Protein AF-0000000085162213 (afdb_homodimer)

Solvent-accessible surface area (backbone atoms only — not comparable to full-atom values): 37270 Å² total; per-residue (Å²): 69,34,34,34,33,40,15,29,34,35,64,85,55,30,47,16,63,55,42,30,50,31,40,48,52,24,46,55,74,74,34,82,80,50,47,73,45,77,44,57,33,43,42,22,64,42,50,51,62,62,28,50,52,71,76,37,62,66,50,76,45,81,44,81,33,31,17,7,58,59,46,80,40,74,36,63,40,32,38,35,78,87,47,44,29,38,36,51,42,38,79,42,28,41,62,81,60,62,63,50,42,11,11,33,26,20,58,15,44,50,50,49,54,41,48,75,65,69,48,49,27,41,39,34,26,31,23,78,40,49,21,48,30,37,27,48,12,19,41,36,54,32,35,31,45,36,16,27,91,84,66,44,77,56,71,39,67,57,8,26,63,56,42,77,52,55,68,40,60,43,69,86,54,39,55,74,60,60,82,72,32,49,46,36,36,24,36,30,50,87,13,26,48,41,58,82,53,6,43,55,62,67,44,27,78,80,68,76,49,51,71,66,58,30,49,52,44,35,48,34,30,41,50,43,46,50,47,36,31,74,59,64,69,36,67,36,84,77,36,81,45,3,6,30,40,31,10,35,42,12,49,44,28,52,74,60,67,30,44,78,36,36,26,42,56,51,48,32,69,74,65,40,44,68,61,51,55,63,66,28,62,33,38,37,33,28,37,13,76,46,82,89,45,68,74,43,59,55,42,60,60,54,51,39,47,51,28,42,76,62,71,32,52,28,38,38,49,25,38,45,63,86,56,47,68,59,39,52,75,39,59,47,47,29,64,50,51,62,25,87,60,86,67,94,73,83,52,40,65,62,52,41,53,49,50,18,48,53,44,36,29,51,50,43,24,27,62,41,89,53,70,77,76,51,77,121,69,36,34,34,33,40,16,29,35,35,65,84,55,31,47,16,65,56,43,31,50,31,40,48,53,23,47,55,74,75,34,81,81,51,46,72,46,77,42,59,33,46,43,23,64,42,53,51,62,61,26,50,53,71,77,36,62,65,48,75,46,80,43,82,32,33,16,7,59,59,45,83,38,76,36,63,40,33,38,35,78,87,47,45,27,39,34,49,42,38,79,43,28,41,63,81,59,64,64,50,42,12,11,33,26,20,59,16,43,50,51,48,55,42,48,75,66,68,49,48,26,42,38,36,25,32,22,79,39,49,20,48,29,36,28,49,12,19,42,38,54,31,35,32,46,37,18,26,92,84,66,44,77,57,69,38,67,58,9,26,64,56,41,76,52,55,69,43,62,42,68,86,53,39,54,75,59,60,82,72,33,48,44,38,35,24,36,31,52,85,13,26,49,40,59,83,52,6,44,53,63,67,45,26,78,81,69,77,50,52,73,67,58,30,49,52,44,36,49,34,30,42,50,44,45,52,48,37,31,74,59,65,70,37,68,36,86,79,36,81,44,4,7,31,39,30,10,34,42,12,49,42,27,53,76,60,67,30,44,78,36,35,27,42,55,50,48,32,71,75,68,41,44,67,61,53,55,65,68,28,63,32,39,39,33,26,37,14,78,47,82,90,46,68,74,43,59,53,43,60,59,54,50,40,46,50,30,43,75,62,70,34,54,28,38,38,49,22,38,46,63,86,55,47,68,58,38,51,75,40,58,48,47,28,66,49,50,62,26,88,60,86,67,96,74,83,52,40,65,63,53,39,52,49,50,17,47,52,44,36,28,50,51,43,24,28,62,40,88,55,69,76,76,50,80,120

Sequence (752 aa):
MRVLVAMDEFNGIVSSYEANRYVEEAVASQIENADIVQVPLFNGRHELMDSVFLWQSGTKYREMVHNADMNQVEAVYGKTENGMTVIEADLFLQGEKPIGKRSSYGLGELISKALDNDAEHLVISLGNIASFDGGAGMLQALGARYYDDEGQPIDTRKGAEVLKYIRHVDLSNLHLRLAQVRIQLVSDFASKMYGKQSEIMQVYPLLDITREEAATIDNLVWYFSEILKNEAHLVTSTVERGGAGGGVAAIFAALYDAEILTSHNLVDQITHLEDLIEQADLVMFGEGINEADHLLETTTLRIAELATKYHKPCIAINATNDKFDRYEALGVTGMFNLFMEMPEHYTSFKAGIQIRFYAVQALKLLKAQFDVDKKSMRVLVAMDEFNGIVSSYEANRYVEEAVASQIENADIVQVPLFNGRHELMDSVFLWQSGTKYREMVHNADMNQVEAVYGKTENGMTVIEADLFLQGEKPIGKRSSYGLGELI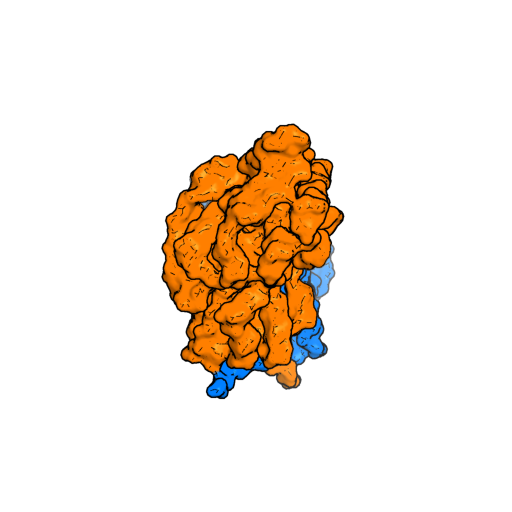SKALDNDAEHLVISLGNIASFDGGAGMLQALGARYYDDEGQPIDTRKGAEVLKYIRHVDLSNLHLRLAQVRIQLVSDFASKMYGKQSEIMQVYPLLDITREEAATIDNLVWYFSEILKNEAHLVTSTVERGGAGGGVAAIFAALYDAEILTSHNLVDQITHLEDLIEQADLVMFGEGINEADHLLETTTLRIAELATKYHKPCIAINATNDKFDRYEALGVTGMFNLFMEMPEHYTSFKAGIQIRFYAVQALKLLKAQFDVDKKS

Radius of gyration: 35.19 Å; Cα contacts (8 Å, |Δi|>4): 1796; chains: 2; bounding box: 64×104×69 Å

Structure (mmCIF, N/CA/C/O backbone):
data_AF-0000000085162213-model_v1
#
loop_
_entity.id
_entity.type
_entity.pdbx_description
1 polymer 'Glycerate kinase'
#
loop_
_atom_site.group_PDB
_atom_site.id
_atom_site.type_symbol
_atom_site.label_atom_id
_atom_site.label_alt_id
_atom_site.label_comp_id
_atom_site.label_asym_id
_atom_site.label_entity_id
_atom_site.label_seq_id
_atom_site.pdbx_PDB_ins_code
_atom_site.Cartn_x
_atom_site.Cartn_y
_atom_site.Cartn_z
_atom_site.occupancy
_atom_site.B_iso_or_equiv
_atom_site.auth_seq_id
_atom_site.auth_comp_id
_atom_site.auth_asym_id
_atom_site.auth_atom_id
_atom_site.pdbx_PDB_model_num
ATOM 1 N N . MET A 1 1 ? -21.656 -19.469 10.32 1 91.62 1 MET A N 1
ATOM 2 C CA . MET A 1 1 ? -21.281 -18.953 9.008 1 91.62 1 MET A CA 1
ATOM 3 C C . MET A 1 1 ? -20.031 -19.656 8.484 1 91.62 1 MET A C 1
ATOM 5 O O . MET A 1 1 ? -19.062 -19.844 9.219 1 91.62 1 MET A O 1
ATOM 9 N N . ARG A 1 2 ? -20.125 -20.188 7.328 1 96.06 2 ARG A N 1
ATOM 10 C CA . ARG A 1 2 ? -19.016 -20.891 6.699 1 96.06 2 ARG A CA 1
ATOM 11 C C . ARG A 1 2 ? -18.172 -19.922 5.867 1 96.06 2 ARG A C 1
ATOM 13 O O . ARG A 1 2 ? -18.672 -19.312 4.926 1 96.06 2 ARG A O 1
ATOM 20 N N . VAL A 1 3 ? -16.922 -19.781 6.262 1 97.44 3 VAL A N 1
ATOM 21 C CA . VAL A 1 3 ? -16.016 -18.891 5.539 1 97.44 3 VAL A CA 1
ATOM 22 C C . VAL A 1 3 ? -14.898 -19.703 4.895 1 97.44 3 VAL A C 1
ATOM 24 O O . VAL A 1 3 ? -14.211 -20.469 5.57 1 97.44 3 VAL A O 1
ATOM 27 N N . LEU A 1 4 ? -14.781 -19.594 3.605 1 98.44 4 LEU A N 1
ATOM 28 C CA . LEU A 1 4 ? -13.68 -20.203 2.889 1 98.44 4 LEU A CA 1
ATOM 29 C C . LEU A 1 4 ? -12.516 -19.234 2.729 1 98.44 4 LEU A C 1
ATOM 31 O O . LEU A 1 4 ? -12.695 -18.125 2.219 1 98.44 4 LEU A O 1
ATOM 35 N N . VAL A 1 5 ? -11.367 -19.594 3.207 1 98.56 5 VAL A N 1
ATOM 36 C CA . VAL A 1 5 ? -10.148 -18.812 3.061 1 98.56 5 VAL A CA 1
ATOM 37 C C . VAL A 1 5 ? -9.172 -19.531 2.143 1 98.56 5 VAL A C 1
ATOM 39 O O . VAL A 1 5 ? -8.742 -20.656 2.449 1 98.56 5 VAL A O 1
ATOM 42 N N . ALA A 1 6 ? -8.844 -18.984 1.02 1 97.94 6 ALA A N 1
ATOM 43 C CA . ALA A 1 6 ? -7.977 -19.594 0.024 1 97.94 6 ALA A CA 1
ATOM 44 C C . ALA A 1 6 ? -6.953 -18.594 -0.509 1 97.94 6 ALA A C 1
ATOM 46 O O . ALA A 1 6 ? -7.148 -18 -1.572 1 97.94 6 ALA A O 1
ATOM 47 N N . MET A 1 7 ? -5.859 -18.484 0.162 1 96.75 7 MET A N 1
ATOM 48 C CA . MET A 1 7 ? -4.82 -17.516 -0.189 1 96.75 7 MET A CA 1
ATOM 49 C C . MET A 1 7 ? -3.652 -18.203 -0.885 1 96.75 7 MET A C 1
ATOM 51 O O . MET A 1 7 ? -3.223 -19.281 -0.469 1 96.75 7 MET A O 1
ATOM 55 N N . ASP A 1 8 ? -3.186 -17.641 -1.966 1 94.19 8 ASP A N 1
ATOM 56 C CA . ASP A 1 8 ? -1.91 -18.047 -2.551 1 94.19 8 ASP A CA 1
ATOM 57 C C . ASP A 1 8 ? -0.745 -17.328 -1.87 1 94.19 8 ASP A C 1
ATOM 59 O O . ASP A 1 8 ? -0.953 -16.484 -0.998 1 94.19 8 ASP A O 1
ATOM 63 N N . GLU A 1 9 ? 0.454 -17.703 -2.252 1 92 9 GLU A N 1
ATOM 64 C CA . GLU A 1 9 ? 1.632 -17.078 -1.664 1 92 9 GLU A CA 1
ATOM 65 C C . GLU A 1 9 ? 1.798 -15.648 -2.162 1 92 9 GLU A C 1
ATOM 67 O O . GLU A 1 9 ? 1.185 -15.258 -3.156 1 92 9 GLU A O 1
ATOM 72 N N . PHE A 1 10 ? 2.525 -14.852 -1.426 1 92.12 10 PHE A N 1
ATOM 73 C CA . PHE A 1 10 ? 2.863 -13.477 -1.787 1 92.12 10 PHE A CA 1
ATOM 74 C C . PHE A 1 10 ? 4.352 -13.344 -2.076 1 92.12 10 PHE A C 1
ATOM 76 O O . PHE A 1 10 ? 5.148 -13.117 -1.162 1 92.12 10 PHE A O 1
ATOM 83 N N . ASN A 1 11 ? 4.734 -13.422 -3.32 1 82.19 11 ASN A N 1
ATOM 84 C CA . ASN A 1 11 ? 6.059 -13.195 -3.891 1 82.19 11 ASN A CA 1
ATOM 85 C C . ASN A 1 11 ? 7.129 -14.008 -3.17 1 82.19 11 ASN A C 1
ATOM 87 O O . ASN A 1 11 ? 8.227 -13.508 -2.914 1 82.19 11 ASN A O 1
ATOM 91 N N . GLY A 1 12 ? 6.727 -15.172 -2.734 1 84.38 12 GLY A N 1
ATOM 92 C CA . GLY A 1 12 ? 7.684 -16.047 -2.076 1 84.38 12 GLY A CA 1
ATOM 93 C C . GLY A 1 12 ? 8.055 -15.578 -0.682 1 84.38 12 GLY A C 1
ATOM 94 O O . GLY A 1 12 ? 8.906 -16.188 -0.023 1 84.38 12 GLY A O 1
ATOM 95 N N . ILE A 1 13 ? 7.473 -14.531 -0.262 1 88.81 13 ILE A N 1
ATOM 96 C CA . ILE A 1 13 ? 7.812 -13.938 1.026 1 88.81 13 ILE A CA 1
ATOM 97 C C . ILE A 1 13 ? 6.812 -14.391 2.086 1 88.81 13 ILE A C 1
ATOM 99 O O . ILE A 1 13 ? 7.203 -14.805 3.18 1 88.81 13 ILE A O 1
ATOM 103 N N . VAL A 1 14 ? 5.539 -14.367 1.764 1 93.75 14 VAL A N 1
ATOM 104 C CA . VAL A 1 14 ? 4.488 -14.922 2.605 1 93.75 14 VAL A CA 1
ATOM 105 C C . VAL A 1 14 ? 3.945 -16.203 1.977 1 93.75 14 VAL A C 1
ATOM 107 O O . VAL A 1 14 ? 3.426 -16.188 0.858 1 93.75 14 VAL A O 1
ATOM 110 N N . SER A 1 15 ? 4.07 -17.328 2.684 1 93.94 15 SER A N 1
ATOM 111 C CA . SER A 1 15 ? 3.576 -18.578 2.135 1 93.94 15 SER A CA 1
ATOM 112 C C . SER A 1 15 ? 2.053 -18.609 2.111 1 93.94 15 SER A C 1
ATOM 114 O O . SER A 1 15 ? 1.398 -17.812 2.793 1 93.94 15 SER A O 1
ATOM 116 N N . SER A 1 16 ? 1.535 -19.469 1.303 1 95 16 SER A N 1
ATOM 117 C CA . SER A 1 16 ? 0.092 -19.688 1.281 1 95 16 SER A CA 1
ATOM 118 C C . SER A 1 16 ? -0.44 -20.016 2.674 1 95 16 SER A C 1
ATOM 120 O O . SER A 1 16 ? -1.454 -19.453 3.102 1 95 16 SER A O 1
ATOM 122 N N . TYR A 1 17 ? 0.229 -20.844 3.371 1 94.75 17 TYR A N 1
ATOM 123 C CA . TYR A 1 17 ? -0.159 -21.234 4.723 1 94.75 17 TYR A CA 1
ATOM 124 C C . TYR A 1 17 ? -0.23 -20.016 5.637 1 94.75 17 TYR A C 1
ATOM 126 O O . TYR A 1 17 ? -1.223 -19.812 6.34 1 94.75 17 TYR A O 1
ATOM 134 N N . GLU A 1 18 ? 0.822 -19.219 5.625 1 96.12 18 GLU A N 1
ATOM 135 C CA . GLU A 1 18 ? 0.883 -18.031 6.469 1 96.12 18 GLU A CA 1
ATOM 136 C C . GLU A 1 18 ? -0.238 -17.047 6.129 1 96.12 18 GLU A C 1
ATOM 138 O O . GLU A 1 18 ? -0.905 -16.531 7.023 1 96.12 18 GLU A O 1
ATOM 143 N N . ALA A 1 19 ? -0.373 -16.812 4.875 1 97.5 19 ALA A N 1
ATOM 144 C CA . ALA A 1 19 ? -1.417 -15.883 4.434 1 97.5 19 ALA A CA 1
ATOM 145 C C . ALA A 1 19 ? -2.795 -16.359 4.887 1 97.5 19 ALA A C 1
ATOM 147 O O . ALA A 1 19 ? -3.607 -15.562 5.363 1 97.5 19 ALA A O 1
ATOM 148 N N . ASN A 1 20 ? -3.094 -17.656 4.754 1 98 20 ASN A N 1
ATOM 149 C CA . ASN A 1 20 ? -4.355 -18.234 5.215 1 98 20 ASN A CA 1
ATOM 150 C C . ASN A 1 20 ? -4.547 -18.031 6.715 1 98 20 ASN A C 1
ATOM 152 O O . ASN A 1 20 ? -5.645 -17.703 7.164 1 98 20 ASN A O 1
ATOM 156 N N . ARG A 1 21 ? -3.51 -18.219 7.41 1 97.69 21 ARG A N 1
ATOM 157 C CA . ARG A 1 21 ? -3.586 -18.078 8.859 1 97.69 21 ARG A CA 1
ATOM 158 C C . ARG A 1 21 ? -3.934 -16.641 9.25 1 97.69 21 ARG A C 1
ATOM 160 O O . ARG A 1 21 ? -4.754 -16.422 10.141 1 97.69 21 ARG A O 1
ATOM 167 N N . TYR A 1 22 ? -3.301 -15.672 8.602 1 98.25 22 TYR A N 1
ATOM 168 C CA . TYR A 1 22 ? -3.576 -14.266 8.875 1 98.25 22 TYR A CA 1
ATOM 169 C C . TYR A 1 22 ? -5.039 -13.93 8.609 1 98.25 22 TYR A C 1
ATOM 171 O O . TYR A 1 22 ? -5.68 -13.234 9.406 1 98.25 22 TYR A O 1
ATOM 179 N N . VAL A 1 23 ? -5.582 -14.398 7.527 1 98.62 23 VAL A N 1
ATOM 180 C CA . VAL A 1 23 ? -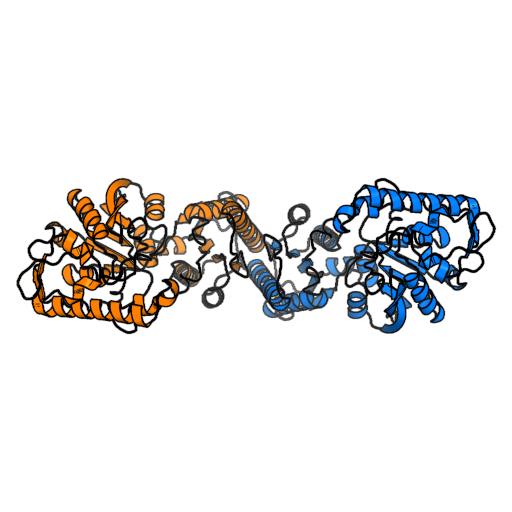6.969 -14.109 7.172 1 98.62 23 VAL A CA 1
ATOM 181 C C . VAL A 1 23 ? -7.91 -14.852 8.125 1 98.62 23 VAL A C 1
ATOM 183 O O . VAL A 1 23 ? -8.945 -14.32 8.523 1 98.62 23 VAL A O 1
ATOM 186 N N . GLU A 1 24 ? -7.566 -16.109 8.469 1 97.94 24 GLU A N 1
ATOM 187 C CA . GLU A 1 24 ? -8.359 -16.859 9.445 1 97.94 24 GLU A CA 1
ATOM 188 C C . GLU A 1 24 ? -8.477 -16.094 10.758 1 97.94 24 GLU A C 1
ATOM 190 O O . GLU A 1 24 ? -9.562 -16.016 11.344 1 97.94 24 GLU A O 1
ATOM 195 N N . GLU A 1 25 ? -7.352 -15.602 11.203 1 97.81 25 GLU A N 1
ATOM 196 C CA . GLU A 1 25 ? -7.352 -14.812 12.438 1 97.81 25 GLU A CA 1
ATOM 197 C C . GLU A 1 25 ? -8.281 -13.609 12.312 1 97.81 25 GLU A C 1
ATOM 199 O O . GLU A 1 25 ? -9 -13.273 13.258 1 97.81 25 GLU A O 1
ATOM 204 N N . ALA A 1 26 ? -8.172 -12.945 11.188 1 98.12 26 ALA A N 1
ATOM 205 C CA . ALA A 1 26 ? -9.062 -11.805 10.945 1 98.12 26 ALA A CA 1
ATOM 206 C C . ALA A 1 26 ? -10.523 -12.227 11.016 1 98.12 26 ALA A C 1
ATOM 208 O O . ALA A 1 26 ? -11.328 -11.57 11.68 1 98.12 26 ALA A O 1
ATOM 209 N N . VAL A 1 27 ? -10.922 -13.328 10.383 1 97.62 27 VAL A N 1
ATOM 210 C CA . VAL A 1 27 ? -12.289 -13.828 10.367 1 97.62 27 VAL A CA 1
ATOM 211 C C . VAL A 1 27 ? -12.734 -14.172 11.789 1 97.62 27 VAL A C 1
ATOM 213 O O . VAL A 1 27 ? -13.82 -13.773 12.219 1 97.62 27 VAL A O 1
ATOM 216 N N . ALA A 1 28 ? -11.883 -14.875 12.477 1 96.75 28 ALA A N 1
ATOM 217 C CA . ALA A 1 28 ? -12.203 -15.297 13.836 1 96.75 28 ALA A CA 1
ATOM 218 C C . ALA A 1 28 ? -12.438 -14.094 14.742 1 96.75 28 ALA A C 1
ATOM 220 O O . ALA A 1 28 ? -13.273 -14.148 15.648 1 96.75 28 ALA A O 1
ATOM 221 N N . SER A 1 29 ? -11.727 -13.031 14.516 1 95.88 29 SER A N 1
ATOM 222 C CA . SER A 1 29 ? -11.836 -11.844 15.344 1 95.88 29 SER A CA 1
ATOM 223 C C . SER A 1 29 ? -13.133 -11.086 15.055 1 95.88 29 SER A C 1
ATOM 225 O O . SER A 1 29 ? -13.633 -10.344 15.906 1 95.88 29 SER A O 1
ATOM 227 N N . GLN A 1 30 ? -13.688 -11.258 13.859 1 94.19 30 GLN A N 1
ATOM 228 C CA . GLN A 1 30 ? -14.812 -10.438 13.438 1 94.19 30 GLN A CA 1
ATOM 229 C C . GLN A 1 30 ? -16.109 -11.234 13.453 1 94.19 30 GLN A C 1
ATOM 231 O O . GLN A 1 30 ? -17.203 -10.656 13.555 1 94.19 30 GLN A O 1
ATOM 236 N N . ILE A 1 31 ? -16.047 -12.516 13.312 1 92.88 31 ILE A N 1
ATOM 237 C CA . ILE A 1 31 ? -17.234 -13.375 13.258 1 92.88 31 ILE A CA 1
ATOM 238 C C . ILE A 1 31 ? -17.125 -14.469 14.32 1 92.88 31 ILE A C 1
ATOM 240 O O . ILE A 1 31 ? -16.375 -15.43 14.156 1 92.88 31 ILE A O 1
ATOM 244 N N . GLU A 1 32 ? -17.953 -14.344 15.227 1 90.25 32 GLU A N 1
ATOM 245 C CA . GLU A 1 32 ? -17.953 -15.312 16.328 1 90.25 32 GLU A CA 1
ATOM 246 C C . GLU A 1 32 ? -18.391 -16.688 15.836 1 90.25 32 GLU A C 1
ATOM 248 O O . GLU A 1 32 ? -19.359 -16.812 15.086 1 90.25 32 GLU A O 1
ATOM 253 N N . ASN A 1 33 ? -17.703 -17.734 16.094 1 89.94 33 ASN A N 1
ATOM 254 C CA . ASN A 1 33 ? -18 -19.141 15.82 1 89.94 33 ASN A CA 1
ATOM 255 C C . ASN A 1 33 ? -18 -19.438 14.32 1 89.94 33 ASN A C 1
ATOM 257 O O . ASN A 1 33 ? -18.781 -20.25 13.844 1 89.94 33 ASN A O 1
ATOM 261 N N . ALA A 1 34 ? -17.359 -18.594 13.555 1 93.69 34 ALA A N 1
ATOM 262 C CA . ALA A 1 34 ? -17.234 -18.875 12.125 1 93.69 34 ALA A CA 1
ATOM 263 C C . ALA A 1 34 ? -16.656 -20.266 11.898 1 93.69 34 ALA A C 1
ATOM 265 O O . ALA A 1 34 ? -15.742 -20.688 12.609 1 93.69 34 ALA A O 1
ATOM 266 N N . ASP A 1 35 ? -17.281 -21.031 11.039 1 96.44 35 ASP A N 1
ATOM 267 C CA . ASP A 1 35 ? -16.688 -22.281 10.523 1 96.44 35 ASP A CA 1
ATOM 268 C C . ASP A 1 35 ? -15.742 -22 9.359 1 96.44 35 ASP A C 1
ATOM 270 O O . ASP A 1 35 ? -16.188 -21.797 8.227 1 96.44 35 ASP A O 1
ATOM 274 N N . ILE A 1 36 ? -14.484 -21.984 9.664 1 97.56 36 ILE A N 1
ATOM 275 C CA . ILE A 1 36 ? -13.492 -21.516 8.695 1 97.56 36 ILE A CA 1
ATOM 276 C C . ILE A 1 36 ? -12.82 -22.719 8.031 1 97.56 36 ILE A C 1
ATOM 278 O O . ILE A 1 36 ? -12.297 -23.609 8.719 1 97.56 36 ILE A O 1
ATOM 282 N N . VAL A 1 37 ? -12.875 -22.781 6.742 1 97.19 37 VAL A N 1
ATOM 283 C CA . VAL A 1 37 ? -12.141 -23.781 5.973 1 97.19 37 VAL A CA 1
ATOM 284 C C . VAL A 1 37 ? -11 -23.094 5.211 1 97.19 37 VAL A C 1
ATOM 286 O O . VAL A 1 37 ? -11.234 -22.156 4.445 1 97.19 37 VAL A O 1
ATOM 289 N N . GLN A 1 38 ? -9.805 -23.562 5.438 1 96.88 38 GLN A N 1
ATOM 290 C CA . GLN A 1 38 ? -8.633 -23.031 4.742 1 96.88 38 GLN A CA 1
ATOM 291 C C . GLN A 1 38 ? -8.211 -23.953 3.605 1 96.88 38 GLN A C 1
ATOM 293 O O . GLN A 1 38 ? -8.117 -25.172 3.789 1 96.88 38 GLN A O 1
ATOM 298 N N . VAL A 1 39 ? -7.992 -23.391 2.516 1 95.5 39 VAL A N 1
ATOM 299 C CA . VAL A 1 39 ? -7.477 -24.125 1.367 1 95.5 39 VAL A CA 1
ATOM 300 C C . VAL A 1 39 ? -6.133 -23.547 0.935 1 95.5 39 VAL A C 1
ATOM 302 O O . VAL A 1 39 ? -6.078 -22.438 0.38 1 95.5 39 VAL A O 1
ATOM 305 N N . PRO A 1 40 ? -5.098 -24.219 1.215 1 92.12 40 PRO A N 1
ATOM 306 C CA . PRO A 1 40 ? -3.809 -23.75 0.712 1 92.12 40 PRO A CA 1
ATOM 307 C C . PRO A 1 40 ? -3.717 -23.781 -0.812 1 92.12 40 PRO A C 1
ATOM 309 O O . PRO A 1 40 ? -4.062 -24.797 -1.428 1 92.12 40 PRO A O 1
ATOM 312 N N . LEU A 1 41 ? -3.336 -22.703 -1.362 1 94.31 41 LEU A N 1
ATOM 313 C CA . LEU A 1 41 ? -3.186 -22.625 -2.812 1 94.31 41 LEU A CA 1
ATOM 314 C C . LEU A 1 41 ? -1.72 -22.75 -3.213 1 94.31 41 LEU A C 1
ATOM 316 O O . LEU A 1 41 ? -0.828 -22.625 -2.371 1 94.31 41 LEU A O 1
ATOM 320 N N . PHE A 1 42 ? -1.538 -23.109 -4.418 1 90.56 42 PHE A N 1
ATOM 321 C CA . PHE A 1 42 ? -0.226 -23.172 -5.051 1 90.56 42 PHE A CA 1
ATOM 322 C C . PHE A 1 42 ? -0.328 -22.875 -6.543 1 90.56 42 PHE A C 1
ATOM 324 O O . PHE A 1 42 ? -1.428 -22.828 -7.094 1 90.56 42 PHE A O 1
ATOM 331 N N . ASN A 1 43 ? 0.822 -22.594 -7.027 1 84.56 43 ASN A N 1
ATOM 332 C CA . ASN A 1 43 ? 0.883 -22.484 -8.484 1 84.56 43 ASN A CA 1
ATOM 333 C C . ASN A 1 43 ? 1.965 -23.391 -9.062 1 84.56 43 ASN A C 1
ATOM 335 O O . ASN A 1 43 ? 2.633 -24.125 -8.328 1 84.56 43 ASN A O 1
ATOM 339 N N . GLY A 1 44 ? 2.008 -23.594 -10.336 1 77.88 44 GLY A N 1
ATOM 340 C CA . GLY A 1 44 ? 2.912 -24.531 -10.992 1 77.88 44 GLY A CA 1
ATOM 341 C C . GLY A 1 44 ? 4.375 -24.234 -10.719 1 77.88 44 GLY A C 1
ATOM 342 O O . GLY A 1 44 ? 5.246 -25.047 -11.016 1 77.88 44 GLY A O 1
ATOM 343 N N . ARG A 1 45 ? 4.598 -23.125 -9.945 1 80.88 45 ARG A N 1
ATOM 344 C CA . ARG A 1 45 ? 5.977 -22.703 -9.719 1 80.88 45 ARG A CA 1
ATOM 345 C C . ARG A 1 45 ? 6.312 -22.719 -8.227 1 80.88 45 ARG A C 1
ATOM 347 O O . ARG A 1 45 ? 7.484 -22.766 -7.852 1 80.88 45 ARG A O 1
ATOM 354 N N . HIS A 1 46 ? 5.195 -22.656 -7.48 1 82.38 46 HIS A N 1
ATOM 355 C CA . HIS A 1 46 ? 5.484 -22.438 -6.066 1 82.38 46 HIS A CA 1
ATOM 356 C C . HIS A 1 46 ? 4.543 -23.25 -5.18 1 82.38 46 HIS A C 1
ATOM 358 O O . HIS A 1 46 ? 3.348 -23.344 -5.469 1 82.38 46 HIS A O 1
ATOM 364 N N . GLU A 1 47 ? 5.074 -23.906 -4.207 1 89.62 47 GLU A N 1
ATOM 365 C CA . GLU A 1 47 ? 4.438 -24.391 -2.982 1 89.62 47 GLU A CA 1
ATOM 366 C C . GLU A 1 47 ? 3.518 -25.578 -3.266 1 89.62 47 GLU A C 1
ATOM 368 O O . GLU A 1 47 ? 2.582 -25.828 -2.508 1 89.62 47 GLU A O 1
ATOM 373 N N . LEU A 1 48 ? 3.717 -26.25 -4.375 1 92.88 48 LEU A N 1
ATOM 374 C CA . LEU A 1 48 ? 2.92 -27.453 -4.613 1 92.88 48 LEU A CA 1
ATOM 375 C C . LEU A 1 48 ? 3.088 -28.453 -3.477 1 92.88 48 LEU A C 1
ATOM 377 O O . LEU A 1 48 ? 2.104 -28.891 -2.881 1 92.88 48 LEU A O 1
ATOM 381 N N . MET A 1 49 ? 4.312 -28.766 -3.133 1 94 49 MET A N 1
ATOM 382 C CA . MET A 1 49 ? 4.625 -29.766 -2.111 1 94 49 MET A CA 1
ATOM 383 C C . MET A 1 49 ? 4.051 -29.359 -0.759 1 94 49 MET A C 1
ATOM 385 O O . MET A 1 49 ? 3.287 -30.109 -0.152 1 94 49 MET A O 1
ATOM 389 N N . ASP A 1 50 ? 4.293 -28.156 -0.343 1 92.88 50 ASP A N 1
ATOM 390 C CA . ASP A 1 50 ? 3.883 -27.688 0.976 1 92.88 50 ASP A CA 1
ATOM 391 C C . ASP A 1 50 ? 2.361 -27.609 1.084 1 92.88 50 ASP A C 1
ATOM 393 O O . ASP A 1 50 ? 1.783 -28.047 2.086 1 92.88 50 ASP A O 1
ATOM 397 N N . SER A 1 51 ? 1.765 -27.156 0.055 1 93.31 51 SER A N 1
ATOM 398 C CA . SER A 1 51 ? 0.317 -26.969 0.084 1 93.31 51 SER A CA 1
ATOM 399 C C . SER A 1 51 ? -0.41 -28.312 0.097 1 93.31 51 SER A C 1
ATOM 401 O O . SER A 1 51 ? -1.391 -28.484 0.823 1 93.31 51 SER A O 1
ATOM 403 N N . VAL A 1 52 ? 0.089 -29.266 -0.658 1 94 52 VAL A N 1
ATOM 404 C CA . VAL A 1 52 ? -0.529 -30.594 -0.701 1 94 52 VAL A CA 1
ATOM 405 C C . VAL A 1 52 ? -0.444 -31.25 0.675 1 94 52 VAL A C 1
ATOM 407 O O . VAL A 1 52 ? -1.424 -31.812 1.159 1 94 52 VAL A O 1
ATOM 410 N N . PHE A 1 53 ? 0.585 -31.109 1.323 1 93.62 53 PHE A N 1
ATOM 411 C CA . PHE A 1 53 ? 0.799 -31.812 2.576 1 93.62 53 PHE A CA 1
ATOM 412 C C . PHE A 1 53 ? 0.204 -31.047 3.748 1 93.62 53 PHE A C 1
ATOM 414 O O . PHE A 1 53 ? 0.092 -31.578 4.855 1 93.62 53 PHE A O 1
ATOM 421 N N . LEU A 1 54 ? -0.13 -29.812 3.516 1 90.06 54 LEU A N 1
ATOM 422 C CA . LEU A 1 54 ? -0.959 -29.094 4.48 1 90.06 54 LEU A CA 1
ATOM 423 C C . LEU A 1 54 ? -2.396 -29.609 4.441 1 90.06 54 LEU A C 1
ATOM 425 O O . LEU A 1 54 ? -3.092 -29.594 5.461 1 90.06 54 LEU A O 1
ATOM 429 N N . TRP A 1 55 ? -2.781 -30.078 3.307 1 89.75 55 TRP A N 1
ATOM 430 C CA . TRP A 1 55 ? -4.156 -30.516 3.111 1 89.75 55 TRP A CA 1
ATOM 431 C C . TRP A 1 55 ? -4.293 -32 3.4 1 89.75 55 TRP A C 1
ATOM 433 O O . TRP A 1 55 ? -5.316 -32.469 3.92 1 89.75 55 TRP A O 1
ATOM 443 N N . GLN A 1 56 ? -3.176 -32.719 3.035 1 91.44 56 GLN A N 1
ATOM 444 C CA . GLN A 1 56 ? -3.193 -34.188 3.178 1 91.44 56 GLN A CA 1
ATOM 445 C C . GLN A 1 56 ? -1.97 -34.688 3.943 1 91.44 56 GLN A C 1
ATOM 447 O O . GLN A 1 56 ? -0.865 -34.156 3.758 1 91.44 56 GLN A O 1
ATOM 452 N N . SER A 1 57 ? -2.219 -35.719 4.73 1 93.56 57 SER A N 1
ATOM 453 C CA . SER A 1 57 ? -1.099 -36.375 5.418 1 93.56 57 SER A CA 1
ATOM 454 C C . SER A 1 57 ? -0.278 -37.219 4.465 1 93.56 57 SER A C 1
ATOM 456 O O . SER A 1 57 ? -0.765 -37.625 3.404 1 93.56 57 SER A O 1
ATOM 458 N N . GLY A 1 58 ? 1.02 -37.406 4.832 1 96.25 58 GLY A N 1
ATOM 459 C CA . GLY A 1 58 ? 1.912 -38.25 4.039 1 96.25 58 GLY A CA 1
ATOM 460 C C . GLY A 1 58 ? 3.35 -38.219 4.527 1 96.25 58 GLY A C 1
ATOM 461 O O . GLY A 1 58 ? 3.617 -37.812 5.656 1 96.25 58 GLY A O 1
ATOM 462 N N . THR A 1 59 ? 4.164 -38.781 3.672 1 97.06 59 THR A N 1
ATOM 463 C CA . THR A 1 59 ? 5.578 -38.875 4.02 1 97.06 59 THR A CA 1
ATOM 464 C C . THR A 1 59 ? 6.449 -38.25 2.938 1 97.06 59 THR A C 1
ATOM 466 O O . THR A 1 59 ? 6.199 -38.438 1.745 1 97.06 59 THR A O 1
ATOM 469 N N . LYS A 1 60 ? 7.438 -37.5 3.391 1 97.19 60 LYS A N 1
ATOM 470 C CA . LYS A 1 60 ? 8.43 -36.938 2.484 1 97.19 60 LYS A CA 1
ATOM 471 C C . LYS A 1 60 ? 9.719 -37.75 2.484 1 97.19 60 LYS A C 1
ATOM 473 O O . LYS A 1 60 ? 10.148 -38.25 3.531 1 97.19 60 LYS A O 1
ATOM 478 N N . TYR A 1 61 ? 10.328 -37.938 1.384 1 98.12 61 TYR A N 1
ATOM 479 C CA . TYR A 1 61 ? 11.562 -38.656 1.196 1 98.12 61 TYR A CA 1
ATOM 480 C C . TYR A 1 61 ? 12.656 -37.781 0.622 1 98.12 61 TYR A C 1
ATOM 482 O O . TYR A 1 61 ? 12.43 -37.062 -0.354 1 98.12 61 TYR A O 1
ATOM 490 N N . ARG A 1 62 ? 13.789 -37.812 1.271 1 98.12 62 ARG A N 1
ATOM 491 C CA . ARG A 1 62 ? 14.938 -37.031 0.806 1 98.12 62 ARG A CA 1
ATOM 492 C C . ARG A 1 62 ? 15.891 -37.938 -0.002 1 98.12 62 ARG A C 1
ATOM 494 O O . ARG A 1 62 ? 16.203 -39.062 0.396 1 98.12 62 ARG A O 1
ATOM 501 N N . GLU A 1 63 ? 16.312 -37.406 -1.166 1 98.25 63 GLU A N 1
ATOM 502 C CA . GLU A 1 63 ? 17.203 -38.156 -2.059 1 98.25 63 GLU A CA 1
ATOM 503 C C . GLU A 1 63 ? 18.281 -37.219 -2.635 1 98.25 63 GLU A C 1
ATOM 505 O O . GLU A 1 63 ? 18.047 -36.031 -2.822 1 98.25 63 GLU A O 1
ATOM 510 N N . MET A 1 64 ? 19.438 -37.781 -2.867 1 98.44 64 MET A N 1
ATOM 511 C CA . MET A 1 64 ? 20.484 -37.062 -3.57 1 98.44 64 MET A CA 1
ATOM 512 C C . MET A 1 64 ? 20.328 -37.188 -5.082 1 98.44 64 MET A C 1
ATOM 514 O O . MET A 1 64 ? 20.312 -38.312 -5.598 1 98.44 64 MET A O 1
ATOM 518 N N . VAL A 1 65 ? 20.141 -36.094 -5.754 1 98.56 65 VAL A N 1
ATOM 519 C CA . VAL A 1 65 ? 20.047 -36.031 -7.211 1 98.56 65 VAL A CA 1
ATOM 520 C C . VAL A 1 65 ? 20.891 -34.906 -7.754 1 98.56 65 VAL A C 1
ATOM 522 O O . VAL A 1 65 ? 21.594 -34.219 -6.996 1 98.56 65 VAL A O 1
ATOM 525 N N . HIS A 1 66 ? 20.891 -34.781 -9.07 1 98.69 66 HIS A N 1
ATOM 526 C CA . HIS A 1 66 ? 21.641 -33.688 -9.664 1 98.69 66 HIS A CA 1
ATOM 527 C C . HIS A 1 66 ? 20.734 -32.531 -10.016 1 98.69 66 HIS A C 1
ATOM 529 O O . HIS A 1 66 ? 19.609 -32.719 -10.492 1 98.69 66 HIS A O 1
ATOM 535 N N . ASN A 1 67 ? 21.219 -31.344 -9.781 1 98.62 67 ASN A N 1
ATOM 536 C CA . ASN A 1 67 ? 20.5 -30.172 -10.281 1 98.62 67 ASN A CA 1
ATOM 537 C C . ASN A 1 67 ? 20.766 -29.938 -11.766 1 98.62 67 ASN A C 1
ATOM 539 O O . ASN A 1 67 ? 21.359 -30.797 -12.43 1 98.62 67 ASN A O 1
ATOM 543 N N . ALA A 1 68 ? 20.344 -28.844 -12.336 1 98.5 68 ALA A N 1
ATOM 544 C CA . ALA A 1 68 ? 20.438 -28.609 -13.773 1 98.5 68 ALA A CA 1
ATOM 545 C C . ALA A 1 68 ? 21.891 -28.469 -14.211 1 98.5 68 ALA A C 1
ATOM 547 O O . ALA A 1 68 ? 22.234 -28.688 -15.375 1 98.5 68 ALA A O 1
ATOM 548 N N . ASP A 1 69 ? 22.734 -28.047 -13.266 1 98.5 69 ASP A N 1
ATOM 549 C CA . ASP A 1 69 ? 24.156 -27.875 -13.523 1 98.5 69 ASP A CA 1
ATOM 550 C C . ASP A 1 69 ? 24.922 -29.172 -13.258 1 98.5 69 ASP A C 1
ATOM 552 O O . ASP A 1 69 ? 26.156 -29.203 -13.336 1 98.5 69 ASP A O 1
ATOM 556 N N . MET A 1 70 ? 24.266 -30.141 -12.773 1 98.44 70 MET A N 1
ATOM 557 C CA . MET A 1 70 ? 24.828 -31.469 -12.5 1 98.44 70 MET A CA 1
ATOM 558 C C . MET A 1 70 ? 25.641 -31.453 -11.211 1 98.44 70 MET A C 1
ATOM 560 O O . MET A 1 70 ? 26.609 -32.219 -11.07 1 98.44 70 MET A O 1
ATOM 564 N N . ASN A 1 71 ? 25.312 -30.562 -10.398 1 98.44 71 ASN A N 1
ATOM 565 C CA . ASN A 1 71 ? 25.781 -30.641 -9.016 1 98.44 71 ASN A CA 1
ATOM 566 C C . ASN A 1 71 ? 24.859 -31.5 -8.156 1 98.44 71 ASN A C 1
ATOM 568 O O . ASN A 1 71 ? 23.641 -31.469 -8.32 1 98.44 71 ASN A O 1
ATOM 572 N N . GLN A 1 72 ? 25.438 -32.281 -7.285 1 98.19 72 GLN A N 1
ATOM 573 C CA . GLN A 1 72 ? 24.625 -33.062 -6.383 1 98.19 72 GLN A CA 1
ATOM 574 C C . GLN A 1 72 ? 23.906 -32.188 -5.359 1 98.19 72 GLN A C 1
ATOM 576 O O . GLN A 1 72 ? 24.531 -31.359 -4.715 1 98.19 72 GLN A O 1
ATOM 581 N N . VAL A 1 73 ? 22.578 -32.406 -5.234 1 98.38 73 VAL A N 1
ATOM 582 C CA . VAL A 1 73 ? 21.766 -31.672 -4.273 1 98.38 73 VAL A CA 1
ATOM 583 C C . VAL A 1 73 ? 20.75 -32.625 -3.637 1 98.38 73 VAL A C 1
ATOM 585 O O . VAL A 1 73 ? 20.469 -33.688 -4.16 1 98.38 73 VAL A O 1
ATOM 588 N N . GLU A 1 74 ? 20.297 -32.219 -2.51 1 98.12 74 GLU A N 1
ATOM 589 C CA . GLU A 1 74 ? 19.188 -32.938 -1.879 1 98.12 74 GLU A CA 1
ATOM 590 C C . GLU A 1 74 ? 17.844 -32.5 -2.469 1 98.12 74 GLU A C 1
ATOM 592 O O . GLU A 1 74 ? 17.562 -31.312 -2.584 1 98.12 74 GLU A O 1
ATOM 597 N N . ALA A 1 75 ? 17.094 -33.469 -2.971 1 97.94 75 ALA A N 1
ATOM 598 C CA . ALA A 1 75 ? 15.742 -33.25 -3.463 1 97.94 75 ALA A CA 1
ATOM 599 C C . ALA A 1 75 ? 14.727 -34.031 -2.633 1 97.94 75 ALA A C 1
ATOM 601 O O . ALA A 1 75 ? 15.086 -34.969 -1.921 1 97.94 75 ALA A O 1
ATOM 602 N N . VAL A 1 76 ? 13.469 -33.562 -2.662 1 97.44 76 VAL A N 1
ATOM 603 C CA . VAL A 1 76 ? 12.422 -34.188 -1.857 1 97.44 76 VAL A CA 1
ATOM 604 C C . VAL A 1 76 ? 11.234 -34.531 -2.744 1 97.44 76 VAL A C 1
ATOM 606 O O . VAL A 1 76 ? 10.844 -33.75 -3.621 1 97.44 76 VAL A O 1
ATOM 609 N N . TYR A 1 77 ? 10.766 -35.719 -2.66 1 98.06 77 TYR A N 1
ATOM 610 C CA . TYR A 1 77 ? 9.422 -36.062 -3.131 1 98.06 77 TYR A CA 1
ATOM 611 C C . TYR A 1 77 ? 8.531 -36.5 -1.977 1 98.06 77 TYR A C 1
ATOM 613 O O . TYR A 1 77 ? 9.031 -37 -0.958 1 98.06 77 TYR A O 1
ATOM 621 N N . GLY A 1 78 ? 7.234 -36.25 -2.105 1 97.81 78 GLY A N 1
ATOM 622 C CA . GLY A 1 78 ? 6.289 -36.625 -1.06 1 97.81 78 GLY A CA 1
ATOM 623 C C . GLY A 1 78 ? 5.23 -37.594 -1.521 1 97.81 78 GLY A C 1
ATOM 624 O O . GLY A 1 78 ? 4.742 -37.5 -2.648 1 97.81 78 GLY A O 1
ATOM 625 N N . LYS A 1 79 ? 4.926 -38.531 -0.65 1 97.69 79 LYS A N 1
ATOM 626 C CA . LYS A 1 79 ? 3.842 -39.5 -0.895 1 97.69 79 LYS A CA 1
ATOM 627 C C . LYS A 1 79 ? 2.695 -39.281 0.089 1 97.69 79 LYS A C 1
ATOM 629 O O . LYS A 1 79 ? 2.887 -39.375 1.304 1 97.69 79 LYS A O 1
ATOM 634 N N . THR A 1 80 ? 1.537 -38.969 -0.484 1 96.56 80 THR A N 1
ATOM 635 C CA . THR A 1 80 ? 0.374 -38.781 0.377 1 96.56 80 THR A CA 1
ATOM 636 C C . THR A 1 80 ? -0.235 -40.125 0.756 1 96.56 80 THR A C 1
ATOM 638 O O . THR A 1 80 ? 0.036 -41.156 0.109 1 96.56 80 THR A O 1
ATOM 641 N N . GLU A 1 81 ? -1.09 -40.156 1.777 1 94.25 81 GLU A N 1
ATOM 642 C CA . GLU A 1 81 ? -1.745 -41.406 2.229 1 94.25 81 GLU A CA 1
ATOM 643 C C . GLU A 1 81 ? -2.732 -41.906 1.186 1 94.25 81 GLU A C 1
ATOM 645 O O . GLU A 1 81 ? -2.996 -43.094 1.113 1 94.25 81 GLU A O 1
ATOM 650 N N . ASN A 1 82 ? -3.145 -41.031 0.36 1 91.62 82 ASN A N 1
ATOM 651 C CA . ASN A 1 82 ? -4.113 -41.406 -0.658 1 91.62 82 ASN A CA 1
ATOM 652 C C . ASN A 1 82 ? -3.428 -41.875 -1.937 1 91.62 82 ASN A C 1
ATOM 654 O O . ASN A 1 82 ? -4.09 -42.156 -2.939 1 91.62 82 ASN A O 1
ATOM 658 N N . GLY A 1 83 ? -2.047 -41.906 -1.955 1 93 83 GLY A N 1
ATOM 659 C CA . GLY A 1 83 ? -1.333 -42.562 -3.033 1 93 83 GLY A CA 1
ATOM 660 C C . GLY A 1 83 ? -0.738 -41.594 -4.039 1 93 83 GLY A C 1
ATOM 661 O O . GLY A 1 83 ? -0.129 -42.031 -5.027 1 93 83 GLY A O 1
ATOM 662 N N . MET A 1 84 ? -0.866 -40.375 -3.83 1 95.94 84 MET A N 1
ATOM 663 C CA . MET A 1 84 ? -0.271 -39.375 -4.723 1 95.94 84 MET A CA 1
ATOM 664 C C . MET A 1 84 ? 1.187 -39.125 -4.352 1 95.94 84 MET A C 1
ATOM 666 O O . MET A 1 84 ? 1.514 -38.969 -3.178 1 95.94 84 MET A O 1
ATOM 670 N N . THR A 1 85 ? 2.035 -39.25 -5.328 1 98.19 85 THR A N 1
ATOM 671 C CA . THR A 1 85 ? 3.438 -38.906 -5.16 1 98.19 85 THR A CA 1
ATOM 672 C C . THR A 1 85 ? 3.734 -37.562 -5.824 1 98.19 85 THR A C 1
ATOM 674 O O . THR A 1 85 ? 3.568 -37.406 -7.035 1 98.19 85 THR A O 1
ATOM 677 N N . VAL A 1 86 ? 4.207 -36.594 -5 1 97.94 86 VAL A N 1
ATOM 678 C CA . VAL A 1 86 ? 4.363 -35.219 -5.461 1 97.94 86 VAL A CA 1
ATOM 679 C C . VAL A 1 86 ? 5.844 -34.875 -5.652 1 97.94 86 VAL A C 1
ATOM 681 O O . VAL A 1 86 ? 6.66 -35.156 -4.77 1 97.94 86 VAL A O 1
ATOM 684 N N . ILE A 1 87 ? 6.16 -34.344 -6.805 1 98.06 87 ILE A N 1
ATOM 685 C CA . ILE A 1 87 ? 7.496 -33.844 -7.109 1 98.06 87 ILE A CA 1
ATOM 686 C C . ILE A 1 87 ? 7.406 -32.375 -7.57 1 98.06 87 ILE A C 1
ATOM 688 O O . ILE A 1 87 ? 6.664 -32.062 -8.508 1 98.06 87 ILE A O 1
ATOM 692 N N . GLU A 1 88 ? 8.055 -31.516 -6.902 1 97.5 88 GLU A N 1
ATOM 693 C CA . GLU A 1 88 ? 8.18 -30.125 -7.309 1 97.5 88 GLU A CA 1
ATOM 694 C C . GLU A 1 88 ? 9.57 -29.828 -7.863 1 97.5 88 GLU A C 1
ATOM 696 O O . GLU A 1 88 ? 10.5 -29.562 -7.102 1 97.5 88 GLU A O 1
ATOM 701 N N . ALA A 1 89 ? 9.656 -29.766 -9.141 1 97.19 89 ALA A N 1
ATOM 702 C CA . ALA A 1 89 ? 10.945 -29.828 -9.82 1 97.19 89 ALA A CA 1
ATOM 703 C C . ALA A 1 89 ? 11.766 -28.578 -9.578 1 97.19 89 ALA A C 1
ATOM 705 O O . ALA A 1 89 ? 13 -28.641 -9.516 1 97.19 89 ALA A O 1
ATOM 706 N N . ASP A 1 90 ? 11.117 -27.453 -9.422 1 93.88 90 ASP A N 1
ATOM 707 C CA . ASP A 1 90 ? 11.828 -26.188 -9.289 1 93.88 90 ASP A CA 1
ATOM 708 C C . ASP A 1 90 ? 12.648 -26.156 -8 1 93.88 90 ASP A C 1
ATOM 710 O O . ASP A 1 90 ? 13.594 -25.375 -7.879 1 93.88 90 ASP A O 1
ATOM 714 N N . LEU A 1 91 ? 12.398 -26.969 -7.043 1 94.81 91 LEU A N 1
ATOM 715 C CA . LEU A 1 91 ? 13.078 -26.953 -5.75 1 94.81 91 LEU A CA 1
ATOM 716 C C . LEU A 1 91 ? 14.508 -27.453 -5.879 1 94.81 91 LEU A C 1
ATOM 718 O O . LEU A 1 91 ? 15.352 -27.156 -5.027 1 94.81 91 LEU A O 1
ATOM 722 N N . PHE A 1 92 ? 14.773 -28.219 -6.918 1 96.69 92 PHE A N 1
ATOM 723 C CA . PHE A 1 92 ? 16.109 -28.781 -7.004 1 96.69 92 PHE A CA 1
ATOM 724 C C . PHE A 1 92 ? 16.688 -28.609 -8.406 1 96.69 92 PHE A C 1
ATOM 726 O O . PHE A 1 92 ? 17.906 -28.656 -8.594 1 96.69 92 PHE A O 1
ATOM 733 N N . LEU A 1 93 ? 15.883 -28.469 -9.414 1 97.44 93 LEU A N 1
ATOM 734 C CA . LEU A 1 93 ? 16.359 -28.422 -10.789 1 97.44 93 LEU A CA 1
ATOM 735 C C . LEU A 1 93 ? 16.672 -26.969 -11.203 1 97.44 93 LEU A C 1
ATOM 737 O O . LEU A 1 93 ? 16.094 -26.469 -12.172 1 97.44 93 LEU A O 1
ATOM 741 N N . GLN A 1 94 ? 17.516 -26.406 -10.508 1 96.62 94 GLN A N 1
ATOM 742 C CA . GLN A 1 94 ? 18 -25.047 -10.75 1 96.62 94 GLN A CA 1
ATOM 743 C C . GLN A 1 94 ? 19.453 -25.062 -11.25 1 96.62 94 GLN A C 1
ATOM 745 O O . GLN A 1 94 ? 20.125 -26.094 -11.172 1 96.62 94 GLN A O 1
ATOM 750 N N . GLY A 1 95 ? 19.891 -23.922 -11.844 1 96.06 95 GLY A N 1
ATOM 751 C CA . GLY A 1 95 ? 21.25 -23.859 -12.359 1 96.06 95 GLY A CA 1
ATOM 752 C C . GLY A 1 95 ? 21.672 -22.453 -12.75 1 96.06 95 GLY A C 1
ATOM 753 O O . GLY A 1 95 ? 20.828 -21.578 -12.93 1 96.06 95 GLY A O 1
ATOM 754 N N . GLU A 1 96 ? 22.984 -22.328 -12.844 1 95.5 96 GLU A N 1
ATOM 755 C CA . GLU A 1 96 ? 23.562 -21.016 -13.156 1 95.5 96 GLU A CA 1
ATOM 756 C C . GLU A 1 96 ? 24.453 -21.094 -14.398 1 95.5 96 GLU A C 1
ATOM 758 O O . GLU A 1 96 ? 24.859 -20.062 -14.938 1 95.5 96 GLU A O 1
ATOM 763 N N . LYS A 1 97 ? 24.719 -22.25 -14.844 1 96.88 97 LYS A N 1
ATOM 764 C CA . LYS A 1 97 ? 25.5 -22.391 -16.078 1 96.88 97 LYS A CA 1
ATOM 765 C C . LYS A 1 97 ? 24.766 -21.781 -17.266 1 96.88 97 LYS A C 1
ATOM 767 O O . LYS A 1 97 ? 23.562 -21.516 -17.188 1 96.88 97 LYS A O 1
ATOM 772 N N . PRO A 1 98 ? 25.562 -21.516 -18.375 1 96.62 98 PRO A N 1
ATOM 773 C CA . PRO A 1 98 ? 24.844 -21.094 -19.578 1 96.62 98 PRO A CA 1
ATOM 774 C C . PRO A 1 98 ? 23.688 -22.031 -19.938 1 96.62 98 PRO A C 1
ATOM 776 O O . PRO A 1 98 ? 23.797 -23.25 -19.75 1 96.62 98 PRO A O 1
ATOM 779 N N . ILE A 1 99 ? 22.625 -21.547 -20.391 1 96.44 99 ILE A N 1
ATOM 780 C CA . ILE A 1 99 ? 21.344 -22.219 -20.547 1 96.44 99 ILE A CA 1
ATOM 781 C C . ILE A 1 99 ? 21.531 -23.484 -21.375 1 96.44 99 ILE A C 1
ATOM 783 O O . ILE A 1 99 ? 20.859 -24.5 -21.125 1 96.44 99 ILE A O 1
ATOM 787 N N . GLY A 1 100 ? 22.453 -23.5 -22.328 1 97.31 100 GLY A N 1
ATOM 788 C CA . GLY A 1 100 ? 22.672 -24.641 -23.203 1 97.31 100 GLY A CA 1
ATOM 789 C C . GLY A 1 100 ? 23.422 -25.781 -22.516 1 97.31 100 GLY A C 1
ATOM 790 O O . GLY A 1 100 ? 23.453 -26.906 -23.031 1 97.31 100 GLY A O 1
ATOM 791 N N . LYS A 1 101 ? 23.938 -25.562 -21.312 1 98.06 101 LYS A N 1
ATOM 792 C CA . LYS A 1 101 ? 24.734 -26.547 -20.594 1 98.06 101 LYS A CA 1
ATOM 793 C C . LYS A 1 101 ? 23.984 -27.109 -19.391 1 98.06 101 LYS A C 1
ATOM 795 O O . LYS A 1 101 ? 24.562 -27.797 -18.562 1 98.06 101 LYS A O 1
ATOM 800 N N . ARG A 1 102 ? 22.719 -26.906 -19.328 1 98.12 102 ARG A N 1
ATOM 801 C CA . ARG A 1 102 ? 21.891 -27.359 -18.219 1 98.12 102 ARG A CA 1
ATOM 802 C C . ARG A 1 102 ? 21.062 -28.578 -18.625 1 98.12 102 ARG A C 1
ATOM 804 O O . ARG A 1 102 ? 20.656 -28.703 -19.781 1 98.12 102 ARG A O 1
ATOM 811 N N . SER A 1 103 ? 20.797 -29.469 -17.672 1 98.5 103 SER A N 1
ATOM 812 C CA . SER A 1 103 ? 20.156 -30.75 -17.969 1 98.5 103 SER A CA 1
ATOM 813 C C . SER A 1 103 ? 19 -31.031 -17.016 1 98.5 103 SER A C 1
ATOM 815 O O . SER A 1 103 ? 19.031 -30.609 -15.859 1 98.5 103 SER A O 1
ATOM 817 N N . SER A 1 104 ? 18 -31.766 -17.562 1 98.56 104 SER A N 1
ATOM 818 C CA . SER A 1 104 ? 16.875 -32.219 -16.75 1 98.56 104 SER A CA 1
ATOM 819 C C . SER A 1 104 ? 17.141 -33.594 -16.141 1 98.56 104 SER A C 1
ATOM 821 O O . SER A 1 104 ? 16.219 -34.219 -15.625 1 98.56 104 SER A O 1
ATOM 823 N N . TYR A 1 105 ? 18.391 -34.031 -16.125 1 98.81 105 TYR A N 1
ATOM 824 C CA . TYR A 1 105 ? 18.781 -35.375 -15.703 1 98.81 105 TYR A CA 1
ATOM 825 C C . TYR A 1 105 ? 18.328 -35.656 -14.273 1 98.81 105 TYR A C 1
ATOM 827 O O . TYR A 1 105 ? 17.812 -36.719 -13.984 1 98.81 105 TYR A O 1
ATOM 835 N N . GLY A 1 106 ? 18.469 -34.719 -13.422 1 98.69 106 GLY A N 1
ATOM 836 C CA . GLY A 1 106 ? 18.109 -34.906 -12.023 1 98.69 106 GLY A CA 1
ATOM 837 C C . GLY A 1 106 ? 16.641 -35.188 -11.805 1 98.69 106 GLY A C 1
ATOM 838 O O . GLY A 1 106 ? 16.266 -35.875 -10.859 1 98.69 106 GLY A O 1
ATOM 839 N N . LEU A 1 107 ? 15.789 -34.625 -12.664 1 98.69 107 LEU A N 1
ATOM 840 C CA . LEU A 1 107 ? 14.367 -34.938 -12.57 1 98.69 107 LEU A CA 1
ATOM 841 C C . LEU A 1 107 ? 14.109 -36.406 -12.82 1 98.69 107 LEU A C 1
ATOM 843 O O . LEU A 1 107 ? 13.32 -37.031 -12.102 1 98.69 107 LEU A O 1
ATOM 847 N N . GLY A 1 108 ? 14.797 -36.969 -13.789 1 98.81 108 GLY A N 1
ATOM 848 C CA . GLY A 1 108 ? 14.68 -38.406 -14.031 1 98.81 108 GLY A CA 1
ATOM 849 C C . GLY A 1 108 ? 15.148 -39.25 -12.867 1 98.81 108 GLY A C 1
ATOM 850 O O . GLY A 1 108 ? 14.539 -40.281 -12.547 1 98.81 108 GLY A O 1
ATOM 851 N N . GLU A 1 109 ? 16.219 -38.812 -12.258 1 98.75 109 GLU A N 1
ATOM 852 C CA . GLU A 1 109 ? 16.734 -39.5 -11.094 1 98.75 109 GLU A CA 1
ATOM 853 C C . GLU A 1 109 ? 15.688 -39.562 -9.977 1 98.75 109 GLU A C 1
ATOM 855 O O . GLU A 1 109 ? 15.453 -40.625 -9.391 1 98.75 109 GLU A O 1
ATOM 860 N N . LEU A 1 110 ? 15.055 -38.469 -9.711 1 98.81 110 LEU A N 1
ATOM 861 C CA . LEU A 1 110 ? 14.094 -38.406 -8.617 1 98.81 110 LEU A CA 1
ATOM 862 C C . LEU A 1 110 ? 12.852 -39.219 -8.938 1 98.81 110 LEU A C 1
ATOM 864 O O . LEU A 1 110 ? 12.32 -39.906 -8.062 1 98.81 110 LEU A O 1
ATOM 868 N N . ILE A 1 111 ? 12.414 -39.156 -10.164 1 98.75 111 ILE A N 1
ATOM 869 C CA . ILE A 1 111 ? 11.266 -39.938 -10.602 1 98.75 111 ILE A CA 1
ATOM 870 C C . ILE A 1 111 ? 11.57 -41.438 -10.43 1 98.75 111 ILE A C 1
ATOM 872 O O . ILE A 1 111 ? 10.734 -42.188 -9.914 1 98.75 111 ILE A O 1
ATOM 876 N N . SER A 1 112 ? 12.766 -41.812 -10.836 1 98.75 112 SER A N 1
ATOM 877 C CA . SER A 1 112 ? 13.164 -43.219 -10.695 1 98.75 112 SER A CA 1
ATOM 878 C C . SER A 1 112 ? 13.102 -43.656 -9.234 1 98.75 112 SER A C 1
ATOM 880 O O . SER A 1 112 ? 12.609 -44.75 -8.938 1 98.75 112 SER A O 1
ATOM 882 N N . LYS A 1 113 ? 13.602 -42.812 -8.336 1 98.44 113 LYS A N 1
ATOM 883 C CA . LYS A 1 113 ? 13.57 -43.125 -6.91 1 98.44 113 LYS A CA 1
ATOM 884 C C . LYS A 1 113 ? 12.133 -43.281 -6.418 1 98.44 113 LYS A C 1
ATOM 886 O O . LYS A 1 113 ? 11.836 -44.188 -5.633 1 98.44 113 LYS A O 1
ATOM 891 N N . ALA A 1 114 ? 11.273 -42.438 -6.852 1 98.5 114 ALA A N 1
ATOM 892 C CA . ALA A 1 114 ? 9.867 -42.5 -6.473 1 98.5 114 ALA A CA 1
ATOM 893 C C . ALA A 1 114 ? 9.219 -43.781 -6.992 1 98.5 114 ALA A C 1
ATOM 895 O O . ALA A 1 114 ? 8.461 -44.438 -6.273 1 98.5 114 ALA A O 1
ATOM 896 N N . LEU A 1 115 ? 9.539 -44.125 -8.234 1 98.31 115 LEU A N 1
ATOM 897 C CA . LEU A 1 115 ? 9.016 -45.344 -8.836 1 98.31 115 LEU A CA 1
ATOM 898 C C . LEU A 1 115 ? 9.508 -46.594 -8.086 1 98.31 115 LEU A C 1
ATOM 900 O O . LEU A 1 115 ? 8.734 -47.5 -7.84 1 98.31 115 LEU A O 1
ATOM 904 N N . ASP A 1 116 ? 10.781 -46.531 -7.703 1 98 116 ASP A N 1
ATOM 905 C CA . ASP A 1 116 ? 11.359 -47.625 -6.938 1 98 116 ASP A CA 1
ATOM 906 C C . ASP A 1 116 ? 10.688 -47.75 -5.574 1 98 116 ASP A C 1
ATOM 908 O O . ASP A 1 116 ? 10.727 -48.844 -4.961 1 98 116 ASP A O 1
ATOM 912 N N . ASN A 1 117 ? 10.117 -46.719 -5.176 1 97.56 117 ASN A N 1
ATOM 913 C CA . ASN A 1 117 ? 9.383 -46.719 -3.912 1 97.56 117 ASN A CA 1
ATOM 914 C C . ASN A 1 117 ? 7.883 -46.844 -4.133 1 97.56 117 ASN A C 1
ATOM 916 O O . ASN A 1 117 ? 7.09 -46.219 -3.428 1 97.56 117 ASN A O 1
ATOM 920 N N . ASP A 1 118 ? 7.465 -47.469 -5.254 1 96.44 118 ASP A N 1
ATOM 921 C CA . ASP A 1 118 ? 6.133 -47.969 -5.566 1 96.44 118 ASP A CA 1
ATOM 922 C C . ASP A 1 118 ? 5.152 -46.812 -5.809 1 96.44 118 ASP A C 1
ATOM 924 O O . ASP A 1 118 ? 3.988 -46.906 -5.402 1 96.44 118 ASP A O 1
ATOM 928 N N . ALA A 1 119 ? 5.605 -45.75 -6.336 1 96.88 119 ALA A N 1
ATOM 929 C CA . ALA A 1 119 ? 4.684 -44.688 -6.738 1 96.88 119 ALA A CA 1
ATOM 930 C C . ALA A 1 119 ? 3.672 -45.188 -7.758 1 96.88 119 ALA A C 1
ATOM 932 O O . ALA A 1 119 ? 4.035 -45.906 -8.695 1 96.88 119 ALA A O 1
ATOM 933 N N . GLU A 1 120 ? 2.424 -44.875 -7.574 1 96 120 GLU A N 1
ATOM 934 C CA . GLU A 1 120 ? 1.366 -45.281 -8.492 1 96 120 GLU A CA 1
ATOM 935 C C . GLU A 1 120 ? 0.778 -44.094 -9.234 1 96 120 GLU A C 1
ATOM 937 O O . GLU A 1 120 ? 0.187 -44.25 -10.305 1 96 120 GLU A O 1
ATOM 942 N N . HIS A 1 121 ? 0.861 -42.938 -8.625 1 97.88 121 HIS A N 1
ATOM 943 C CA . HIS A 1 121 ? 0.365 -41.688 -9.164 1 97.88 121 HIS A CA 1
ATOM 944 C C . HIS A 1 121 ? 1.373 -40.562 -8.953 1 97.88 121 HIS A C 1
ATOM 946 O O . HIS A 1 121 ? 1.597 -40.125 -7.816 1 97.88 121 HIS A O 1
ATOM 952 N N . LEU A 1 122 ? 1.955 -40.125 -10.039 1 98.25 122 LEU A N 1
ATOM 953 C CA . LEU A 1 122 ? 2.949 -39.062 -9.984 1 98.25 122 LEU A CA 1
ATOM 954 C C . LEU A 1 122 ? 2.324 -37.719 -10.336 1 98.25 122 LEU A C 1
ATOM 956 O O . LEU A 1 122 ? 1.636 -37.594 -11.352 1 98.25 122 LEU A O 1
ATOM 960 N N . VAL A 1 123 ? 2.512 -36.75 -9.484 1 97.88 123 VAL A N 1
ATOM 961 C CA . VAL A 1 123 ? 2.182 -35.344 -9.758 1 97.88 123 VAL A CA 1
ATOM 962 C C . VAL A 1 123 ? 3.453 -34.5 -9.734 1 97.88 123 VAL A C 1
ATOM 964 O O . VAL A 1 123 ? 4.094 -34.375 -8.688 1 97.88 123 VAL A O 1
ATOM 967 N N . ILE A 1 124 ? 3.783 -33.938 -10.883 1 97.88 124 ILE A N 1
ATOM 968 C CA . ILE A 1 124 ? 5.055 -33.25 -11.031 1 97.88 124 ILE A CA 1
ATOM 969 C C . ILE A 1 124 ? 4.797 -31.797 -11.477 1 97.88 124 ILE A C 1
ATOM 971 O O . ILE A 1 124 ? 4.172 -31.562 -12.508 1 97.88 124 ILE A O 1
ATOM 975 N N . SER A 1 125 ? 5.238 -30.844 -10.727 1 96.38 125 SER A N 1
ATOM 976 C CA . SER A 1 125 ? 5.207 -29.453 -11.18 1 96.38 125 SER A CA 1
ATOM 977 C C . SER A 1 125 ? 6.445 -29.125 -12.008 1 96.38 125 SER A C 1
ATOM 979 O O . SER A 1 125 ? 7.57 -29.422 -11.602 1 96.38 125 SER A O 1
ATOM 981 N N . LEU A 1 126 ? 6.215 -28.469 -13.078 1 95 126 LEU A N 1
ATOM 982 C CA . LEU A 1 126 ? 7.301 -28.25 -14.031 1 95 126 LEU A CA 1
ATOM 983 C C . LEU A 1 126 ? 7.602 -26.766 -14.188 1 95 126 LEU A C 1
ATOM 985 O O . LEU A 1 126 ? 8.43 -26.391 -15.016 1 95 126 LEU A O 1
ATOM 989 N N . GLY A 1 127 ? 6.988 -25.984 -13.398 1 89.94 127 GLY A N 1
ATOM 990 C CA . GLY A 1 127 ? 7.199 -24.547 -13.5 1 89.94 127 GLY A CA 1
ATOM 991 C C . GLY A 1 127 ? 8.539 -24.094 -12.953 1 89.94 127 GLY A C 1
ATOM 992 O O . GLY A 1 127 ? 9.023 -24.641 -11.961 1 89.94 127 GLY A O 1
ATOM 993 N N . ASN A 1 128 ? 9.18 -23.156 -13.617 1 88.12 128 ASN A N 1
ATOM 994 C CA . ASN A 1 128 ? 10.367 -22.422 -13.164 1 88.12 128 ASN A CA 1
ATOM 995 C C . ASN A 1 128 ? 11.586 -23.328 -13.094 1 88.12 128 ASN A C 1
ATOM 997 O O . ASN A 1 128 ? 12.5 -23.094 -12.305 1 88.12 128 ASN A O 1
ATOM 1001 N N . ILE A 1 129 ? 11.594 -24.422 -13.789 1 92.12 129 ILE A N 1
ATOM 1002 C CA . ILE A 1 129 ? 12.797 -25.234 -13.836 1 92.12 129 ILE A CA 1
ATOM 1003 C C . ILE A 1 129 ? 13.844 -24.562 -14.719 1 92.12 129 ILE A C 1
ATOM 1005 O O . ILE A 1 129 ? 13.5 -23.812 -15.641 1 92.12 129 ILE A O 1
ATOM 1009 N N . ALA A 1 130 ? 15.102 -24.859 -14.516 1 93.94 130 ALA A N 1
ATOM 1010 C CA . ALA A 1 130 ? 16.172 -24.109 -15.148 1 93.94 130 ALA A CA 1
ATOM 1011 C C . ALA A 1 130 ? 16.703 -24.828 -16.391 1 93.94 130 ALA A C 1
ATOM 1013 O O . ALA A 1 130 ? 17.656 -24.375 -17.031 1 93.94 130 ALA A O 1
ATOM 1014 N N . SER A 1 131 ? 16.156 -25.891 -16.766 1 95.56 131 SER A N 1
ATOM 1015 C CA . SER A 1 131 ? 16.672 -26.656 -17.906 1 95.56 131 SER A CA 1
ATOM 1016 C C . SER A 1 131 ? 15.719 -26.594 -19.094 1 95.56 131 SER A C 1
ATOM 1018 O O . SER A 1 131 ? 14.5 -26.625 -18.922 1 95.56 131 SER A O 1
ATOM 1020 N N . PHE A 1 132 ? 16.281 -26.484 -20.281 1 97.19 132 PHE A N 1
ATOM 1021 C CA . PHE A 1 132 ? 15.539 -26.469 -21.547 1 97.19 132 PHE A CA 1
ATOM 1022 C C . PHE A 1 132 ? 16.141 -27.453 -22.531 1 97.19 132 PHE A C 1
ATOM 1024 O O . PHE A 1 132 ? 16.469 -27.094 -23.672 1 97.19 132 PHE A O 1
ATOM 1031 N N . ASP A 1 133 ? 16.219 -28.734 -22.141 1 97.88 133 ASP A N 1
ATOM 1032 C CA . ASP A 1 133 ? 16.859 -29.734 -22.984 1 97.88 133 ASP A CA 1
ATOM 1033 C C . ASP A 1 133 ? 15.836 -30.656 -23.625 1 97.88 133 ASP A C 1
ATOM 1035 O O . ASP A 1 133 ? 16.141 -31.797 -23.984 1 97.88 133 ASP A O 1
ATOM 1039 N N . GLY A 1 134 ? 14.578 -30.219 -23.656 1 97.19 134 GLY A N 1
ATOM 1040 C CA . GLY A 1 134 ? 13.531 -31.031 -24.266 1 97.19 134 GLY A CA 1
ATOM 1041 C C . GLY A 1 134 ? 13.18 -32.25 -23.469 1 97.19 134 GLY A C 1
ATOM 1042 O O . GLY A 1 134 ? 12.453 -33.125 -23.953 1 97.19 134 GLY A O 1
ATOM 1043 N N . GLY A 1 135 ? 13.711 -32.406 -22.281 1 98.06 135 GLY A N 1
ATOM 1044 C CA . GLY A 1 135 ? 13.484 -33.562 -21.453 1 98.06 135 GLY A CA 1
ATOM 1045 C C . GLY A 1 135 ? 14.453 -34.719 -21.734 1 98.06 135 GLY A C 1
ATOM 1046 O O . GLY A 1 135 ? 14.305 -35.812 -21.219 1 98.06 135 GLY A O 1
ATOM 1047 N N . ALA A 1 136 ? 15.469 -34.469 -22.531 1 98.5 136 ALA A N 1
ATOM 1048 C CA . ALA A 1 136 ? 16.438 -35.5 -22.922 1 98.5 136 ALA A CA 1
ATOM 1049 C C . ALA A 1 136 ? 17.188 -36 -21.703 1 98.5 136 ALA A C 1
ATOM 1051 O O . ALA A 1 136 ? 17.406 -37.219 -21.578 1 98.5 136 ALA A O 1
ATOM 1052 N N . GLY A 1 137 ? 17.594 -35.062 -20.875 1 98.62 137 GLY A N 1
ATOM 1053 C CA . GLY A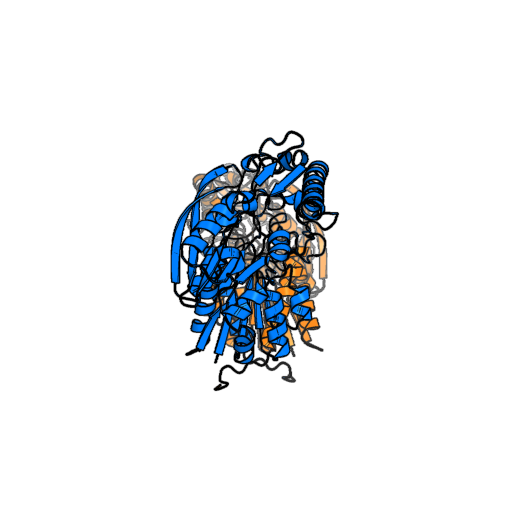 1 137 ? 18.266 -35.469 -19.656 1 98.62 137 GLY A CA 1
ATOM 1054 C C . GLY A 1 137 ? 17.406 -36.344 -18.766 1 98.62 137 GLY A C 1
ATOM 1055 O O . GLY A 1 137 ? 17.859 -37.406 -18.297 1 98.62 137 GLY A O 1
ATOM 1056 N N . MET A 1 138 ? 16.203 -36 -18.516 1 98.69 138 MET A N 1
ATOM 1057 C CA . MET A 1 138 ? 15.258 -36.781 -17.703 1 98.69 138 MET A CA 1
ATOM 1058 C C . MET A 1 138 ? 15.078 -38.188 -18.281 1 98.69 138 MET A C 1
ATOM 1060 O O . MET A 1 138 ? 15.172 -39.188 -17.562 1 98.69 138 MET A O 1
ATOM 1064 N N . LEU A 1 139 ? 14.906 -38.25 -19.594 1 98.44 139 LEU A N 1
ATOM 1065 C CA . LEU A 1 139 ? 14.695 -39.531 -20.266 1 98.44 139 LEU A CA 1
ATOM 1066 C C . LEU A 1 139 ? 15.914 -40.438 -20.109 1 98.44 139 LEU A C 1
ATOM 1068 O O . LEU A 1 139 ? 15.773 -41.625 -19.891 1 98.44 139 LEU A O 1
ATOM 1072 N N . GLN A 1 140 ? 17.016 -39.812 -20.281 1 98.75 140 GLN A N 1
ATOM 1073 C CA . GLN A 1 140 ? 18.234 -40.594 -20.156 1 98.75 140 GLN A CA 1
ATOM 1074 C C . GLN A 1 140 ? 18.375 -41.188 -18.75 1 98.75 140 GLN A C 1
ATOM 1076 O O . GLN A 1 140 ? 18.719 -42.344 -18.578 1 98.75 140 GLN A O 1
ATOM 1081 N N . ALA A 1 141 ? 18.156 -40.406 -17.734 1 98.69 141 ALA A N 1
ATOM 1082 C CA . ALA A 1 141 ? 18.203 -40.875 -16.344 1 98.69 141 ALA A CA 1
ATOM 1083 C C . ALA A 1 141 ? 17.203 -42 -16.109 1 98.69 141 ALA A C 1
ATOM 1085 O O . ALA A 1 141 ? 17.422 -42.844 -15.258 1 98.69 141 ALA A O 1
ATOM 1086 N N . LEU A 1 142 ? 16.141 -42 -16.891 1 98.69 142 LEU A N 1
ATOM 1087 C CA . LEU A 1 142 ? 15.086 -43 -16.734 1 98.69 142 LEU A CA 1
ATOM 1088 C C . LEU A 1 142 ? 15.375 -44.25 -17.578 1 98.69 142 LEU A C 1
ATOM 1090 O O . LEU A 1 142 ? 14.625 -45.219 -17.516 1 98.69 142 LEU A O 1
ATOM 1094 N N . GLY A 1 143 ? 16.391 -44.156 -18.422 1 98.44 143 GLY A N 1
ATOM 1095 C CA . GLY A 1 143 ? 16.797 -45.375 -19.078 1 98.44 143 GLY A CA 1
ATOM 1096 C C . GLY A 1 143 ? 16.984 -45.25 -20.578 1 98.44 143 GLY A C 1
ATOM 1097 O O . GLY A 1 143 ? 17.469 -46.156 -21.25 1 98.44 143 GLY A O 1
ATOM 1098 N N . ALA A 1 144 ? 16.672 -44.094 -21.141 1 98.5 144 ALA A N 1
ATOM 1099 C CA . ALA A 1 144 ? 16.859 -43.875 -22.578 1 98.5 144 ALA A CA 1
ATOM 1100 C C . ALA A 1 144 ? 18.344 -43.781 -22.922 1 98.5 144 ALA A C 1
ATOM 1102 O O . ALA A 1 144 ? 19.172 -43.406 -22.094 1 98.5 144 ALA A O 1
ATOM 1103 N N . ARG A 1 145 ? 18.625 -44.188 -24.156 1 98.44 145 ARG A N 1
ATOM 1104 C CA . ARG A 1 145 ? 20 -44.062 -24.672 1 98.44 145 ARG A CA 1
ATOM 1105 C C . ARG A 1 145 ? 20.016 -43.312 -26 1 98.44 145 ARG A C 1
ATOM 1107 O O . ARG A 1 145 ? 19.125 -43.5 -26.844 1 98.44 145 ARG A O 1
ATOM 1114 N N . TYR A 1 146 ? 21 -42.5 -26.141 1 98.44 146 TYR A N 1
ATOM 1115 C CA . TYR A 1 146 ? 21.203 -41.719 -27.359 1 98.44 146 TYR A CA 1
ATOM 1116 C C . TYR A 1 146 ? 22.547 -42.031 -27.984 1 98.44 146 TYR A C 1
ATOM 1118 O O . TYR A 1 146 ? 23.531 -42.281 -27.281 1 98.44 146 TYR A O 1
ATOM 1126 N N . TYR A 1 147 ? 22.516 -42 -29.312 1 98.25 147 TYR A N 1
ATOM 1127 C CA . TYR A 1 147 ? 23.75 -42.281 -30.031 1 98.25 147 TYR A CA 1
ATOM 1128 C C . TYR A 1 147 ? 23.953 -41.281 -31.172 1 98.25 147 TYR A C 1
ATOM 1130 O O . TYR A 1 147 ? 22.984 -40.781 -31.75 1 98.25 147 TYR A O 1
ATOM 1138 N N . ASP A 1 148 ? 25.219 -41.062 -31.484 1 97.69 148 ASP A N 1
ATOM 1139 C CA . ASP A 1 148 ? 25.531 -40.219 -32.625 1 97.69 148 ASP A CA 1
ATOM 1140 C C . ASP A 1 148 ? 25.609 -41.062 -33.906 1 97.69 148 ASP A C 1
ATOM 1142 O O . ASP A 1 148 ? 25.188 -42.219 -33.938 1 97.69 148 ASP A O 1
ATOM 1146 N N . ASP A 1 149 ? 26.094 -40.406 -34.969 1 95.31 149 ASP A N 1
ATOM 1147 C CA . ASP A 1 149 ? 26.141 -41.031 -36.281 1 95.31 149 ASP A CA 1
ATOM 1148 C C . ASP A 1 149 ? 27.156 -42.156 -36.344 1 95.31 149 ASP A C 1
ATOM 1150 O O . ASP A 1 149 ? 27.094 -43.031 -37.219 1 95.31 149 ASP A O 1
ATOM 1154 N N . GLU A 1 150 ? 28.094 -42.25 -35.344 1 97.25 150 GLU A N 1
ATOM 1155 C CA . GLU A 1 150 ? 29.109 -43.281 -35.281 1 97.25 150 GLU A CA 1
ATOM 1156 C C . GLU A 1 150 ? 28.734 -44.375 -34.312 1 97.25 150 GLU A C 1
ATOM 1158 O O . GLU A 1 150 ? 29.516 -45.281 -34.031 1 97.25 150 GLU A O 1
ATOM 1163 N N . GLY A 1 151 ? 27.641 -44.219 -33.688 1 96.44 151 GLY A N 1
ATOM 1164 C CA . GLY A 1 151 ? 27.172 -45.219 -32.719 1 96.44 151 GLY A CA 1
ATOM 1165 C C . GLY A 1 151 ? 27.734 -45 -31.328 1 96.44 151 GLY A C 1
ATOM 1166 O O . GLY A 1 151 ? 27.625 -45.875 -30.469 1 96.44 151 GLY A O 1
ATOM 1167 N N . GLN A 1 152 ? 28.297 -43.906 -31.172 1 97.75 152 GLN A N 1
ATOM 1168 C CA . GLN A 1 152 ? 28.828 -43.562 -29.844 1 97.75 152 GLN A CA 1
ATOM 1169 C C . GLN A 1 152 ? 27.734 -43 -28.953 1 97.75 152 GLN A C 1
ATOM 1171 O O . GLN A 1 152 ? 26.906 -42.188 -29.406 1 97.75 152 GLN A O 1
ATOM 1176 N N . PRO A 1 153 ? 27.75 -43.375 -27.719 1 98.12 153 PRO A N 1
ATOM 1177 C CA . PRO A 1 153 ? 26.734 -42.844 -26.812 1 98.12 153 PRO A CA 1
ATOM 1178 C C . PRO A 1 153 ? 26.859 -41.344 -26.562 1 98.12 153 PRO A C 1
ATOM 1180 O O . PRO A 1 153 ? 27.984 -40.844 -26.469 1 98.12 153 PRO A O 1
ATOM 1183 N N . ILE A 1 154 ? 25.75 -40.688 -26.438 1 98.44 154 ILE A N 1
ATOM 1184 C CA . ILE A 1 154 ? 25.688 -39.25 -26.141 1 98.44 154 ILE A CA 1
ATOM 1185 C C . ILE A 1 154 ? 25.25 -39.031 -24.688 1 98.44 154 ILE A C 1
ATOM 1187 O O . ILE A 1 154 ? 24.281 -39.656 -24.234 1 98.44 154 ILE A O 1
ATOM 1191 N N . ASP A 1 155 ? 25.953 -38.188 -23.938 1 98.44 155 ASP A N 1
ATOM 1192 C CA . ASP A 1 155 ? 25.672 -37.875 -22.547 1 98.44 155 ASP A CA 1
ATOM 1193 C C . ASP A 1 155 ? 24.922 -36.562 -22.406 1 98.44 155 ASP A C 1
ATOM 1195 O O . ASP A 1 155 ? 25.531 -35.469 -22.438 1 98.44 155 ASP A O 1
ATOM 1199 N N . THR A 1 156 ? 23.625 -36.656 -22.109 1 98.06 156 THR A N 1
ATOM 1200 C CA . THR A 1 156 ? 22.766 -35.469 -22.047 1 98.06 156 THR A CA 1
ATOM 1201 C C . THR A 1 156 ? 22.984 -34.719 -20.75 1 98.06 156 THR A C 1
ATOM 1203 O O . THR A 1 156 ? 22.438 -33.625 -20.562 1 98.06 156 THR A O 1
ATOM 1206 N N . ARG A 1 157 ? 23.812 -35.156 -19.734 1 96.94 157 ARG A N 1
ATOM 1207 C CA . ARG A 1 157 ? 24.188 -34.406 -18.531 1 96.94 157 ARG A CA 1
ATOM 1208 C C . ARG A 1 157 ? 24.953 -33.156 -18.875 1 96.94 157 ARG A C 1
ATOM 1210 O O . ARG A 1 157 ? 25.078 -32.25 -18.047 1 96.94 157 ARG A O 1
ATOM 1217 N N . LYS A 1 158 ? 25.391 -33.188 -20.156 1 97.56 158 LYS A N 1
ATOM 1218 C CA . LYS A 1 158 ? 26.156 -32.031 -20.641 1 97.56 158 LYS A CA 1
ATOM 1219 C C . LYS A 1 158 ? 25.25 -30.906 -21.078 1 97.56 158 LYS A C 1
ATOM 1221 O O . LYS A 1 158 ? 25.703 -29.797 -21.375 1 97.56 158 LYS A O 1
ATOM 1226 N N . GLY A 1 159 ? 23.984 -31.125 -21.234 1 97.44 159 GLY A N 1
ATOM 1227 C CA . GLY A 1 159 ? 23.031 -30.062 -21.484 1 97.44 159 GLY A CA 1
ATOM 1228 C C . GLY A 1 159 ? 22.391 -30.156 -22.859 1 97.44 159 GLY A C 1
ATOM 1229 O O . GLY A 1 159 ? 22.516 -31.156 -23.547 1 97.44 159 GLY A O 1
ATOM 1230 N N . ALA A 1 160 ? 21.656 -29.109 -23.188 1 97.56 160 ALA A N 1
ATOM 1231 C CA . ALA A 1 160 ? 20.844 -29.078 -24.406 1 97.56 160 ALA A CA 1
ATOM 1232 C C . ALA A 1 160 ? 21.734 -29.047 -25.656 1 97.56 160 ALA A C 1
ATOM 1234 O O . ALA A 1 160 ? 21.312 -29.516 -26.719 1 97.56 160 ALA A O 1
ATOM 1235 N N . GLU A 1 161 ? 22.891 -28.594 -25.562 1 97.62 161 GLU A N 1
ATOM 1236 C CA . GLU A 1 161 ? 23.781 -28.391 -26.703 1 97.62 161 GLU A CA 1
ATOM 1237 C C . GLU A 1 161 ? 24.141 -29.719 -27.375 1 97.62 161 GLU A C 1
ATOM 1239 O O . GLU A 1 161 ? 24.422 -29.766 -28.562 1 97.62 161 GLU A O 1
ATOM 1244 N N . VAL A 1 162 ? 24.109 -30.766 -26.672 1 98.06 162 VAL A N 1
ATOM 1245 C CA . VAL A 1 162 ? 24.547 -32.031 -27.219 1 98.06 162 VAL A CA 1
ATOM 1246 C C . VAL A 1 162 ? 23.438 -32.656 -28.062 1 98.06 162 VAL A C 1
ATOM 1248 O O . VAL A 1 162 ? 23.672 -33.625 -28.781 1 98.06 162 VAL A O 1
ATOM 1251 N N . LEU A 1 163 ? 22.25 -32.062 -27.984 1 98.5 163 LEU A N 1
ATOM 1252 C CA . LEU A 1 163 ? 21.109 -32.625 -28.719 1 98.5 163 LEU A CA 1
ATOM 1253 C C . LEU A 1 163 ? 21.422 -32.688 -30.219 1 98.5 163 LEU A C 1
ATOM 1255 O O . LEU A 1 163 ? 20.953 -33.594 -30.906 1 98.5 163 LEU A O 1
ATOM 1259 N N . LYS A 1 164 ? 22.156 -31.75 -30.688 1 97.88 164 LYS A N 1
ATOM 1260 C CA . LYS A 1 164 ? 22.453 -31.641 -32.094 1 97.88 164 LYS A CA 1
ATOM 1261 C C . LYS A 1 164 ? 23.234 -32.844 -32.594 1 97.88 164 LYS A C 1
ATOM 1263 O O . LYS A 1 164 ? 23.266 -33.125 -33.812 1 97.88 164 LYS A O 1
ATOM 1268 N N . TYR A 1 165 ? 23.812 -33.656 -31.719 1 98 165 TYR A N 1
ATOM 1269 C CA . TYR A 1 165 ? 24.656 -34.781 -32.125 1 98 165 TYR A CA 1
ATOM 1270 C C . TYR A 1 165 ? 23.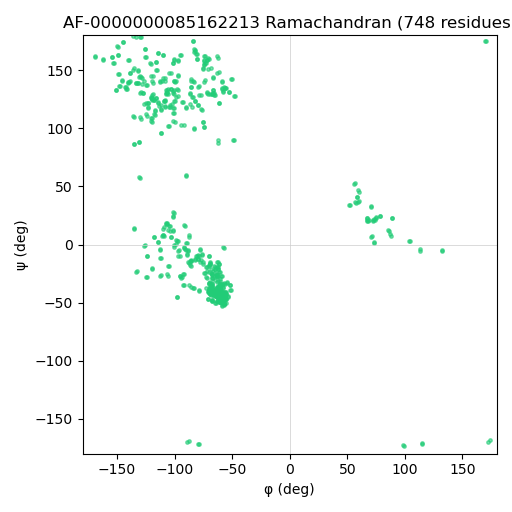844 -36.094 -32.125 1 98 165 TYR A C 1
ATOM 1272 O O . TYR A 1 165 ? 24.328 -37.125 -32.594 1 98 165 TYR A O 1
ATOM 1280 N N . ILE A 1 166 ? 22.672 -36.062 -31.609 1 98.44 166 ILE A N 1
ATOM 1281 C CA . ILE A 1 166 ? 21.875 -37.281 -31.484 1 98.44 166 ILE A CA 1
ATOM 1282 C C . ILE A 1 166 ? 21.391 -37.719 -32.875 1 98.44 166 ILE A C 1
ATOM 1284 O O . ILE A 1 166 ? 20.828 -36.906 -33.625 1 98.44 166 ILE A O 1
ATOM 1288 N N . ARG A 1 167 ? 21.578 -39 -33.188 1 97.88 167 ARG A N 1
ATOM 1289 C CA . ARG A 1 167 ? 21.094 -39.531 -34.438 1 97.88 167 ARG A CA 1
ATOM 1290 C C . ARG A 1 167 ? 20.188 -40.75 -34.219 1 97.88 167 ARG A C 1
ATOM 1292 O O . ARG A 1 167 ? 19.297 -41 -35.031 1 97.88 167 ARG A O 1
ATOM 1299 N N . HIS A 1 168 ? 20.438 -41.438 -33.125 1 97.38 168 HIS A N 1
ATOM 1300 C CA . HIS A 1 168 ? 19.641 -42.594 -32.75 1 97.38 168 HIS A CA 1
ATOM 1301 C C . HIS A 1 168 ? 19.172 -42.5 -31.312 1 97.38 168 HIS A C 1
ATOM 1303 O O . HIS A 1 168 ? 19.906 -42.031 -30.438 1 97.38 168 HIS A O 1
ATOM 1309 N N . VAL A 1 169 ? 17.938 -43.031 -31.109 1 97.81 169 VAL A N 1
ATOM 1310 C CA . VAL A 1 169 ? 17.344 -43.031 -29.781 1 97.81 169 VAL A CA 1
ATOM 1311 C C . VAL A 1 169 ? 16.844 -44.438 -29.453 1 97.81 169 VAL A C 1
ATOM 1313 O O . VAL A 1 169 ? 16.203 -45.094 -30.281 1 97.81 169 VAL A O 1
ATOM 1316 N N . ASP A 1 170 ? 17.172 -44.969 -28.312 1 97.62 170 ASP A N 1
ATOM 1317 C CA . ASP A 1 170 ? 16.688 -46.219 -27.781 1 97.62 170 ASP A CA 1
ATOM 1318 C C . ASP A 1 170 ? 15.891 -46.031 -26.484 1 97.62 170 ASP A C 1
ATOM 1320 O O . ASP A 1 170 ? 16.469 -45.688 -25.453 1 97.62 170 ASP A O 1
ATOM 1324 N N . LEU A 1 171 ? 14.586 -46.281 -26.578 1 97.31 171 LEU A N 1
ATOM 1325 C CA . LEU A 1 171 ? 13.727 -46.062 -25.422 1 97.31 171 LEU A CA 1
ATOM 1326 C C . LEU A 1 171 ? 13.336 -47.406 -24.797 1 97.31 171 LEU A C 1
ATOM 1328 O O . LEU A 1 171 ? 12.453 -47.438 -23.922 1 97.31 171 LEU A O 1
ATOM 1332 N N . SER A 1 172 ? 13.969 -48.469 -25.172 1 96.25 172 SER A N 1
ATOM 1333 C CA . SER A 1 172 ? 13.555 -49.812 -24.781 1 96.25 172 SER A CA 1
ATOM 1334 C C . SER A 1 172 ? 13.914 -50.094 -23.328 1 96.25 172 SER A C 1
ATOM 1336 O O . SER A 1 172 ? 13.391 -51.031 -22.719 1 96.25 172 SER A O 1
ATOM 1338 N N . ASN A 1 173 ? 14.805 -49.281 -22.766 1 96.81 173 ASN A N 1
ATOM 1339 C CA . ASN A 1 173 ? 15.281 -49.562 -21.406 1 96.81 173 ASN A CA 1
ATOM 1340 C C . ASN A 1 173 ? 14.688 -48.594 -20.406 1 96.81 173 ASN A C 1
ATOM 1342 O O . ASN A 1 173 ? 15.211 -48.438 -19.297 1 96.81 173 ASN A O 1
ATOM 1346 N N . LEU A 1 174 ? 13.617 -47.906 -20.766 1 97.75 174 LEU A N 1
ATOM 1347 C CA . LEU A 1 174 ? 12.969 -47 -19.828 1 97.75 174 LEU A CA 1
ATOM 1348 C C . LEU A 1 174 ? 12.453 -47.75 -18.609 1 97.75 174 LEU A C 1
ATOM 1350 O O . LEU A 1 174 ? 12.102 -48.938 -18.703 1 97.75 174 LEU A O 1
ATOM 1354 N N . HIS A 1 175 ? 12.438 -47.094 -17.469 1 97.62 175 HIS A N 1
ATOM 1355 C CA . HIS A 1 175 ? 11.984 -47.688 -16.219 1 97.62 175 HIS A CA 1
ATOM 1356 C C . HIS A 1 175 ? 10.641 -48.406 -16.406 1 97.62 175 HIS A C 1
ATOM 1358 O O . HIS A 1 175 ? 9.672 -47.781 -16.844 1 97.62 175 HIS A O 1
ATOM 1364 N N . LEU A 1 176 ? 10.469 -49.594 -16.047 1 95.88 176 LEU A N 1
ATOM 1365 C CA . LEU A 1 176 ? 9.336 -50.469 -16.375 1 95.88 176 LEU A CA 1
ATOM 1366 C C . LEU A 1 176 ? 8.062 -49.938 -15.719 1 95.88 176 LEU A C 1
ATOM 1368 O O . LEU A 1 176 ? 6.973 -50.094 -16.281 1 95.88 176 LEU A O 1
ATOM 1372 N N . ARG A 1 177 ? 8.211 -49.312 -14.672 1 96.81 177 ARG A N 1
ATOM 1373 C CA . ARG A 1 177 ? 7.043 -48.906 -13.891 1 96.81 177 ARG A CA 1
ATOM 1374 C C . ARG A 1 177 ? 6.379 -47.688 -14.508 1 96.81 177 ARG A C 1
ATOM 1376 O O . ARG A 1 177 ? 5.238 -47.344 -14.172 1 96.81 177 ARG A O 1
ATOM 1383 N N . LEU A 1 178 ? 7.016 -47 -15.398 1 97.38 178 LEU A N 1
ATOM 1384 C CA . LEU A 1 178 ? 6.469 -45.812 -16.016 1 97.38 178 LEU A CA 1
ATOM 1385 C C . LEU A 1 178 ? 5.172 -46.125 -16.766 1 97.38 178 LEU A C 1
ATOM 1387 O O . LEU A 1 178 ? 4.266 -45.281 -16.828 1 97.38 178 LEU A O 1
ATOM 1391 N N . ALA A 1 179 ? 5.078 -47.312 -17.25 1 94.75 179 ALA A N 1
ATOM 1392 C CA . ALA A 1 179 ? 3.91 -47.719 -18.031 1 94.75 179 ALA A CA 1
ATOM 1393 C C . ALA A 1 179 ? 2.736 -48.062 -17.125 1 94.75 179 ALA A C 1
ATOM 1395 O O . ALA A 1 179 ? 1.596 -48.156 -17.578 1 94.75 179 ALA A O 1
ATOM 1396 N N . GLN A 1 180 ? 2.982 -48.125 -15.875 1 95.12 180 GLN A N 1
ATOM 1397 C CA . GLN A 1 180 ? 1.965 -48.594 -14.938 1 95.12 180 GLN A CA 1
ATOM 1398 C C . GLN A 1 180 ? 1.494 -47.469 -14.023 1 95.12 180 GLN A C 1
ATOM 1400 O O . GLN A 1 180 ? 0.576 -47.656 -13.219 1 95.12 180 GLN A O 1
ATOM 1405 N N . VAL A 1 181 ? 2.072 -46.375 -14.133 1 96.5 181 VAL A N 1
ATOM 1406 C CA . VAL A 1 181 ? 1.799 -45.281 -13.18 1 96.5 181 VAL A CA 1
ATOM 1407 C C . VAL A 1 181 ? 0.999 -44.188 -13.867 1 96.5 181 VAL A C 1
ATOM 1409 O O . VAL A 1 181 ? 1.179 -43.938 -15.055 1 96.5 181 VAL A O 1
ATOM 1412 N N . ARG A 1 182 ? 0.084 -43.562 -13.172 1 97.69 182 ARG A N 1
ATOM 1413 C CA . ARG A 1 182 ? -0.592 -42.375 -13.625 1 97.69 182 ARG A CA 1
ATOM 1414 C C . ARG A 1 182 ? 0.296 -41.156 -13.445 1 97.69 182 ARG A C 1
ATOM 1416 O O . ARG A 1 182 ? 0.84 -40.906 -12.359 1 97.69 182 ARG A O 1
ATOM 1423 N N . ILE A 1 183 ? 0.472 -40.344 -14.508 1 98.25 183 ILE A N 1
ATOM 1424 C CA . ILE A 1 183 ? 1.35 -39.188 -14.453 1 98.25 183 ILE A CA 1
ATOM 1425 C C . ILE A 1 183 ? 0.545 -37.906 -14.734 1 98.25 183 ILE A C 1
ATOM 1427 O O . ILE A 1 183 ? -0.124 -37.812 -15.766 1 98.25 183 ILE A O 1
ATOM 1431 N N . GLN A 1 184 ? 0.578 -36.938 -13.844 1 97.94 184 GLN A N 1
ATOM 1432 C CA . GLN A 1 184 ? 0.014 -35.625 -14.023 1 97.94 184 GLN A CA 1
ATOM 1433 C C . GLN A 1 184 ? 1.092 -34.531 -13.898 1 97.94 184 GLN A C 1
ATOM 1435 O O . GLN A 1 184 ? 1.898 -34.562 -12.969 1 97.94 184 GLN A O 1
ATOM 1440 N N . LEU A 1 185 ? 1.098 -33.75 -14.891 1 97.31 185 LEU A N 1
ATOM 1441 C CA . LEU A 1 185 ? 2.053 -32.656 -14.938 1 97.31 185 LEU A CA 1
ATOM 1442 C C . LEU A 1 185 ? 1.352 -31.312 -14.711 1 97.31 185 LEU A C 1
ATOM 1444 O O . LEU A 1 185 ? 0.289 -31.062 -15.281 1 97.31 185 LEU A O 1
ATOM 1448 N N . VAL A 1 186 ? 1.942 -30.484 -13.82 1 94.94 186 VAL A N 1
ATOM 1449 C CA . VAL A 1 186 ? 1.316 -29.219 -13.477 1 94.94 186 VAL A CA 1
ATOM 1450 C C . VAL A 1 186 ? 2.109 -28.062 -14.086 1 94.94 186 VAL A C 1
ATOM 1452 O O . VAL A 1 186 ? 3.314 -27.938 -13.859 1 94.94 186 VAL A O 1
ATOM 1455 N N . SER A 1 187 ? 1.422 -27.266 -14.852 1 91.25 187 SER A N 1
ATOM 1456 C CA . SER A 1 187 ? 1.996 -26.062 -15.422 1 91.25 187 SER A CA 1
ATOM 1457 C C . SER A 1 187 ? 0.927 -24.984 -15.648 1 91.25 187 SER A C 1
ATOM 1459 O O . SER A 1 187 ? -0.129 -25.281 -16.219 1 91.25 187 SER A O 1
ATOM 1461 N N . ASP A 1 188 ? 1.214 -23.75 -15.234 1 89.12 188 ASP A N 1
ATOM 1462 C CA . ASP A 1 188 ? 0.263 -22.656 -15.375 1 89.12 188 ASP A CA 1
ATOM 1463 C C . ASP A 1 188 ? 0.618 -21.766 -16.562 1 89.12 188 ASP A C 1
ATOM 1465 O O . ASP A 1 188 ? 0.09 -20.656 -16.688 1 89.12 188 ASP A O 1
ATOM 1469 N N . PHE A 1 189 ? 1.502 -22.203 -17.375 1 85.25 189 PHE A N 1
ATOM 1470 C CA . PHE A 1 189 ? 1.94 -21.453 -18.547 1 85.25 189 PHE A CA 1
ATOM 1471 C C . PHE A 1 189 ? 1.739 -22.281 -19.812 1 85.25 189 PHE A C 1
ATOM 1473 O O . PHE A 1 189 ? 2.359 -23.328 -19.984 1 85.25 189 PHE A O 1
ATOM 1480 N N . ALA A 1 190 ? 0.896 -21.719 -20.656 1 87.56 190 ALA A N 1
ATOM 1481 C CA . ALA A 1 190 ? 0.64 -22.438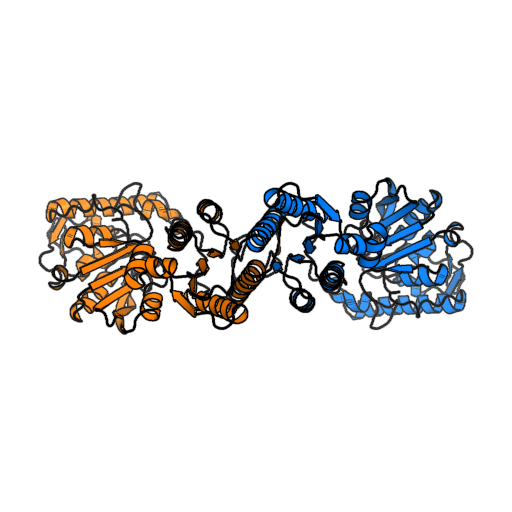 -21.891 1 87.56 190 ALA A CA 1
ATOM 1482 C C . ALA A 1 190 ? 1.76 -22.219 -22.906 1 87.56 190 ALA A C 1
ATOM 1484 O O . ALA A 1 190 ? 2.059 -21.062 -23.25 1 87.56 190 ALA A O 1
ATOM 1485 N N . SER A 1 191 ? 2.357 -23.312 -23.266 1 92.44 191 SER A N 1
ATOM 1486 C CA . SER A 1 191 ? 3.436 -23.234 -24.234 1 92.44 191 SER A CA 1
ATOM 1487 C C . SER A 1 191 ? 3.568 -24.531 -25.031 1 92.44 191 SER A C 1
ATOM 1489 O O . SER A 1 191 ? 3.125 -25.578 -24.578 1 92.44 191 SER A O 1
ATOM 1491 N N . LYS A 1 192 ? 4.152 -24.344 -26.203 1 95 192 LYS A N 1
ATOM 1492 C CA . LYS A 1 192 ? 4.473 -25.5 -27.031 1 95 192 LYS A CA 1
ATOM 1493 C C . LYS A 1 192 ? 5.914 -25.953 -26.812 1 95 192 LYS A C 1
ATOM 1495 O O . LYS A 1 192 ? 6.727 -25.219 -26.266 1 95 192 LYS A O 1
ATOM 1500 N N . MET A 1 193 ? 6.184 -27.141 -27.234 1 96.38 193 MET A N 1
ATOM 1501 C CA . MET A 1 193 ? 7.52 -27.688 -27.031 1 96.38 193 MET A CA 1
ATOM 1502 C C . MET A 1 193 ? 8.57 -26.875 -27.766 1 96.38 193 MET A C 1
ATOM 1504 O O . MET A 1 193 ? 9.672 -26.656 -27.25 1 96.38 193 MET A O 1
ATOM 1508 N N . TYR A 1 194 ? 8.219 -26.391 -28.938 1 96.44 194 TYR A N 1
ATOM 1509 C CA . TYR A 1 194 ? 9.125 -25.562 -29.719 1 96.44 194 TYR A CA 1
ATOM 1510 C C . TYR A 1 194 ? 8.352 -24.578 -30.578 1 96.44 194 TYR A C 1
ATOM 1512 O O . TYR A 1 194 ? 7.121 -24.641 -30.656 1 96.44 194 TYR A O 1
ATOM 1520 N N . GLY A 1 195 ? 9.133 -23.672 -31.156 1 96.38 195 GLY A N 1
ATOM 1521 C CA . GLY A 1 195 ? 8.508 -22.672 -32 1 96.38 195 GLY A CA 1
ATOM 1522 C C . GLY A 1 195 ? 8.273 -21.344 -31.297 1 96.38 195 GLY A C 1
ATOM 1523 O O . GLY A 1 195 ? 8.641 -21.188 -30.125 1 96.38 195 GLY A O 1
ATOM 1524 N N . LYS A 1 196 ? 7.594 -20.422 -31.906 1 94.19 196 LYS A N 1
ATOM 1525 C CA . LYS A 1 196 ? 7.375 -19.078 -31.406 1 94.19 196 LYS A CA 1
ATOM 1526 C C . LYS A 1 196 ? 6.613 -19.094 -30.078 1 94.19 196 LYS A C 1
ATOM 1528 O O . LYS A 1 196 ? 6.785 -18.219 -29.234 1 94.19 196 LYS A O 1
ATOM 1533 N N . GLN A 1 197 ? 5.918 -20.141 -29.875 1 93.44 197 GLN A N 1
ATOM 1534 C CA . GLN A 1 197 ? 5.09 -20.234 -28.672 1 93.44 197 GLN A CA 1
ATOM 1535 C C . GLN A 1 197 ? 5.719 -21.172 -27.641 1 93.44 197 GLN A C 1
ATOM 1537 O O . GLN A 1 197 ? 5.062 -21.578 -26.688 1 93.44 197 GLN A O 1
ATOM 1542 N N . SER A 1 198 ? 6.973 -21.438 -27.859 1 95.31 198 SER A N 1
ATOM 1543 C CA . SER A 1 198 ? 7.648 -22.266 -26.875 1 95.31 198 SER A CA 1
ATOM 1544 C C . SER A 1 198 ? 7.941 -21.484 -25.609 1 95.31 198 SER A C 1
ATOM 1546 O O . SER A 1 198 ? 7.934 -20.25 -25.609 1 95.31 198 SER A O 1
ATOM 1548 N N . GLU A 1 199 ? 8.125 -22.219 -24.547 1 91.44 199 GLU A N 1
ATOM 1549 C CA . GLU A 1 199 ? 8.359 -21.594 -23.25 1 91.44 199 GLU A CA 1
ATOM 1550 C C . GLU A 1 199 ? 9.594 -20.688 -23.281 1 91.44 199 GLU A C 1
ATOM 1552 O O . GLU A 1 199 ? 9.531 -19.516 -22.875 1 91.44 199 GLU A O 1
ATOM 1557 N N . ILE A 1 200 ? 10.695 -21.125 -23.844 1 95 200 ILE A N 1
ATOM 1558 C CA . ILE A 1 200 ? 11.945 -20.375 -23.812 1 95 200 ILE A CA 1
ATOM 1559 C C . ILE A 1 200 ? 11.82 -19.109 -24.656 1 95 200 ILE A C 1
ATOM 1561 O O . ILE A 1 200 ? 12.398 -18.078 -24.328 1 95 200 ILE A O 1
ATOM 1565 N N . MET A 1 201 ? 11.062 -19.188 -25.75 1 94.94 201 MET A N 1
ATOM 1566 C CA . MET A 1 201 ? 10.883 -18.031 -26.625 1 94.94 201 MET A CA 1
ATOM 1567 C C . MET A 1 201 ? 9.984 -16.984 -25.969 1 94.94 201 MET A C 1
ATOM 1569 O O . MET A 1 201 ? 10 -15.812 -26.359 1 94.94 201 MET A O 1
ATOM 1573 N N . GLN A 1 202 ? 9.273 -17.406 -25.031 1 90.56 202 GLN A N 1
ATOM 1574 C CA . GLN A 1 202 ? 8.367 -16.5 -24.344 1 90.56 202 GLN A CA 1
ATOM 1575 C C . GLN A 1 202 ? 9.016 -15.93 -23.078 1 90.56 202 GLN A C 1
ATOM 1577 O O . GLN A 1 202 ? 8.711 -14.805 -22.672 1 90.56 202 GLN A O 1
ATOM 1582 N N . VAL A 1 203 ? 9.938 -16.578 -22.438 1 89.12 203 VAL A N 1
ATOM 1583 C CA . VAL A 1 203 ? 10.398 -16.172 -21.109 1 89.12 203 VAL A CA 1
ATOM 1584 C C . VAL A 1 203 ? 11.852 -15.727 -21.188 1 89.12 203 VAL A C 1
ATOM 1586 O O . VAL A 1 203 ? 12.445 -15.336 -20.172 1 89.12 203 VAL A O 1
ATOM 1589 N N . TYR A 1 204 ? 12.477 -15.711 -22.312 1 92.69 204 TYR A N 1
ATOM 1590 C CA . TYR A 1 204 ? 13.914 -15.461 -22.438 1 92.69 204 TYR A CA 1
ATOM 1591 C C . TYR A 1 204 ? 14.289 -14.125 -21.812 1 92.69 204 TYR A C 1
ATOM 1593 O O . TYR A 1 204 ? 15.367 -13.992 -21.234 1 92.69 204 TYR A O 1
ATOM 1601 N N . PRO A 1 205 ? 13.445 -13.117 -21.844 1 89.44 205 PRO A N 1
ATOM 1602 C CA . PRO A 1 205 ? 13.828 -11.867 -21.188 1 89.44 205 PRO A CA 1
ATOM 1603 C C . PRO A 1 205 ? 14.023 -12.016 -19.672 1 89.44 205 PRO A C 1
ATOM 1605 O O . PRO A 1 205 ? 14.836 -11.312 -19.078 1 89.44 205 PRO A O 1
ATOM 1608 N N . LEU A 1 206 ? 13.375 -12.945 -19.109 1 83.44 206 LEU A N 1
ATOM 1609 C CA . LEU A 1 206 ? 13.445 -13.172 -17.672 1 83.44 206 LEU A CA 1
ATOM 1610 C C . LEU A 1 206 ? 14.633 -14.062 -17.312 1 83.44 206 LEU A C 1
ATOM 1612 O O . LEU A 1 206 ? 15 -14.172 -16.141 1 83.44 206 LEU A O 1
ATOM 1616 N N . LEU A 1 207 ? 15.234 -14.703 -18.266 1 88.5 207 LEU A N 1
ATOM 1617 C CA . LEU A 1 207 ? 16.328 -15.641 -18.047 1 88.5 207 LEU A CA 1
ATOM 1618 C C . LEU A 1 207 ? 17.672 -14.961 -18.281 1 88.5 207 LEU A C 1
ATOM 1620 O O . LEU A 1 207 ? 18.734 -15.594 -18.156 1 88.5 207 LEU A O 1
ATOM 1624 N N . ASP A 1 208 ? 17.609 -13.688 -18.562 1 88.88 208 ASP A N 1
ATOM 1625 C CA . ASP A 1 208 ? 18.797 -12.883 -18.828 1 88.88 208 ASP A CA 1
ATOM 1626 C C . ASP A 1 208 ? 19.594 -13.453 -20.016 1 88.88 208 ASP A C 1
ATOM 1628 O O . ASP A 1 208 ? 20.812 -13.602 -19.938 1 88.88 208 ASP A O 1
ATOM 1632 N N . ILE A 1 209 ? 18.953 -13.914 -21.094 1 94.44 209 ILE A N 1
ATOM 1633 C CA . ILE A 1 209 ? 19.594 -14.375 -22.312 1 94.44 209 ILE A CA 1
ATOM 1634 C C . ILE A 1 209 ? 19.047 -13.602 -23.516 1 94.44 209 ILE A C 1
ATOM 1636 O O . ILE A 1 209 ? 17.984 -12.977 -23.422 1 94.44 209 ILE A O 1
ATOM 1640 N N . THR A 1 210 ? 19.797 -13.656 -24.594 1 96.19 210 THR A N 1
ATOM 1641 C CA . THR A 1 210 ? 19.375 -12.953 -25.797 1 96.19 210 THR A CA 1
ATOM 1642 C C . THR A 1 210 ? 18.328 -13.766 -26.562 1 96.19 210 THR A C 1
ATOM 1644 O O . THR A 1 210 ? 18.203 -14.977 -26.344 1 96.19 210 THR A O 1
ATOM 1647 N N . ARG A 1 211 ? 17.609 -13.109 -27.375 1 96.44 211 ARG A N 1
ATOM 1648 C CA . ARG A 1 211 ? 16.625 -13.781 -28.234 1 96.44 211 ARG A CA 1
ATOM 1649 C C . ARG A 1 211 ? 17.297 -14.836 -29.109 1 96.44 211 ARG A C 1
ATOM 1651 O O . ARG A 1 211 ? 16.719 -15.891 -29.359 1 96.44 211 ARG A O 1
ATOM 1658 N N . GLU A 1 212 ? 18.484 -14.5 -29.531 1 97.12 212 GLU A N 1
ATOM 1659 C CA . GLU A 1 212 ? 19.25 -15.422 -30.359 1 97.12 212 GLU A CA 1
ATOM 1660 C C . GLU A 1 212 ? 19.594 -16.703 -29.609 1 97.12 212 GLU A C 1
ATOM 1662 O O . GLU A 1 212 ? 19.5 -17.797 -30.141 1 97.12 212 GLU A O 1
ATOM 1667 N N . GLU A 1 213 ? 20.016 -16.562 -28.422 1 96.75 213 GLU A N 1
ATOM 1668 C CA . GLU A 1 213 ? 20.312 -17.719 -27.578 1 96.75 213 GLU A CA 1
ATOM 1669 C C . GLU A 1 213 ? 19.078 -18.578 -27.359 1 96.75 213 GLU A C 1
ATOM 1671 O O . GLU A 1 213 ? 19.141 -19.812 -27.438 1 96.75 213 GLU A O 1
ATOM 1676 N N . ALA A 1 214 ? 17.984 -17.922 -27.156 1 97.81 214 ALA A N 1
ATOM 1677 C CA . ALA A 1 214 ? 16.719 -18.625 -26.969 1 97.81 214 ALA A CA 1
ATOM 1678 C C . ALA A 1 214 ? 16.328 -19.391 -28.234 1 97.81 214 ALA A C 1
ATOM 1680 O O . ALA A 1 214 ? 15.914 -20.547 -28.156 1 97.81 214 ALA A O 1
ATOM 1681 N N . ALA A 1 215 ? 16.531 -18.766 -29.312 1 97.94 215 ALA A N 1
ATOM 1682 C CA . ALA A 1 215 ? 16.203 -19.391 -30.594 1 97.94 215 ALA A CA 1
ATOM 1683 C C . ALA A 1 215 ? 17.078 -20.625 -30.844 1 97.94 215 ALA A C 1
ATOM 1685 O O . ALA A 1 215 ? 16.625 -21.609 -31.406 1 97.94 215 ALA A O 1
ATOM 1686 N N . THR A 1 216 ? 18.328 -20.5 -30.453 1 98.25 216 THR A N 1
ATOM 1687 C CA . THR A 1 216 ? 19.234 -21.625 -30.609 1 98.25 216 THR A CA 1
ATOM 1688 C C . THR A 1 216 ? 18.766 -22.828 -29.797 1 98.25 216 THR A C 1
ATOM 1690 O O . THR A 1 216 ? 18.719 -23.953 -30.312 1 98.25 216 THR A O 1
ATOM 1693 N N . ILE A 1 217 ? 18.406 -22.641 -28.625 1 98.19 217 ILE A N 1
ATOM 1694 C CA . ILE A 1 217 ? 17.922 -23.719 -27.766 1 98.19 217 ILE A CA 1
ATOM 1695 C C . ILE A 1 217 ? 16.609 -24.266 -28.328 1 98.19 217 ILE A C 1
ATOM 1697 O O . ILE A 1 217 ? 16.422 -25.484 -28.375 1 98.19 217 ILE A O 1
ATOM 1701 N N . ASP A 1 218 ? 15.719 -23.391 -28.75 1 98.31 218 ASP A N 1
ATOM 1702 C CA . ASP A 1 218 ? 14.445 -23.781 -29.328 1 98.31 218 ASP A CA 1
ATOM 1703 C C . ASP A 1 218 ? 14.656 -24.703 -30.531 1 98.31 218 ASP A C 1
ATOM 1705 O O . ASP A 1 218 ? 13.953 -25.719 -30.672 1 98.31 218 ASP A O 1
ATOM 1709 N N . ASN A 1 219 ? 15.633 -24.344 -31.297 1 98.38 219 ASN A N 1
ATOM 1710 C CA . ASN A 1 219 ? 15.953 -25.156 -32.469 1 98.38 219 ASN A CA 1
ATOM 1711 C C . ASN A 1 219 ? 16.484 -26.531 -32.094 1 98.38 219 ASN A C 1
ATOM 1713 O O . ASN A 1 219 ? 16.203 -27.516 -32.75 1 98.38 219 ASN A O 1
ATOM 1717 N N . LEU A 1 220 ? 17.297 -26.562 -31.094 1 98.38 220 LEU A N 1
ATOM 1718 C CA . LEU A 1 220 ? 17.812 -27.828 -30.609 1 98.38 220 LEU A CA 1
ATOM 1719 C C . LEU A 1 220 ? 16.688 -28.734 -30.109 1 98.38 220 LEU A C 1
ATOM 1721 O O . LEU A 1 220 ? 16.688 -29.938 -30.375 1 98.38 220 LEU A O 1
ATOM 1725 N N . VAL A 1 221 ? 15.742 -28.172 -29.469 1 98.38 221 VAL A N 1
ATOM 1726 C CA . VAL A 1 221 ? 14.609 -28.922 -28.953 1 98.38 221 VAL A CA 1
ATOM 1727 C C . VAL A 1 221 ? 13.742 -29.422 -30.109 1 98.38 221 VAL A C 1
ATOM 1729 O O . VAL A 1 221 ? 13.25 -30.547 -30.078 1 98.38 221 VAL A O 1
ATOM 1732 N N . TRP A 1 222 ? 13.555 -28.547 -31.062 1 98.25 222 TRP A N 1
ATOM 1733 C CA . TRP A 1 222 ? 12.852 -28.953 -32.281 1 98.25 222 TRP A CA 1
ATOM 1734 C C . TRP A 1 222 ? 13.539 -30.156 -32.906 1 98.25 222 TRP A C 1
ATOM 1736 O O . TRP A 1 222 ? 12.883 -31.141 -33.281 1 98.25 222 TRP A O 1
ATOM 1746 N N . TYR A 1 223 ? 14.812 -30.047 -33.062 1 98.38 223 TYR A N 1
ATOM 1747 C CA . TYR A 1 223 ? 15.594 -31.125 -33.656 1 98.38 223 TYR A CA 1
ATOM 1748 C C . TYR A 1 223 ? 15.391 -32.406 -32.875 1 98.38 223 TYR A C 1
ATOM 1750 O O . TYR A 1 223 ? 15.148 -33.469 -33.469 1 98.38 223 TYR A O 1
ATOM 1758 N N . PHE A 1 224 ? 15.461 -32.312 -31.625 1 98.06 224 PHE A N 1
ATOM 1759 C CA . PHE A 1 224 ? 15.273 -33.5 -30.781 1 98.06 224 PHE A CA 1
ATOM 1760 C C . PHE A 1 224 ? 13.891 -34.094 -30.984 1 98.06 224 PHE A C 1
ATOM 1762 O O . PHE A 1 224 ? 13.75 -35.312 -31.094 1 98.06 224 PHE A O 1
ATOM 1769 N N . SER A 1 225 ? 12.914 -33.25 -31.031 1 97.94 225 SER A N 1
ATOM 1770 C CA . SER A 1 225 ? 11.547 -33.688 -31.297 1 97.94 225 SER A CA 1
ATOM 1771 C C . SER A 1 225 ? 11.461 -34.469 -32.594 1 97.94 225 SER A C 1
ATOM 1773 O O . SER A 1 225 ? 10.789 -35.5 -32.688 1 97.94 225 SER A O 1
ATOM 1775 N N . GLU A 1 226 ? 12.141 -34.031 -33.594 1 97.62 226 GLU A N 1
ATOM 1776 C CA . GLU A 1 226 ? 12.148 -34.688 -34.906 1 97.62 226 GLU A CA 1
ATOM 1777 C C . GLU A 1 226 ? 12.836 -36.031 -34.844 1 97.62 226 GLU A C 1
ATOM 1779 O O . GLU A 1 226 ? 12.391 -37 -35.469 1 97.62 226 GLU A O 1
ATOM 1784 N N . ILE A 1 227 ? 13.898 -36.094 -34.094 1 97.56 227 ILE A N 1
ATOM 1785 C CA . ILE A 1 227 ? 14.602 -37.344 -33.938 1 97.56 227 ILE A CA 1
ATOM 1786 C C . ILE A 1 227 ? 13.695 -38.344 -33.219 1 97.56 227 ILE A C 1
ATOM 1788 O O . ILE A 1 227 ? 13.617 -39.531 -33.625 1 97.56 227 ILE A O 1
ATOM 1792 N N . LEU A 1 228 ? 13.008 -37.938 -32.219 1 97.38 228 LEU A N 1
ATOM 1793 C CA . LEU A 1 228 ? 12.086 -38.812 -31.484 1 97.38 228 LEU A CA 1
ATOM 1794 C C . LEU A 1 228 ? 10.992 -39.344 -32.406 1 97.38 228 LEU A C 1
ATOM 1796 O O . LEU A 1 228 ? 10.617 -40.5 -32.344 1 97.38 228 LEU A O 1
ATOM 1800 N N . LYS A 1 229 ? 10.492 -38.469 -33.25 1 97.12 229 LYS A N 1
ATOM 1801 C CA . LYS A 1 229 ? 9.461 -38.844 -34.188 1 97.12 229 LYS A CA 1
ATOM 1802 C C . LYS A 1 229 ? 9.984 -39.906 -35.188 1 97.12 229 LYS A C 1
ATOM 1804 O O . LYS A 1 229 ? 9.344 -40.938 -35.375 1 97.12 229 LYS A O 1
ATOM 1809 N N . ASN A 1 230 ? 11.125 -39.688 -35.656 1 96.12 230 ASN A N 1
ATOM 1810 C CA . ASN A 1 230 ? 11.664 -40.5 -36.719 1 96.12 230 ASN A CA 1
ATOM 1811 C C . ASN A 1 230 ? 12.195 -41.844 -36.188 1 96.12 230 ASN A C 1
ATOM 1813 O O . ASN A 1 230 ? 12.023 -42.875 -36.812 1 96.12 230 ASN A O 1
ATOM 1817 N N . GLU A 1 231 ? 12.82 -41.75 -35 1 93.44 231 GLU A N 1
ATOM 1818 C CA . GLU A 1 231 ? 13.523 -42.906 -34.5 1 93.44 231 GLU A CA 1
ATOM 1819 C C . GLU A 1 231 ? 12.633 -43.719 -33.562 1 93.44 231 GLU A C 1
ATOM 1821 O O . GLU A 1 231 ? 12.789 -44.938 -33.438 1 93.44 231 GLU A O 1
ATOM 1826 N N . ALA A 1 232 ? 11.734 -43.125 -32.906 1 93.38 232 ALA A N 1
ATOM 1827 C CA . ALA A 1 232 ? 10.945 -43.781 -31.891 1 93.38 232 ALA A CA 1
ATOM 1828 C C . ALA A 1 232 ? 9.453 -43.625 -32.156 1 93.38 232 ALA A C 1
ATOM 1830 O O . ALA A 1 232 ? 8.625 -44.094 -31.359 1 93.38 232 ALA A O 1
ATOM 1831 N N . HIS A 1 233 ? 9.016 -42.969 -33.188 1 94.56 233 HIS A N 1
ATOM 1832 C CA . HIS A 1 233 ? 7.633 -42.75 -33.594 1 94.56 233 HIS A CA 1
ATOM 1833 C C . HIS A 1 233 ? 6.855 -42.031 -32.5 1 94.56 233 HIS A C 1
ATOM 1835 O O . HIS A 1 233 ? 5.703 -42.375 -32.219 1 94.56 233 HIS A O 1
ATOM 1841 N N . LEU A 1 234 ? 7.539 -41.156 -31.875 1 94.38 234 LEU A N 1
ATOM 1842 C CA . LEU A 1 234 ? 6.941 -40.344 -30.828 1 94.38 234 LEU A CA 1
ATOM 1843 C C . LEU A 1 234 ? 6.656 -38.938 -31.328 1 94.38 234 LEU A C 1
ATOM 1845 O O . LEU A 1 234 ? 7.582 -38.188 -31.625 1 94.38 234 LEU A O 1
ATOM 1849 N N . VAL A 1 235 ? 5.414 -38.562 -31.328 1 95 235 VAL A N 1
ATOM 1850 C CA . VAL A 1 235 ? 5.023 -37.219 -31.797 1 95 235 VAL A CA 1
ATOM 1851 C C . VAL A 1 235 ? 4.785 -36.312 -30.594 1 95 235 VAL A C 1
ATOM 1853 O O . VAL A 1 235 ? 3.811 -36.469 -29.859 1 95 235 VAL A O 1
ATOM 1856 N N . THR A 1 236 ? 5.625 -35.344 -30.453 1 94.94 236 THR A N 1
ATOM 1857 C CA . THR A 1 236 ? 5.562 -34.469 -29.297 1 94.94 236 THR A CA 1
ATOM 1858 C C . THR A 1 236 ? 4.973 -33.125 -29.688 1 94.94 236 THR A C 1
ATOM 1860 O O . THR A 1 236 ? 4.508 -32.344 -28.828 1 94.94 236 THR A O 1
ATOM 1863 N N . SER A 1 237 ? 4.926 -32.719 -30.922 1 90.06 237 SER A N 1
ATOM 1864 C CA . SER A 1 237 ? 4.582 -31.391 -31.438 1 90.06 237 SER A CA 1
ATOM 1865 C C . SER A 1 237 ? 3.1 -31.094 -31.25 1 90.06 237 SER A C 1
ATOM 1867 O O . SER A 1 237 ? 2.697 -29.938 -31.203 1 90.06 237 SER A O 1
ATOM 1869 N N . THR A 1 238 ? 2.295 -32.062 -31.031 1 89.62 238 THR A N 1
ATOM 1870 C CA . THR A 1 238 ? 0.85 -31.875 -30.984 1 89.62 238 THR A CA 1
ATOM 1871 C C . THR A 1 238 ? 0.359 -31.703 -29.562 1 89.62 238 THR A C 1
ATOM 1873 O O . THR A 1 238 ? -0.819 -31.422 -29.328 1 89.62 238 THR A O 1
ATOM 1876 N N . VAL A 1 239 ? 1.229 -31.844 -28.656 1 93.5 239 VAL A N 1
ATOM 1877 C CA . VAL A 1 239 ? 0.825 -31.812 -27.266 1 93.5 239 VAL A CA 1
ATOM 1878 C C . VAL A 1 239 ? 0.582 -30.375 -26.828 1 93.5 239 VAL A C 1
ATOM 1880 O O . VAL A 1 239 ? 1.499 -29.547 -26.844 1 93.5 239 VAL A O 1
ATOM 1883 N N . GLU A 1 240 ? -0.658 -30.156 -26.484 1 91.38 240 GLU A N 1
ATOM 1884 C CA . GLU A 1 240 ? -0.979 -28.844 -25.922 1 91.38 240 GLU A CA 1
ATOM 1885 C C . GLU A 1 240 ? -0.317 -28.641 -24.562 1 91.38 240 GLU A C 1
ATOM 1887 O O . GLU A 1 240 ? -0.308 -29.562 -23.734 1 91.38 240 GLU A O 1
ATOM 1892 N N . ARG A 1 241 ? 0.325 -27.516 -24.328 1 91.06 241 ARG A N 1
ATOM 1893 C CA . ARG A 1 241 ? 1.067 -27.172 -23.125 1 91.06 241 ARG A CA 1
ATOM 1894 C C . ARG A 1 241 ? 2.309 -28.047 -22.969 1 91.06 241 ARG A C 1
ATOM 1896 O O . ARG A 1 241 ? 2.838 -28.203 -21.875 1 91.06 241 ARG A O 1
ATOM 1903 N N . GLY A 1 242 ? 2.717 -28.547 -24.078 1 95.06 242 GLY A N 1
ATOM 1904 C CA . GLY A 1 242 ? 3.844 -29.469 -24.094 1 95.06 242 GLY A CA 1
ATOM 1905 C C . GLY A 1 242 ? 5.168 -28.797 -23.781 1 95.06 242 GLY A C 1
ATOM 1906 O O . GLY A 1 242 ? 6.16 -29.469 -23.5 1 95.06 242 GLY A O 1
ATOM 1907 N N . GLY A 1 243 ? 5.199 -27.484 -23.734 1 94.75 243 GLY A N 1
ATOM 1908 C CA . GLY A 1 243 ? 6.438 -26.75 -23.516 1 94.75 243 GLY A CA 1
ATOM 1909 C C . GLY A 1 243 ? 6.855 -26.719 -22.047 1 94.75 243 GLY A C 1
ATOM 1910 O O . GLY A 1 243 ? 7.996 -26.375 -21.734 1 94.75 243 GLY A O 1
ATOM 1911 N N . ALA A 1 244 ? 6.004 -27.094 -21.141 1 92.38 244 ALA A N 1
ATOM 1912 C CA . ALA A 1 244 ? 6.285 -27.031 -19.703 1 92.38 244 ALA A CA 1
ATOM 1913 C C . ALA A 1 244 ? 7.52 -27.844 -19.344 1 92.38 244 ALA A C 1
ATOM 1915 O O . ALA A 1 244 ? 7.68 -28.984 -19.828 1 92.38 244 ALA A O 1
ATOM 1916 N N . GLY A 1 245 ? 8.398 -27.172 -18.562 1 93.44 245 GLY A N 1
ATOM 1917 C CA . GLY A 1 245 ? 9.617 -27.844 -18.141 1 93.44 245 GLY A CA 1
ATOM 1918 C C . GLY A 1 245 ? 10.641 -27.984 -19.25 1 93.44 245 GLY A C 1
ATOM 1919 O O . GLY A 1 245 ? 11.445 -28.906 -19.25 1 93.44 245 GLY A O 1
ATOM 1920 N N . GLY A 1 246 ? 10.508 -27.141 -20.266 1 93.19 246 GLY A N 1
ATOM 1921 C CA . GLY A 1 246 ? 11.453 -27.188 -21.375 1 93.19 246 GLY A CA 1
ATOM 1922 C C . GLY A 1 246 ? 11.211 -28.375 -22.297 1 93.19 246 GLY A C 1
ATOM 1923 O O . GLY A 1 246 ? 12.164 -28.938 -22.844 1 93.19 246 GLY A O 1
ATOM 1924 N N . GLY A 1 247 ? 10.047 -28.891 -22.328 1 95.56 247 GLY A N 1
ATOM 1925 C CA . GLY A 1 247 ? 9.703 -30 -23.203 1 95.56 247 GLY A CA 1
ATOM 1926 C C . GLY A 1 247 ? 9.391 -31.281 -22.469 1 95.56 247 GLY A C 1
ATOM 1927 O O . GLY A 1 247 ? 8.914 -32.25 -23.062 1 95.56 247 GLY A O 1
ATOM 1928 N N . VAL A 1 248 ? 9.562 -31.312 -21.203 1 97.06 248 VAL A N 1
ATOM 1929 C CA . VAL A 1 248 ? 9.328 -32.5 -20.359 1 97.06 248 VAL A CA 1
ATOM 1930 C C . VAL A 1 248 ? 7.867 -32.938 -20.469 1 97.06 248 VAL A C 1
ATOM 1932 O O . VAL A 1 248 ? 7.578 -34.125 -20.609 1 97.06 248 VAL A O 1
ATOM 1935 N N . ALA A 1 249 ? 7.004 -32 -20.469 1 97.69 249 ALA A N 1
ATOM 1936 C CA . ALA A 1 249 ? 5.57 -32.281 -20.531 1 97.69 249 ALA A CA 1
ATOM 1937 C C . ALA A 1 249 ? 5.203 -33 -21.828 1 97.69 249 ALA A C 1
ATOM 1939 O O . ALA A 1 249 ? 4.445 -33.969 -21.828 1 97.69 249 ALA A O 1
ATOM 1940 N N . ALA A 1 250 ? 5.734 -32.562 -22.906 1 97.62 250 ALA A N 1
ATOM 1941 C CA . ALA A 1 250 ? 5.449 -33.156 -24.203 1 97.62 250 ALA A CA 1
ATOM 1942 C C . ALA A 1 250 ? 5.918 -34.625 -24.234 1 97.62 250 ALA A C 1
ATOM 1944 O O . ALA A 1 250 ? 5.223 -35.5 -24.781 1 97.62 250 ALA A O 1
ATOM 1945 N N . ILE A 1 251 ? 7.016 -34.875 -23.656 1 97.31 251 ILE A N 1
ATOM 1946 C CA . ILE A 1 251 ? 7.613 -36.219 -23.641 1 97.31 251 ILE A CA 1
ATOM 1947 C C . ILE A 1 251 ? 6.719 -37.188 -22.875 1 97.31 251 ILE A C 1
ATOM 1949 O O . ILE A 1 251 ? 6.348 -38.25 -23.375 1 97.31 251 ILE A O 1
ATOM 1953 N N . PHE A 1 252 ? 6.352 -36.781 -21.703 1 97.94 252 PHE A N 1
ATOM 1954 C CA . PHE A 1 252 ? 5.543 -37.656 -20.859 1 97.94 252 PHE A CA 1
ATOM 1955 C C . PHE A 1 252 ? 4.152 -37.844 -21.453 1 97.94 252 PHE A C 1
ATOM 1957 O O . PHE A 1 252 ? 3.594 -38.938 -21.391 1 97.94 252 PHE A O 1
ATOM 1964 N N . ALA A 1 253 ? 3.619 -36.812 -22 1 97.56 253 ALA A N 1
ATOM 1965 C CA . ALA A 1 253 ? 2.309 -36.938 -22.641 1 97.56 253 ALA A CA 1
ATOM 1966 C C . ALA A 1 253 ? 2.354 -37.906 -23.828 1 97.56 253 ALA A C 1
ATOM 1968 O O . ALA A 1 253 ? 1.477 -38.75 -23.969 1 97.56 253 ALA A O 1
ATOM 1969 N N . ALA A 1 254 ? 3.359 -37.781 -24.625 1 96.62 254 ALA A N 1
ATOM 1970 C CA . ALA A 1 254 ? 3.477 -38.594 -25.828 1 96.62 254 ALA A CA 1
ATOM 1971 C C . ALA A 1 254 ? 3.779 -40.062 -25.484 1 96.62 254 ALA A C 1
ATOM 1973 O O . ALA A 1 254 ? 3.26 -40.969 -26.125 1 96.62 254 ALA A O 1
ATOM 1974 N N . LEU A 1 255 ? 4.578 -40.281 -24.484 1 96.12 255 LEU A N 1
ATOM 1975 C CA . LEU A 1 255 ? 5.031 -41.625 -24.156 1 96.12 255 LEU A CA 1
ATOM 1976 C C . LEU A 1 255 ? 4.004 -42.375 -23.297 1 96.12 255 LEU A C 1
ATOM 1978 O O . LEU A 1 255 ? 3.783 -43.562 -23.484 1 96.12 255 LEU A O 1
ATOM 1982 N N . TYR A 1 256 ? 3.363 -41.594 -22.375 1 96.75 256 TYR A N 1
ATOM 1983 C CA . TYR A 1 256 ? 2.619 -42.312 -21.328 1 96.75 256 TYR A CA 1
ATOM 1984 C C . TYR A 1 256 ? 1.244 -41.656 -21.141 1 96.75 256 TYR A C 1
ATOM 1986 O O . TYR A 1 256 ? 0.59 -41.906 -20.109 1 96.75 256 TYR A O 1
ATOM 1994 N N . ASP A 1 257 ? 0.836 -40.812 -22.047 1 96.31 257 ASP A N 1
ATOM 1995 C CA . ASP A 1 257 ? -0.466 -40.156 -21.984 1 96.31 257 ASP A CA 1
ATOM 1996 C C . ASP A 1 257 ? -0.638 -39.406 -20.688 1 96.31 257 ASP A C 1
ATOM 1998 O O . ASP A 1 257 ? -1.7 -39.438 -20.062 1 96.31 257 ASP A O 1
ATOM 2002 N N . ALA A 1 258 ? 0.476 -38.812 -20.234 1 97.5 258 ALA A N 1
ATOM 2003 C CA . ALA A 1 258 ? 0.419 -37.969 -19.031 1 97.5 258 ALA A CA 1
ATOM 2004 C C . ALA A 1 258 ? -0.563 -36.812 -19.203 1 97.5 258 ALA A C 1
ATOM 2006 O O . ALA A 1 258 ? -0.652 -36.219 -20.281 1 97.5 258 ALA A O 1
ATOM 2007 N N . GLU A 1 259 ? -1.294 -36.5 -18.203 1 97 259 GLU A N 1
ATOM 2008 C CA . GLU A 1 259 ? -2.205 -35.344 -18.203 1 97 259 GLU A CA 1
ATOM 2009 C C . GLU A 1 259 ? -1.487 -34.094 -17.781 1 97 259 GLU A C 1
ATOM 2011 O O . GLU A 1 259 ? -0.762 -34.062 -16.781 1 97 259 GLU A O 1
ATOM 2016 N N . ILE A 1 260 ? -1.666 -33.094 -18.578 1 95.88 260 ILE A N 1
ATOM 2017 C CA . ILE A 1 260 ? -1.126 -31.781 -18.219 1 95.88 260 ILE A CA 1
ATOM 2018 C C . ILE A 1 260 ? -2.242 -30.891 -17.672 1 95.88 260 ILE A C 1
ATOM 2020 O O . ILE A 1 260 ? -3.193 -30.578 -18.391 1 95.88 260 ILE A O 1
ATOM 2024 N N . LEU A 1 261 ? -2.025 -30.531 -16.406 1 93.38 261 LEU A N 1
ATOM 2025 C CA . LEU A 1 261 ? -3.047 -29.766 -15.695 1 93.38 261 LEU A CA 1
ATOM 2026 C C . LEU A 1 261 ? -2.494 -28.422 -15.227 1 93.38 261 LEU A C 1
ATOM 2028 O O . LEU A 1 261 ? -1.282 -28.266 -15.062 1 93.38 261 LEU A O 1
ATOM 2032 N N . THR A 1 262 ? -3.445 -27.484 -15.047 1 92.12 262 THR A N 1
ATOM 2033 C CA . THR A 1 262 ? -3.082 -26.266 -14.352 1 92.12 262 THR A CA 1
ATOM 2034 C C . THR A 1 262 ? -3.133 -26.469 -12.836 1 92.12 262 THR A C 1
ATOM 2036 O O . THR A 1 262 ? -3.668 -27.469 -12.359 1 92.12 262 THR A O 1
ATOM 2039 N N . SER A 1 263 ? -2.59 -25.562 -12.156 1 92.31 263 SER A N 1
ATOM 2040 C CA . SER A 1 263 ? -2.629 -25.641 -10.703 1 92.31 263 SER A CA 1
ATOM 2041 C C . SER A 1 263 ? -4.062 -25.594 -10.188 1 92.31 263 SER A C 1
ATOM 2043 O O . SER A 1 263 ? -4.398 -26.297 -9.227 1 92.31 263 SER A O 1
ATOM 2045 N N . HIS A 1 264 ? -4.906 -24.844 -10.812 1 90.81 264 HIS A N 1
ATOM 2046 C CA . HIS A 1 264 ? -6.281 -24.766 -10.328 1 90.81 264 HIS A CA 1
ATOM 2047 C C . HIS A 1 264 ? -7.004 -26.094 -10.508 1 90.81 264 HIS A C 1
ATOM 2049 O O . HIS A 1 264 ? -7.812 -26.484 -9.664 1 90.81 264 HIS A O 1
ATOM 2055 N N . ASN A 1 265 ? -6.699 -26.734 -11.578 1 92.88 265 ASN A N 1
ATOM 2056 C CA . ASN A 1 265 ? -7.285 -28.062 -11.773 1 92.88 265 ASN A CA 1
ATOM 2057 C C . ASN A 1 265 ? -6.871 -29.016 -10.664 1 92.88 265 ASN A C 1
ATOM 2059 O O . ASN A 1 265 ? -7.703 -29.766 -10.141 1 92.88 265 ASN A O 1
ATOM 2063 N N . LEU A 1 266 ? -5.633 -28.953 -10.375 1 94.12 266 LEU A N 1
ATOM 2064 C CA . LEU A 1 266 ? -5.129 -29.859 -9.352 1 94.12 266 LEU A CA 1
ATOM 2065 C C . LEU A 1 266 ? -5.684 -29.5 -7.98 1 94.12 266 LEU A C 1
ATOM 2067 O O . LEU A 1 266 ? -6.051 -30.391 -7.203 1 94.12 266 LEU A O 1
ATOM 2071 N N . VAL A 1 267 ? -5.75 -28.234 -7.648 1 94.5 267 VAL A N 1
ATOM 2072 C CA . VAL A 1 267 ? -6.336 -27.797 -6.387 1 94.5 267 VAL A CA 1
ATOM 2073 C C . VAL A 1 267 ? -7.773 -28.312 -6.277 1 94.5 267 VAL A C 1
ATOM 2075 O O . VAL A 1 267 ? -8.18 -28.812 -5.227 1 94.5 267 VAL A O 1
ATOM 2078 N N . ASP A 1 268 ? -8.492 -28.172 -7.348 1 93.62 268 ASP A N 1
ATOM 2079 C CA . ASP A 1 268 ? -9.867 -28.656 -7.355 1 93.62 268 ASP A CA 1
ATOM 2080 C C . ASP A 1 268 ? -9.93 -30.156 -7.137 1 93.62 268 ASP A C 1
ATOM 2082 O O . ASP A 1 268 ? -10.758 -30.656 -6.367 1 93.62 268 ASP A O 1
ATOM 2086 N N . GLN A 1 269 ? -9.062 -30.844 -7.809 1 92.56 269 GLN A N 1
ATOM 2087 C CA . GLN A 1 269 ? -9.008 -32.281 -7.695 1 92.56 269 GLN A CA 1
ATOM 2088 C C . GLN A 1 269 ? -8.727 -32.719 -6.258 1 92.56 269 GLN A C 1
ATOM 2090 O O . GLN A 1 269 ? -9.336 -33.688 -5.762 1 92.56 269 GLN A O 1
ATOM 2095 N N . ILE A 1 270 ? -7.879 -32 -5.59 1 92.44 270 ILE A N 1
ATOM 2096 C CA . ILE A 1 270 ? -7.395 -32.438 -4.277 1 92.44 270 ILE A CA 1
ATOM 2097 C C . ILE A 1 270 ? -8.359 -31.953 -3.195 1 92.44 270 ILE A C 1
ATOM 2099 O O . ILE A 1 270 ? -8.617 -32.688 -2.23 1 92.44 270 ILE A O 1
ATOM 2103 N N . THR A 1 271 ? -8.984 -30.734 -3.363 1 94 271 THR A N 1
ATOM 2104 C CA . THR A 1 271 ? -9.703 -30.109 -2.254 1 94 271 THR A CA 1
ATOM 2105 C C . THR A 1 271 ? -11.203 -30.078 -2.535 1 94 271 THR A C 1
ATOM 2107 O O . THR A 1 271 ? -12 -29.781 -1.64 1 94 271 THR A O 1
ATOM 2110 N N . HIS A 1 272 ? -11.633 -30.375 -3.775 1 95.5 272 HIS A N 1
ATOM 2111 C CA . HIS A 1 272 ? -13.016 -30.156 -4.195 1 95.5 272 HIS A CA 1
ATOM 2112 C C . HIS A 1 272 ? -13.422 -28.688 -3.99 1 95.5 272 HIS A C 1
ATOM 2114 O O . HIS A 1 272 ? -14.461 -28.422 -3.391 1 95.5 272 HIS A O 1
ATOM 2120 N N . LEU A 1 273 ? -12.641 -27.875 -4.516 1 96.38 273 LEU A N 1
ATOM 2121 C CA . LEU A 1 273 ? -12.734 -26.422 -4.316 1 96.38 273 LEU A CA 1
ATOM 2122 C C . LEU A 1 273 ? -14.117 -25.922 -4.699 1 96.38 273 LEU A C 1
ATOM 2124 O O . LEU A 1 273 ? -14.695 -25.078 -3.996 1 96.38 273 LEU A O 1
ATOM 2128 N N . GLU A 1 274 ? -14.641 -26.406 -5.789 1 96.5 274 GLU A N 1
ATOM 2129 C CA . GLU A 1 274 ? -15.953 -25.938 -6.23 1 96.5 274 GLU A CA 1
ATOM 2130 C C . GLU A 1 274 ? -17.016 -26.234 -5.18 1 96.5 274 GLU A C 1
ATOM 2132 O O . GLU A 1 274 ? -17.844 -25.375 -4.867 1 96.5 274 GLU A O 1
ATOM 2137 N N . ASP A 1 275 ? -17.031 -27.422 -4.617 1 97.31 275 ASP A N 1
ATOM 2138 C CA . ASP A 1 275 ? -17.984 -27.781 -3.564 1 97.31 275 ASP A CA 1
ATOM 2139 C C . ASP A 1 275 ? -17.828 -26.875 -2.352 1 97.31 275 ASP A C 1
ATOM 2141 O O . ASP A 1 275 ? -18.828 -26.453 -1.754 1 97.31 275 ASP A O 1
ATOM 2145 N N . LEU A 1 276 ? -16.578 -26.594 -2.012 1 97.38 276 LEU A N 1
ATOM 2146 C CA . LEU A 1 276 ? -16.297 -25.75 -0.856 1 97.38 276 LEU A CA 1
ATOM 2147 C C . LEU A 1 276 ? -16.844 -24.344 -1.066 1 97.38 276 LEU A C 1
ATOM 2149 O O . LEU A 1 276 ? -17.438 -23.766 -0.151 1 97.38 276 LEU A O 1
ATOM 2153 N N . ILE A 1 277 ? -16.719 -23.828 -2.26 1 97.69 277 ILE A N 1
ATOM 2154 C CA . ILE A 1 277 ? -17.188 -22.484 -2.57 1 97.69 277 ILE A CA 1
ATOM 2155 C C . ILE A 1 277 ? -18.719 -22.453 -2.576 1 97.69 277 ILE A C 1
ATOM 2157 O O . ILE A 1 277 ? -19.328 -21.531 -2.043 1 97.69 277 ILE A O 1
ATOM 2161 N N . GLU A 1 278 ? -19.312 -23.516 -3.15 1 97.19 278 GLU A N 1
ATOM 2162 C CA . GLU A 1 278 ? -20.766 -23.609 -3.184 1 97.19 278 GLU A CA 1
ATOM 2163 C C . GLU A 1 278 ? -21.344 -23.609 -1.773 1 97.19 278 GLU A C 1
ATOM 2165 O O . GLU A 1 278 ? -22.406 -23.016 -1.538 1 97.19 278 GLU A O 1
ATOM 2170 N N . GLN A 1 279 ? -20.656 -24.188 -0.881 1 96.88 279 GLN A N 1
ATOM 2171 C CA . GLN A 1 279 ? -21.172 -24.344 0.478 1 96.88 279 GLN A CA 1
ATOM 2172 C C . GLN A 1 279 ? -20.812 -23.141 1.341 1 96.88 279 GLN A C 1
ATOM 2174 O O . GLN A 1 279 ? -21.375 -22.969 2.428 1 96.88 279 GLN A O 1
ATOM 2179 N N . ALA A 1 280 ? -19.906 -22.297 0.958 1 96.88 280 ALA A N 1
ATOM 2180 C CA . ALA A 1 280 ? -19.438 -21.172 1.766 1 96.88 280 ALA A CA 1
ATOM 2181 C C . ALA A 1 280 ? -20.453 -20.047 1.787 1 96.88 280 ALA A C 1
ATOM 2183 O O . ALA A 1 280 ? -21.234 -19.891 0.847 1 96.88 280 ALA A O 1
ATOM 2184 N N . ASP A 1 281 ? -20.5 -19.25 2.873 1 96.12 281 ASP A N 1
ATOM 2185 C CA . ASP A 1 281 ? -21.281 -18.031 2.957 1 96.12 281 ASP A CA 1
ATOM 2186 C C . ASP A 1 281 ? -20.453 -16.812 2.533 1 96.12 281 ASP A C 1
ATOM 2188 O O . ASP A 1 281 ? -21 -15.797 2.102 1 96.12 281 ASP A O 1
ATOM 2192 N N . LEU A 1 282 ? -19.172 -16.938 2.674 1 96.62 282 LEU A N 1
ATOM 2193 C CA . LEU A 1 282 ? -18.203 -15.898 2.34 1 96.62 282 LEU A CA 1
ATOM 2194 C C . LEU A 1 282 ? -16.891 -16.531 1.858 1 96.62 282 LEU A C 1
ATOM 2196 O O . LEU A 1 282 ? -16.422 -17.5 2.436 1 96.62 282 LEU A O 1
ATOM 2200 N N . VAL A 1 283 ? -16.328 -15.984 0.805 1 98.25 283 VAL A N 1
ATOM 2201 C CA . VAL A 1 283 ? -15.047 -16.453 0.273 1 98.25 283 VAL A CA 1
ATOM 2202 C C . VAL A 1 283 ? -14.008 -15.344 0.361 1 98.25 283 VAL A C 1
ATOM 2204 O O . VAL A 1 283 ? -14.25 -14.219 -0.089 1 98.25 283 VAL A O 1
ATOM 2207 N N . MET A 1 284 ? -12.906 -15.539 0.979 1 98.56 284 MET A N 1
ATOM 2208 C CA . MET A 1 284 ? -11.766 -14.625 0.995 1 98.56 284 MET A CA 1
ATOM 2209 C C . MET A 1 284 ? -10.555 -15.266 0.332 1 98.56 284 MET A C 1
ATOM 2211 O O . MET A 1 284 ? -10.172 -16.391 0.671 1 98.56 284 MET A O 1
ATOM 2215 N N . PHE A 1 285 ? -10.016 -14.617 -0.6 1 98.25 285 PHE A N 1
ATOM 2216 C CA . PHE A 1 285 ? -8.914 -15.188 -1.365 1 98.25 285 PHE A CA 1
ATOM 2217 C C . PHE A 1 285 ? -7.91 -14.109 -1.756 1 98.25 285 PHE A C 1
ATOM 2219 O O . PHE A 1 285 ? -8.086 -12.938 -1.411 1 98.25 285 PHE A O 1
ATOM 2226 N N . GLY A 1 286 ? -6.777 -14.492 -2.367 1 96.38 286 GLY A N 1
ATOM 2227 C CA . GLY A 1 286 ? -5.777 -13.523 -2.777 1 96.38 286 GLY A CA 1
ATOM 2228 C C . GLY A 1 286 ? -4.477 -14.156 -3.225 1 96.38 286 GLY A C 1
ATOM 2229 O O . GLY A 1 286 ? -4.34 -15.383 -3.211 1 96.38 286 GLY A O 1
ATOM 2230 N N . GLU A 1 287 ? -3.576 -13.25 -3.705 1 93.75 287 GLU A N 1
ATOM 2231 C CA . GLU A 1 287 ? -2.275 -13.695 -4.188 1 93.75 287 GLU A CA 1
ATOM 2232 C C . GLU A 1 287 ? -1.284 -12.539 -4.266 1 93.75 287 GLU A C 1
ATOM 2234 O O . GLU A 1 287 ? -1.677 -11.375 -4.184 1 93.75 287 GLU A O 1
ATOM 2239 N N . GLY A 1 288 ? -0.047 -12.836 -4.277 1 89.94 288 GLY A N 1
ATOM 2240 C CA . GLY A 1 288 ? 1.021 -11.891 -4.543 1 89.94 288 GLY A CA 1
ATOM 2241 C C . GLY A 1 288 ? 2.02 -12.391 -5.57 1 89.94 288 GLY A C 1
ATOM 2242 O O . GLY A 1 288 ? 3.055 -12.953 -5.211 1 89.94 288 GLY A O 1
ATOM 2243 N N . ILE A 1 289 ? 1.733 -12.125 -6.832 1 76.94 289 ILE A N 1
ATOM 2244 C CA . ILE A 1 289 ? 2.596 -12.672 -7.875 1 76.94 289 ILE A CA 1
ATOM 2245 C C . ILE A 1 289 ? 3.617 -11.625 -8.305 1 76.94 289 ILE A C 1
ATOM 2247 O O . ILE A 1 289 ? 3.346 -10.422 -8.242 1 76.94 289 ILE A O 1
ATOM 2251 N N . ASN A 1 290 ? 4.758 -12.078 -8.617 1 72.12 290 ASN A N 1
ATOM 2252 C CA . ASN A 1 290 ? 5.789 -11.203 -9.172 1 72.12 290 ASN A CA 1
ATOM 2253 C C . ASN A 1 290 ? 5.598 -11 -10.672 1 72.12 290 ASN A C 1
ATOM 2255 O O . ASN A 1 290 ? 4.727 -11.617 -11.281 1 72.12 290 ASN A O 1
ATOM 2259 N N . GLU A 1 291 ? 6.254 -10.102 -11.219 1 65.06 291 GLU A N 1
ATOM 2260 C CA . GLU A 1 291 ? 6.172 -9.742 -12.625 1 65.06 291 GLU A CA 1
ATOM 2261 C C . GLU A 1 291 ? 6.348 -10.969 -13.516 1 65.06 291 GLU A C 1
ATOM 2263 O O . GLU A 1 291 ? 5.668 -11.102 -14.539 1 65.06 291 GLU A O 1
ATOM 2268 N N . ALA A 1 292 ? 7.16 -11.875 -13.094 1 65 292 ALA A N 1
ATOM 2269 C CA . ALA A 1 292 ? 7.473 -13.062 -13.891 1 65 292 ALA A CA 1
ATOM 2270 C C . ALA A 1 292 ? 6.266 -13.992 -13.984 1 65 292 ALA A C 1
ATOM 2272 O O . ALA A 1 292 ? 6.176 -14.812 -14.898 1 65 292 ALA A O 1
ATOM 2273 N N . ASP A 1 293 ? 5.336 -13.75 -13.094 1 66.19 293 ASP A N 1
ATOM 2274 C CA . ASP A 1 293 ? 4.242 -14.711 -12.977 1 66.19 293 ASP A CA 1
ATOM 2275 C C . ASP A 1 293 ? 2.934 -14.117 -13.492 1 66.19 293 ASP A C 1
ATOM 2277 O O . ASP A 1 293 ? 1.874 -14.734 -13.375 1 66.19 293 ASP A O 1
ATOM 2281 N N . HIS A 1 294 ? 3.031 -12.977 -14.07 1 64.06 294 HIS A N 1
ATOM 2282 C CA . HIS A 1 294 ? 1.837 -12.273 -14.523 1 64.06 294 HIS A CA 1
ATOM 2283 C C . HIS A 1 294 ? 1.104 -13.062 -15.602 1 64.06 294 HIS A C 1
ATOM 2285 O O . HIS A 1 294 ? -0.108 -12.914 -15.766 1 64.06 294 HIS A O 1
ATOM 2291 N N . LEU A 1 295 ? 1.835 -13.953 -16.172 1 60.88 295 LEU A N 1
ATOM 2292 C CA . LEU A 1 295 ? 1.272 -14.703 -17.297 1 60.88 295 LEU A CA 1
ATOM 2293 C C . LEU A 1 295 ? 0.589 -15.977 -16.812 1 60.88 295 LEU A C 1
ATOM 2295 O O . LEU A 1 295 ? -0.073 -16.672 -17.594 1 60.88 295 LEU A O 1
ATOM 2299 N N . LEU A 1 296 ? 0.69 -16.188 -15.57 1 67.38 296 LEU A N 1
ATOM 2300 C CA . LEU A 1 296 ? 0.179 -17.453 -15.047 1 67.38 296 LEU A CA 1
ATOM 2301 C C . LEU A 1 296 ? -1.336 -17.406 -14.883 1 67.38 296 LEU A C 1
ATOM 2303 O O . LEU A 1 296 ? -1.889 -16.375 -14.508 1 67.38 296 LEU A O 1
ATOM 2307 N N . GLU A 1 297 ? -1.93 -18.453 -15.297 1 72.44 297 GLU A N 1
ATOM 2308 C CA . GLU A 1 297 ? -3.314 -18.703 -14.914 1 72.44 297 GLU A CA 1
ATOM 2309 C C . GLU A 1 297 ? -3.41 -19.156 -13.461 1 72.44 297 GLU A C 1
ATOM 2311 O O . GLU A 1 297 ? -3.18 -20.328 -13.156 1 72.44 297 GLU A O 1
ATOM 2316 N N . THR A 1 298 ? -3.781 -18.188 -12.617 1 80.38 298 THR A N 1
ATOM 2317 C CA . THR A 1 298 ? -3.74 -18.562 -11.203 1 80.38 298 THR A CA 1
ATOM 2318 C C . THR A 1 298 ? -5.125 -18.984 -10.719 1 80.38 298 THR A C 1
ATOM 2320 O O . THR A 1 298 ? -6.129 -18.703 -11.367 1 80.38 298 THR A O 1
ATOM 2323 N N . THR A 1 299 ? -5.145 -19.719 -9.688 1 91.06 299 THR A N 1
ATOM 2324 C CA . THR A 1 299 ? -6.34 -20.297 -9.094 1 91.06 299 THR A CA 1
ATOM 2325 C C . THR A 1 299 ? -7.293 -19.203 -8.609 1 91.06 299 THR A C 1
ATOM 2327 O O . THR A 1 299 ? -8.5 -19.438 -8.508 1 91.06 299 THR A O 1
ATOM 2330 N N . THR A 1 300 ? -6.793 -18.047 -8.398 1 93.56 300 THR A N 1
ATOM 2331 C CA . THR A 1 300 ? -7.605 -16.969 -7.84 1 93.56 300 THR A CA 1
ATOM 2332 C C . THR A 1 300 ? -8.688 -16.531 -8.828 1 93.56 300 THR A C 1
ATOM 2334 O O . THR A 1 300 ? -9.797 -16.203 -8.43 1 93.56 300 THR A O 1
ATOM 2337 N N . LEU A 1 301 ? -8.383 -16.594 -10.102 1 91.69 301 LEU A N 1
ATOM 2338 C CA . LEU A 1 301 ? -9.391 -16.266 -11.102 1 91.69 301 LEU A CA 1
ATOM 2339 C C . LEU A 1 301 ? -10.523 -17.297 -11.102 1 91.69 301 LEU A C 1
ATOM 2341 O O . LEU A 1 301 ? -11.695 -16.938 -11.234 1 91.69 301 LEU A O 1
ATOM 2345 N N . ARG A 1 302 ? -10.133 -18.516 -10.945 1 93.38 302 ARG A N 1
ATOM 2346 C CA . ARG A 1 302 ? -11.133 -19.562 -10.867 1 93.38 302 ARG A CA 1
ATOM 2347 C C . ARG A 1 302 ? -12.016 -19.406 -9.633 1 93.38 302 ARG A C 1
ATOM 2349 O O . ARG A 1 302 ? -13.227 -19.625 -9.688 1 93.38 302 ARG A O 1
ATOM 2356 N N . ILE A 1 303 ? -11.445 -19.047 -8.562 1 97.19 303 ILE A N 1
ATOM 2357 C CA . ILE A 1 303 ? -12.188 -18.797 -7.336 1 97.19 303 ILE A CA 1
ATOM 2358 C C . ILE A 1 303 ? -13.203 -17.688 -7.555 1 97.19 303 ILE A C 1
ATOM 2360 O O . ILE A 1 303 ? -14.367 -17.812 -7.184 1 97.19 303 ILE A O 1
ATOM 2364 N N . ALA A 1 304 ? -12.758 -16.594 -8.18 1 96.38 304 ALA A N 1
ATOM 2365 C CA . ALA A 1 304 ? -13.656 -15.484 -8.484 1 96.38 304 ALA A CA 1
ATOM 2366 C C . ALA A 1 304 ? -14.812 -15.93 -9.367 1 96.38 304 ALA A C 1
ATOM 2368 O O . ALA A 1 304 ? -15.969 -15.578 -9.109 1 96.38 304 ALA A O 1
ATOM 2369 N N . GLU A 1 305 ? -14.516 -16.75 -10.352 1 95.94 305 GLU A N 1
ATOM 2370 C CA . GLU A 1 305 ? -15.531 -17.281 -11.258 1 95.94 305 GLU A CA 1
ATOM 2371 C C . GLU A 1 305 ? -16.562 -18.109 -10.508 1 95.94 305 GLU A C 1
ATOM 2373 O O . GLU A 1 305 ? -17.766 -17.938 -10.703 1 95.94 305 GLU A O 1
ATOM 2378 N N . LEU A 1 306 ? -16.094 -18.984 -9.688 1 96.88 306 LEU A N 1
ATOM 2379 C CA . LEU A 1 306 ? -16.969 -19.875 -8.945 1 96.88 306 LEU A CA 1
ATOM 2380 C C . LEU A 1 306 ? -17.812 -19.109 -7.93 1 96.88 306 LEU A C 1
ATOM 2382 O O . LEU A 1 306 ? -18.984 -19.406 -7.727 1 96.88 306 LEU A O 1
ATOM 2386 N N . ALA A 1 307 ? -17.172 -18.125 -7.234 1 96.94 307 ALA A N 1
ATOM 2387 C CA . ALA A 1 307 ? -17.906 -17.312 -6.273 1 96.94 307 ALA A CA 1
ATOM 2388 C C . ALA A 1 307 ? -19.078 -16.594 -6.945 1 96.94 307 ALA A C 1
ATOM 2390 O O . ALA A 1 307 ? -20.172 -16.531 -6.383 1 96.94 307 ALA A O 1
ATOM 2391 N N . THR A 1 308 ? -18.828 -16.094 -8.117 1 95.69 308 THR A N 1
ATOM 2392 C CA . THR A 1 308 ? -19.875 -15.422 -8.891 1 95.69 308 THR A CA 1
ATOM 2393 C C . THR A 1 308 ? -20.953 -16.422 -9.328 1 95.69 308 THR A C 1
ATOM 2395 O O . THR A 1 308 ? -22.141 -16.156 -9.195 1 95.69 308 THR A O 1
ATOM 2398 N N . LYS A 1 309 ? -20.469 -17.547 -9.875 1 96.69 309 LYS A N 1
ATOM 2399 C CA . LYS A 1 309 ? -21.375 -18.609 -10.328 1 96.69 309 LYS A CA 1
ATOM 2400 C C . LYS A 1 309 ? -22.375 -18.984 -9.227 1 96.69 309 LYS A C 1
ATOM 2402 O O . LYS A 1 309 ? -23.562 -19.172 -9.5 1 96.69 309 LYS A O 1
ATOM 2407 N N . TYR A 1 310 ? -21.938 -19.031 -8.016 1 97.38 310 TYR A N 1
ATOM 2408 C CA . TYR A 1 310 ? -22.781 -19.484 -6.922 1 97.38 310 TYR A CA 1
ATOM 2409 C C . TYR A 1 310 ? -23.297 -18.312 -6.094 1 97.38 310 TYR A C 1
ATOM 2411 O O . TYR A 1 310 ? -23.844 -18.5 -5.012 1 97.38 310 TYR A O 1
ATOM 2419 N N . HIS A 1 311 ? -23.062 -17.094 -6.512 1 95.38 311 HIS A N 1
ATOM 2420 C CA . HIS A 1 311 ? -23.547 -15.852 -5.914 1 95.38 311 HIS A CA 1
ATOM 2421 C C . HIS A 1 311 ? -23.078 -15.719 -4.469 1 95.38 311 HIS A C 1
ATOM 2423 O O . HIS A 1 311 ? -23.891 -15.422 -3.578 1 95.38 311 HIS A O 1
ATOM 2429 N N . LYS A 1 312 ? -21.781 -15.984 -4.262 1 95.62 312 LYS A N 1
ATOM 2430 C CA . LYS A 1 312 ? -21.188 -15.844 -2.938 1 95.62 312 LYS A CA 1
ATOM 2431 C C . LYS A 1 312 ? -20.406 -14.539 -2.818 1 95.62 312 LYS A C 1
ATOM 2433 O O . LYS A 1 312 ? -19.641 -14.18 -3.717 1 95.62 312 LYS A O 1
ATOM 2438 N N . PRO A 1 313 ? -20.672 -13.734 -1.711 1 95.62 313 PRO A N 1
ATOM 2439 C CA . PRO A 1 313 ? -19.766 -12.609 -1.494 1 95.62 313 PRO A CA 1
ATOM 2440 C C . PRO A 1 313 ? -18.312 -13.039 -1.393 1 95.62 313 PRO A C 1
ATOM 2442 O O . PRO A 1 313 ? -18 -14.047 -0.755 1 95.62 313 PRO A O 1
ATOM 2445 N N . CYS A 1 314 ? -17.453 -12.32 -2.078 1 96.69 314 CYS A N 1
ATOM 2446 C CA . CYS A 1 314 ? -16.047 -12.695 -2.045 1 96.69 314 CYS A CA 1
ATOM 2447 C C . CYS A 1 314 ? -15.148 -11.469 -1.972 1 96.69 314 CYS A C 1
ATOM 2449 O O . CYS A 1 314 ? -15.453 -10.438 -2.572 1 96.69 314 CYS A O 1
ATOM 2451 N N . ILE A 1 315 ? -14.109 -11.523 -1.19 1 98.06 315 ILE A N 1
ATOM 2452 C CA . ILE A 1 315 ? -13.148 -10.453 -0.954 1 98.06 315 ILE A CA 1
ATOM 2453 C C . ILE A 1 315 ? -11.75 -10.914 -1.372 1 98.06 315 ILE A C 1
ATOM 2455 O O . ILE A 1 315 ? -11.289 -11.969 -0.945 1 98.06 315 ILE A O 1
ATOM 2459 N N . ALA A 1 316 ? -11.109 -10.156 -2.209 1 98.06 316 ALA A N 1
ATOM 2460 C CA . ALA A 1 316 ? -9.758 -10.469 -2.67 1 98.06 316 ALA A CA 1
ATOM 2461 C C . ALA A 1 316 ? -8.734 -9.539 -2.023 1 98.06 316 ALA A C 1
ATOM 2463 O O . ALA A 1 316 ? -8.922 -8.32 -1.981 1 98.06 316 ALA A O 1
ATOM 2464 N N . ILE A 1 317 ? -7.688 -10.086 -1.475 1 98.19 317 ILE A N 1
ATOM 2465 C CA . ILE A 1 317 ? -6.547 -9.328 -0.977 1 98.19 317 ILE A CA 1
ATOM 2466 C C . ILE A 1 317 ? -5.281 -9.758 -1.714 1 98.19 317 ILE A C 1
ATOM 2468 O O . ILE A 1 317 ? -4.793 -10.875 -1.522 1 98.19 317 ILE A O 1
ATOM 2472 N N . ASN A 1 318 ? -4.75 -8.898 -2.578 1 96.38 318 ASN A N 1
ATOM 2473 C CA . ASN A 1 318 ? -3.588 -9.195 -3.406 1 96.38 318 ASN A CA 1
ATOM 2474 C C . ASN A 1 318 ? -2.393 -8.328 -3.027 1 96.38 318 ASN A C 1
ATOM 2476 O O . ASN A 1 318 ? -2.541 -7.34 -2.305 1 96.38 318 ASN A O 1
ATOM 2480 N N . ALA A 1 319 ? -1.206 -8.734 -3.506 1 95 319 ALA A N 1
ATOM 2481 C CA . ALA A 1 319 ? -0.042 -7.871 -3.338 1 95 319 ALA A CA 1
ATOM 2482 C C . ALA A 1 319 ? -0.178 -6.602 -4.176 1 95 319 ALA A C 1
ATOM 2484 O O . ALA A 1 319 ? 0.04 -5.496 -3.676 1 95 319 ALA A O 1
ATOM 2485 N N . THR A 1 320 ? -0.527 -6.754 -5.418 1 93.5 320 THR A N 1
ATOM 2486 C CA . THR A 1 320 ? -0.729 -5.633 -6.328 1 93.5 320 THR A CA 1
ATOM 2487 C C . THR A 1 320 ? -2.068 -5.754 -7.051 1 93.5 320 THR A C 1
ATOM 2489 O O . THR A 1 320 ? -2.803 -6.723 -6.848 1 93.5 320 THR A O 1
ATOM 2492 N N . ASN A 1 321 ? -2.443 -4.801 -7.914 1 92.94 321 ASN A N 1
ATOM 2493 C CA . ASN A 1 321 ? -3.789 -4.723 -8.477 1 92.94 321 ASN A CA 1
ATOM 2494 C C . ASN A 1 321 ? -3.836 -5.262 -9.898 1 92.94 321 ASN A C 1
ATOM 2496 O O . ASN A 1 321 ? -4.758 -4.953 -10.656 1 92.94 321 ASN A O 1
ATOM 2500 N N . ASP A 1 322 ? -2.986 -6.09 -10.297 1 88.38 322 ASP A N 1
ATOM 2501 C CA . ASP A 1 322 ? -2.828 -6.535 -11.68 1 88.38 322 ASP A CA 1
ATOM 2502 C C . ASP A 1 322 ? -4.07 -7.273 -12.156 1 88.38 322 ASP A C 1
ATOM 2504 O O . ASP A 1 322 ? -4.387 -7.258 -13.352 1 88.38 322 ASP A O 1
ATOM 2508 N N . LYS A 1 323 ? -4.805 -7.883 -11.289 1 91.25 323 LYS A N 1
ATOM 2509 C CA . LYS A 1 323 ? -5.934 -8.703 -11.711 1 91.25 323 LYS A CA 1
ATOM 2510 C C . LYS A 1 323 ? -7.262 -8.055 -11.328 1 91.25 323 LYS A C 1
ATOM 2512 O O . LYS A 1 323 ? -8.32 -8.664 -11.477 1 91.25 323 LYS A O 1
ATOM 2517 N N . PHE A 1 324 ? -7.199 -6.859 -10.867 1 93.94 324 PHE A N 1
ATOM 2518 C CA . PHE A 1 324 ? -8.398 -6.273 -10.281 1 93.94 324 PHE A CA 1
ATOM 2519 C C . PHE A 1 324 ? -9.438 -5.984 -11.352 1 93.94 324 PHE A C 1
ATOM 2521 O O . PHE A 1 324 ? -10.641 -6.082 -11.102 1 93.94 324 PHE A O 1
ATOM 2528 N N . ASP A 1 325 ? -9.016 -5.621 -12.57 1 93.5 325 ASP A N 1
ATOM 2529 C CA . ASP A 1 325 ? -9.969 -5.434 -13.664 1 93.5 325 ASP A CA 1
ATOM 2530 C C . ASP A 1 325 ? -10.734 -6.723 -13.953 1 93.5 325 ASP A C 1
ATOM 2532 O O . ASP A 1 325 ? -11.945 -6.699 -14.156 1 93.5 325 ASP A O 1
ATOM 2536 N N . ARG A 1 326 ? -10.039 -7.848 -13.961 1 92.69 326 ARG A N 1
ATOM 2537 C CA . ARG A 1 326 ? -10.656 -9.148 -14.195 1 92.69 326 ARG A CA 1
ATOM 2538 C C . ARG A 1 326 ? -11.562 -9.539 -13.039 1 92.69 326 ARG A C 1
ATOM 2540 O O . ARG A 1 326 ? -12.664 -10.055 -13.242 1 92.69 326 ARG A O 1
ATOM 2547 N N . TYR A 1 327 ? -11.086 -9.312 -11.812 1 95.56 327 TYR A N 1
ATOM 2548 C CA . TYR A 1 327 ? -11.898 -9.586 -10.633 1 95.56 327 TYR A CA 1
ATOM 2549 C C . TYR A 1 327 ? -13.203 -8.797 -10.688 1 95.56 327 TYR A C 1
ATOM 2551 O O . TYR A 1 327 ? -14.273 -9.336 -10.383 1 95.56 327 TYR A O 1
ATOM 2559 N N . GLU A 1 328 ? -13.078 -7.535 -11.07 1 95.31 328 GLU A N 1
ATOM 2560 C CA . GLU A 1 328 ? -14.258 -6.68 -11.172 1 95.31 328 GLU A CA 1
ATOM 2561 C C . GLU A 1 328 ? -15.25 -7.223 -12.195 1 95.31 328 GLU A C 1
ATOM 2563 O O . GLU A 1 328 ? -16.453 -7.281 -11.938 1 95.31 328 GLU A O 1
ATOM 2568 N N . ALA A 1 329 ? -14.711 -7.625 -13.297 1 95.06 329 ALA A N 1
ATOM 2569 C CA . ALA A 1 329 ? -15.547 -8.164 -14.367 1 95.06 329 ALA A CA 1
ATOM 2570 C C . ALA A 1 329 ? -16.25 -9.445 -13.914 1 95.06 329 ALA A C 1
ATOM 2572 O O . ALA A 1 329 ? -17.359 -9.742 -14.375 1 95.06 329 ALA A O 1
ATOM 2573 N N . LEU A 1 330 ? -15.633 -10.133 -12.969 1 95.5 330 LEU A N 1
ATOM 2574 C CA . LEU A 1 330 ? -16.188 -11.391 -12.492 1 95.5 330 LEU A CA 1
ATOM 2575 C C . LEU A 1 330 ? -17.094 -11.164 -11.281 1 95.5 330 LEU A C 1
ATOM 2577 O O . LEU A 1 330 ? -17.594 -12.125 -10.695 1 95.5 330 LEU A O 1
ATOM 2581 N N . GLY A 1 331 ? -17.188 -9.945 -10.844 1 95.38 331 GLY A N 1
ATOM 2582 C CA . GLY A 1 331 ? -18.172 -9.617 -9.812 1 95.38 331 GLY A CA 1
ATOM 2583 C C . GLY A 1 331 ? -17.625 -9.797 -8.406 1 95.38 331 GLY A C 1
ATOM 2584 O O . GLY A 1 331 ? -18.391 -10.039 -7.469 1 95.38 331 GLY A O 1
ATOM 2585 N N . VAL A 1 332 ? -16.344 -9.766 -8.227 1 96.56 332 VAL A N 1
ATOM 2586 C CA . VAL A 1 332 ? -15.766 -9.805 -6.883 1 96.56 332 VAL A CA 1
ATOM 2587 C C . VAL A 1 332 ? -16.328 -8.664 -6.043 1 96.56 332 VAL A C 1
ATOM 2589 O O . VAL A 1 332 ? -16.391 -7.516 -6.504 1 96.56 332 VAL A O 1
ATOM 2592 N N . THR A 1 333 ? -16.734 -8.898 -4.793 1 96 333 THR A N 1
ATOM 2593 C CA . THR A 1 333 ? -17.453 -7.949 -3.947 1 96 333 THR A CA 1
ATOM 2594 C C . THR A 1 333 ? -16.531 -6.809 -3.508 1 96 333 THR A C 1
ATOM 2596 O O . THR A 1 333 ? -16.938 -5.645 -3.516 1 96 333 THR A O 1
ATOM 2599 N N . GLY A 1 334 ? -15.367 -7.109 -3.068 1 96.56 334 GLY A N 1
ATOM 2600 C CA . GLY A 1 334 ? -14.344 -6.164 -2.656 1 96.56 334 GLY A CA 1
ATOM 2601 C C . GLY A 1 334 ? -12.938 -6.672 -2.898 1 96.56 334 GLY A C 1
ATOM 2602 O O . GLY A 1 334 ? -12.688 -7.879 -2.844 1 96.56 334 GLY A O 1
ATOM 2603 N N . MET A 1 335 ? -12.055 -5.781 -3.197 1 97.69 335 MET A N 1
ATOM 2604 C CA . MET A 1 335 ? -10.672 -6.176 -3.455 1 97.69 335 MET A CA 1
ATOM 2605 C C . MET A 1 335 ? -9.695 -5.105 -2.971 1 97.69 335 MET A C 1
ATOM 2607 O O . MET A 1 335 ? -9.977 -3.91 -3.086 1 97.69 335 MET A O 1
ATOM 2611 N N . PHE A 1 336 ? -8.57 -5.492 -2.402 1 97.69 336 PHE A N 1
ATOM 2612 C CA . PHE A 1 336 ? -7.562 -4.602 -1.83 1 97.69 336 PHE A CA 1
ATOM 2613 C C . PHE A 1 336 ? -6.16 -5.086 -2.17 1 97.69 336 PHE A C 1
ATOM 2615 O O . PHE A 1 336 ? -5.895 -6.289 -2.178 1 97.69 336 PHE A O 1
ATOM 2622 N N . ASN A 1 337 ? -5.293 -4.18 -2.471 1 96.75 337 ASN A N 1
ATOM 2623 C CA . ASN A 1 337 ? -3.895 -4.508 -2.738 1 96.75 337 ASN A CA 1
ATOM 2624 C C . ASN A 1 337 ? -2.973 -3.957 -1.654 1 96.75 337 ASN A C 1
ATOM 2626 O O . ASN A 1 337 ? -3.182 -2.85 -1.158 1 96.75 337 ASN A O 1
ATOM 2630 N N . LEU A 1 338 ? -2.002 -4.711 -1.283 1 95.69 338 LEU A N 1
ATOM 2631 C CA . LEU A 1 338 ? -1.044 -4.297 -0.264 1 95.69 338 LEU A CA 1
ATOM 2632 C C . LEU A 1 338 ? -0.171 -3.154 -0.77 1 95.69 338 LEU A C 1
ATOM 2634 O O . LEU A 1 338 ? 0.206 -2.268 0 1 95.69 338 LEU A O 1
ATOM 2638 N N . PHE A 1 339 ? 0.179 -3.234 -2.094 1 92.94 339 PHE A N 1
ATOM 2639 C CA . PHE A 1 339 ? 1.141 -2.307 -2.676 1 92.94 339 PHE A CA 1
ATOM 2640 C C . PHE A 1 339 ? 0.609 -1.726 -3.98 1 92.94 339 PHE A C 1
ATOM 2642 O O . PHE A 1 339 ? 0.012 -2.441 -4.789 1 92.94 339 PHE A O 1
ATOM 2649 N N . MET A 1 340 ? 0.819 -0.456 -4.188 1 91.19 340 MET A N 1
ATOM 2650 C CA . MET A 1 340 ? 0.523 0.129 -5.492 1 91.19 340 MET A CA 1
ATOM 2651 C C . MET A 1 340 ? 1.513 -0.359 -6.547 1 91.19 340 MET A C 1
ATOM 2653 O O . MET A 1 340 ? 1.13 -0.629 -7.684 1 91.19 340 MET A O 1
ATOM 2657 N N . GLU A 1 341 ? 2.742 -0.42 -6.047 1 87.5 341 GLU A N 1
ATOM 2658 C CA . GLU A 1 341 ? 3.836 -1.03 -6.797 1 87.5 341 GLU A CA 1
ATOM 2659 C C . GLU A 1 341 ? 4.645 -1.98 -5.918 1 87.5 341 GLU A C 1
ATOM 2661 O O . GLU A 1 341 ? 4.906 -1.685 -4.75 1 87.5 341 GLU A O 1
ATOM 2666 N N . MET A 1 342 ? 4.977 -3.064 -6.551 1 86.88 342 MET A N 1
ATOM 2667 C CA . MET A 1 342 ? 5.715 -4.047 -5.766 1 86.88 342 MET A CA 1
ATOM 2668 C C . MET A 1 342 ? 7.043 -3.471 -5.281 1 86.88 342 MET A C 1
ATOM 2670 O O . MET A 1 342 ? 7.859 -3.02 -6.086 1 86.88 342 MET A O 1
ATOM 2674 N N . PRO A 1 343 ? 7.211 -3.465 -4.004 1 84.94 343 PRO A N 1
ATOM 2675 C CA . PRO A 1 343 ? 8.492 -2.953 -3.502 1 84.94 343 PRO A CA 1
ATOM 2676 C C . PRO A 1 343 ? 9.648 -3.924 -3.734 1 84.94 343 PRO A C 1
ATOM 2678 O O . PRO A 1 343 ? 9.422 -5.117 -3.941 1 84.94 343 PRO A O 1
ATOM 2681 N N . GLU A 1 344 ? 10.844 -3.377 -3.648 1 80.31 344 GLU A N 1
ATOM 2682 C CA . GLU A 1 344 ? 12.039 -4.211 -3.801 1 80.31 344 GLU A CA 1
ATOM 2683 C C . GLU A 1 344 ? 12.188 -5.172 -2.625 1 80.31 344 GLU A C 1
ATOM 2685 O O . GLU A 1 344 ? 12.617 -6.312 -2.803 1 80.31 344 GLU A O 1
ATOM 2690 N N . HIS A 1 345 ? 11.812 -4.641 -1.464 1 84.62 345 HIS A N 1
ATOM 2691 C CA . HIS A 1 345 ? 11.969 -5.449 -0.261 1 84.62 345 HIS A CA 1
ATOM 2692 C C . HIS A 1 345 ? 10.812 -5.234 0.707 1 84.62 345 HIS A C 1
ATOM 2694 O O . HIS A 1 345 ? 10.312 -4.113 0.85 1 84.62 345 HIS A O 1
ATOM 2700 N N . TYR A 1 346 ? 10.312 -6.27 1.245 1 87.19 346 TYR A N 1
ATOM 2701 C CA . TYR A 1 346 ? 9.375 -6.254 2.361 1 87.19 346 TYR A CA 1
ATOM 2702 C C . TYR A 1 346 ? 9.453 -7.551 3.156 1 87.19 346 TYR A C 1
ATOM 2704 O O . TYR A 1 346 ? 10 -8.547 2.682 1 87.19 346 TYR A O 1
ATOM 2712 N N . THR A 1 347 ? 8.977 -7.586 4.379 1 91.88 347 THR A N 1
ATOM 2713 C CA . THR A 1 347 ? 9.055 -8.773 5.227 1 91.88 347 THR A CA 1
ATOM 2714 C C . THR A 1 347 ? 7.719 -9.508 5.258 1 91.88 347 THR A C 1
ATOM 2716 O O . THR A 1 347 ? 6.668 -8.906 5.039 1 91.88 347 THR A O 1
ATOM 2719 N N . SER A 1 348 ? 7.84 -10.758 5.555 1 92.94 348 SER A N 1
ATOM 2720 C CA . SER A 1 348 ? 6.629 -11.562 5.688 1 92.94 348 SER A CA 1
ATOM 2721 C C . SER A 1 348 ? 5.75 -11.055 6.824 1 92.94 348 SER A C 1
ATOM 2723 O O . SER A 1 348 ? 4.523 -11.062 6.719 1 92.94 348 SER A O 1
ATOM 2725 N N . PHE A 1 349 ? 6.363 -10.625 7.84 1 94.19 349 PHE A N 1
ATOM 2726 C CA . PHE A 1 349 ? 5.637 -10.141 9.008 1 94.19 349 PHE A CA 1
ATOM 2727 C C . PHE A 1 349 ? 4.797 -8.914 8.656 1 94.19 349 PHE A C 1
ATOM 2729 O O . PHE A 1 349 ? 3.596 -8.883 8.93 1 94.19 349 PHE A O 1
ATOM 2736 N N . LYS A 1 350 ? 5.406 -7.93 7.973 1 93.69 350 LYS A N 1
ATOM 2737 C CA . LYS A 1 350 ? 4.699 -6.703 7.621 1 93.69 350 LYS A CA 1
ATOM 2738 C C . LYS A 1 350 ? 3.572 -6.98 6.633 1 93.69 350 LYS A C 1
ATOM 2740 O O . LYS A 1 350 ? 2.467 -6.449 6.773 1 93.69 350 LYS A O 1
ATOM 2745 N N . ALA A 1 351 ? 3.875 -7.766 5.68 1 95.56 351 ALA A N 1
ATOM 2746 C CA . ALA A 1 351 ? 2.854 -8.125 4.699 1 95.56 351 ALA A CA 1
ATOM 2747 C C . ALA A 1 351 ? 1.711 -8.898 5.352 1 95.56 351 ALA A C 1
ATOM 2749 O O . ALA A 1 351 ? 0.54 -8.664 5.043 1 95.56 351 ALA A O 1
ATOM 2750 N N . GLY A 1 352 ? 2.104 -9.836 6.234 1 97.19 352 GLY A N 1
ATOM 2751 C CA . GLY A 1 352 ? 1.097 -10.617 6.934 1 97.19 352 GLY A CA 1
ATOM 2752 C C . GLY A 1 352 ? 0.156 -9.766 7.77 1 97.19 352 GLY A C 1
ATOM 2753 O O . GLY A 1 352 ? -1.062 -9.953 7.723 1 97.19 352 GLY A O 1
ATOM 2754 N N . ILE A 1 353 ? 0.664 -8.82 8.492 1 96.38 353 ILE A N 1
ATOM 2755 C CA . ILE A 1 353 ? -0.126 -7.926 9.328 1 96.38 353 ILE A CA 1
ATOM 2756 C C . ILE A 1 353 ? -1.065 -7.098 8.453 1 96.38 353 ILE A C 1
ATOM 2758 O O . ILE A 1 353 ? -2.225 -6.875 8.812 1 96.38 353 ILE A O 1
ATOM 2762 N N . GLN A 1 354 ? -0.544 -6.68 7.34 1 97.19 354 GLN A N 1
ATOM 2763 C CA . GLN A 1 354 ? -1.362 -5.879 6.434 1 97.19 354 GLN A CA 1
ATOM 2764 C C . GLN A 1 354 ? -2.494 -6.715 5.836 1 97.19 354 GLN A C 1
ATOM 2766 O O . GLN A 1 354 ? -3.615 -6.227 5.68 1 97.19 354 GLN A O 1
ATOM 2771 N N . ILE A 1 355 ? -2.184 -7.957 5.473 1 98.19 355 ILE A N 1
ATOM 2772 C CA . ILE A 1 355 ? -3.209 -8.867 4.973 1 98.19 355 ILE A CA 1
ATOM 2773 C C . ILE A 1 355 ? -4.32 -9.008 6.008 1 98.19 355 ILE A C 1
ATOM 2775 O O . ILE A 1 355 ? -5.5 -8.859 5.688 1 98.19 355 ILE A O 1
ATOM 2779 N N . ARG A 1 356 ? -3.943 -9.312 7.23 1 98.19 356 ARG A N 1
ATOM 2780 C CA . ARG A 1 356 ? -4.918 -9.461 8.305 1 98.19 356 ARG A CA 1
ATOM 2781 C C . ARG A 1 356 ? -5.723 -8.188 8.5 1 98.19 356 ARG A C 1
ATOM 2783 O O . ARG A 1 356 ? -6.945 -8.234 8.68 1 98.19 356 ARG A O 1
ATOM 2790 N N . PHE A 1 357 ? -5.027 -7.105 8.484 1 98.12 357 PHE A N 1
ATOM 2791 C CA . PHE A 1 357 ? -5.668 -5.812 8.695 1 98.12 357 PHE A CA 1
ATOM 2792 C C . PHE A 1 357 ? -6.738 -5.559 7.645 1 98.12 357 PHE A C 1
ATOM 2794 O O . PHE A 1 357 ? -7.871 -5.203 7.977 1 98.12 357 PHE A O 1
ATOM 2801 N N . TYR A 1 358 ? -6.426 -5.684 6.352 1 97.81 358 TYR A N 1
ATOM 2802 C CA . TYR A 1 358 ? -7.398 -5.449 5.289 1 97.81 358 TYR A CA 1
ATOM 2803 C C . TYR A 1 358 ? -8.562 -6.426 5.391 1 97.81 358 TYR A C 1
ATOM 2805 O O . TYR A 1 358 ? -9.711 -6.062 5.113 1 97.81 358 TYR A O 1
ATOM 2813 N N . ALA A 1 359 ? -8.234 -7.652 5.75 1 98.25 359 ALA A N 1
ATOM 2814 C CA . ALA A 1 359 ? -9.312 -8.617 5.953 1 98.25 359 ALA A CA 1
ATOM 2815 C C . ALA A 1 359 ? -10.281 -8.148 7.031 1 98.25 359 ALA A C 1
ATOM 2817 O O . ALA A 1 359 ? -11.5 -8.188 6.844 1 98.25 359 ALA A O 1
ATOM 2818 N N . VAL A 1 360 ? -9.758 -7.68 8.141 1 97.81 360 VAL A N 1
ATOM 2819 C CA . VAL A 1 360 ? -10.578 -7.203 9.25 1 97.81 360 VAL A CA 1
ATOM 2820 C C . VAL A 1 360 ? -11.438 -6.027 8.781 1 97.81 360 VAL A C 1
ATOM 2822 O O . VAL A 1 360 ? -12.648 -6.004 9.023 1 97.81 360 VAL A O 1
ATOM 2825 N N . GLN A 1 361 ? -10.797 -5.039 8.109 1 97.62 361 GLN A N 1
ATOM 2826 C CA . GLN A 1 361 ? -11.523 -3.852 7.676 1 97.62 361 GLN A CA 1
ATOM 2827 C C . GLN A 1 361 ? -12.625 -4.211 6.688 1 97.62 361 GLN A C 1
ATOM 2829 O O . GLN A 1 361 ? -13.734 -3.666 6.758 1 97.62 361 GLN A O 1
ATOM 2834 N N . ALA A 1 362 ? -12.312 -5.105 5.75 1 96.62 362 ALA A N 1
ATOM 2835 C CA . ALA A 1 362 ? -13.312 -5.547 4.781 1 96.62 362 ALA A CA 1
ATOM 2836 C C . ALA A 1 362 ? -14.5 -6.195 5.48 1 96.62 362 ALA A C 1
ATOM 2838 O O . ALA A 1 362 ? -15.656 -5.93 5.137 1 96.62 362 ALA A O 1
ATOM 2839 N N . LEU A 1 363 ? -14.266 -7.039 6.457 1 95.75 363 LEU A N 1
ATOM 2840 C CA . LEU A 1 363 ? -15.32 -7.738 7.184 1 95.75 363 LEU A CA 1
ATOM 2841 C C . LEU A 1 363 ? -16.156 -6.762 8.008 1 95.75 363 LEU A C 1
ATOM 2843 O O . LEU A 1 363 ? -17.375 -6.898 8.086 1 95.75 363 LEU A O 1
ATOM 2847 N N . LYS A 1 364 ? -15.477 -5.785 8.641 1 94.62 364 LYS A N 1
ATOM 2848 C CA . LYS A 1 364 ? -16.188 -4.766 9.398 1 94.62 364 LYS A CA 1
ATOM 2849 C C . LYS A 1 364 ? -17.203 -4.027 8.523 1 94.62 364 LYS A C 1
ATOM 2851 O O . LYS A 1 364 ? -18.344 -3.818 8.922 1 94.62 364 LYS A O 1
ATOM 2856 N N . LEU A 1 365 ? -16.75 -3.639 7.355 1 94.88 365 LEU A N 1
ATOM 2857 C CA . LEU A 1 365 ? -17.609 -2.908 6.438 1 94.88 365 LEU A CA 1
ATOM 2858 C C . LEU A 1 365 ? -18.75 -3.795 5.945 1 94.88 365 LEU A C 1
ATOM 2860 O O . LEU A 1 365 ? -19.891 -3.342 5.84 1 94.88 365 LEU A O 1
ATOM 2864 N N . LEU A 1 366 ? -18.406 -5.039 5.625 1 92.06 366 LEU A N 1
ATOM 2865 C CA . LEU A 1 366 ? -19.422 -5.984 5.148 1 92.06 366 LEU A CA 1
ATOM 2866 C C . LEU A 1 366 ? -20.5 -6.191 6.195 1 92.06 366 LEU A C 1
ATOM 2868 O O . LEU A 1 366 ? -21.672 -6.371 5.855 1 92.06 366 LEU A O 1
ATOM 2872 N N . LYS A 1 367 ? -20.172 -6.156 7.441 1 89.88 367 LYS A N 1
ATOM 2873 C CA . LYS A 1 367 ? -21.094 -6.426 8.539 1 89.88 367 LYS A CA 1
ATOM 2874 C C . LYS A 1 367 ? -21.859 -5.164 8.938 1 89.88 367 LYS A C 1
ATOM 2876 O O . LYS A 1 367 ? -22.859 -5.234 9.648 1 89.88 367 LYS A O 1
ATOM 2881 N N . ALA A 1 368 ? -21.266 -4.043 8.5 1 86.75 368 ALA A N 1
ATOM 2882 C CA . ALA A 1 368 ? -21.891 -2.775 8.891 1 86.75 368 ALA A CA 1
ATOM 2883 C C . ALA A 1 368 ? -23.266 -2.613 8.266 1 86.75 368 ALA A C 1
ATOM 2885 O O . ALA A 1 368 ? -23.5 -3.055 7.137 1 86.75 368 ALA A O 1
ATOM 2886 N N . GLN A 1 369 ? -24.266 -2.295 8.969 1 74.06 369 GLN A N 1
ATOM 2887 C CA . GLN A 1 369 ? -25.594 -2.002 8.461 1 74.06 369 GLN A CA 1
ATOM 2888 C C . GLN A 1 369 ? -25.656 -0.626 7.805 1 74.06 369 GLN A C 1
ATOM 2890 O O . GLN A 1 369 ? -25.344 0.385 8.445 1 74.06 369 GLN A O 1
ATOM 2895 N N . PHE A 1 370 ? -25.703 -0.592 6.555 1 73.81 370 PHE A N 1
ATOM 2896 C CA . PHE A 1 370 ? -25.734 0.673 5.832 1 73.81 370 PHE A CA 1
ATOM 2897 C C . PHE A 1 370 ? -26.875 0.683 4.82 1 73.81 370 PHE A C 1
ATOM 2899 O O . PHE A 1 370 ? -26.953 -0.188 3.951 1 73.81 370 PHE A O 1
ATOM 2906 N N . ASP A 1 371 ? -27.875 1.461 5.133 1 69.94 371 ASP A N 1
ATOM 2907 C CA . ASP A 1 371 ? -29.016 1.566 4.238 1 69.94 371 ASP A CA 1
ATOM 2908 C C . ASP A 1 371 ? -28.844 2.717 3.248 1 69.94 371 ASP A C 1
ATOM 2910 O O . ASP A 1 371 ? -28.969 3.885 3.619 1 69.94 371 ASP A O 1
ATOM 2914 N N . VAL A 1 372 ? -28.5 2.363 2.068 1 65 372 VAL A N 1
ATOM 2915 C CA . VAL A 1 372 ? -28.25 3.359 1.03 1 65 372 VAL A CA 1
ATOM 2916 C C . VAL A 1 372 ? -29.547 4.062 0.669 1 65 372 VAL A C 1
ATOM 2918 O O . VAL A 1 372 ? -29.547 5.191 0.176 1 65 372 VAL A O 1
ATOM 2921 N N . ASP A 1 373 ? -30.625 3.426 0.803 1 62.34 373 ASP A N 1
ATOM 2922 C CA . ASP A 1 373 ? -31.922 3.979 0.4 1 62.34 373 ASP A CA 1
ATOM 2923 C C . ASP A 1 373 ? -32.531 4.793 1.529 1 62.34 373 ASP A C 1
ATOM 2925 O O . ASP A 1 373 ? -33.719 5.152 1.465 1 62.34 373 ASP A O 1
ATOM 2929 N N . LYS A 1 374 ? -31.828 4.988 2.49 1 57.84 374 LYS A N 1
ATOM 2930 C CA . LYS A 1 374 ? -32.406 5.84 3.523 1 57.84 374 LYS A CA 1
ATOM 2931 C C . LYS A 1 374 ? -32.688 7.246 2.99 1 57.84 374 LYS A C 1
ATOM 2933 O O . LYS A 1 374 ? -31.75 7.93 2.541 1 57.84 374 LYS A O 1
ATOM 2938 N N . LYS A 1 375 ? -33.875 7.484 2.398 1 48.69 375 LYS A N 1
ATOM 2939 C CA . LYS A 1 375 ? -34.406 8.789 2.021 1 48.69 375 LYS A CA 1
ATOM 2940 C C . LYS A 1 375 ? -34.281 9.781 3.176 1 48.69 375 LYS A C 1
ATOM 2942 O O . LYS A 1 375 ? -34.75 9.516 4.277 1 48.69 375 LYS A O 1
ATOM 2947 N N . SER A 1 376 ? -33.125 10.562 3.289 1 38.12 376 SER A N 1
ATOM 2948 C CA . SER A 1 376 ? -33.062 11.641 4.273 1 38.12 376 SER A CA 1
ATOM 2949 C C . SER A 1 376 ? -34.344 12.469 4.27 1 38.12 376 SER A C 1
ATOM 2951 O O . SER A 1 376 ? -34.938 12.688 3.215 1 38.12 376 SER A O 1
ATOM 2953 N N . MET B 1 1 ? -28.984 10.453 -0.19 1 91.75 1 MET B N 1
ATOM 2954 C CA . MET B 1 1 ? -27.984 10.18 0.848 1 91.75 1 MET B CA 1
ATOM 2955 C C . MET B 1 1 ? -26.953 11.289 0.91 1 91.75 1 MET B C 1
ATOM 2957 O O . MET B 1 1 ? -26.453 11.742 -0.124 1 91.75 1 MET B O 1
ATOM 2961 N N . ARG B 1 2 ? -26.781 11.828 2.057 1 96 2 ARG B N 1
ATOM 2962 C CA . ARG B 1 2 ? -25.797 12.891 2.258 1 96 2 ARG B CA 1
ATOM 2963 C C . ARG B 1 2 ? -24.438 12.32 2.645 1 96 2 ARG B C 1
ATOM 2965 O O . ARG B 1 2 ? -24.312 11.641 3.668 1 96 2 ARG B O 1
ATOM 2972 N N . VAL B 1 3 ? -23.469 12.57 1.806 1 97.44 3 VAL B N 1
ATOM 2973 C CA . VAL B 1 3 ? -22.125 12.078 2.07 1 97.44 3 VAL B CA 1
ATOM 2974 C C . VAL B 1 3 ? -21.172 13.25 2.303 1 97.44 3 VAL B C 1
ATOM 2976 O O . VAL B 1 3 ? -21.078 14.156 1.471 1 97.44 3 VAL B O 1
ATOM 2979 N N . LEU B 1 4 ? -20.547 13.258 3.438 1 98.44 4 LEU B N 1
ATOM 2980 C CA . LEU B 1 4 ? -19.516 14.25 3.723 1 98.44 4 LEU B CA 1
ATOM 2981 C C . LEU B 1 4 ? -18.125 13.719 3.371 1 98.44 4 LEU B C 1
ATOM 2983 O O . LEU B 1 4 ? -17.734 12.641 3.834 1 98.44 4 LEU B O 1
ATOM 2987 N N . VAL B 1 5 ? -17.438 14.398 2.521 1 98.56 5 VAL B N 1
ATOM 2988 C CA . VAL B 1 5 ? -16.062 14.07 2.143 1 98.56 5 VAL B CA 1
ATOM 2989 C C . VAL B 1 5 ? -15.117 15.141 2.672 1 98.56 5 VAL B C 1
ATOM 2991 O O . VAL B 1 5 ? -15.219 16.312 2.297 1 98.56 5 VAL B O 1
ATOM 2994 N N . ALA B 1 6 ? -14.227 14.789 3.547 1 97.94 6 ALA B N 1
ATOM 2995 C CA . ALA B 1 6 ? -13.297 15.719 4.18 1 97.94 6 ALA B CA 1
ATOM 2996 C C . ALA B 1 6 ? -11.883 15.148 4.219 1 97.94 6 ALA B C 1
ATOM 2998 O O . ALA B 1 6 ? -11.461 14.594 5.238 1 97.94 6 ALA B O 1
ATOM 2999 N N . MET B 1 7 ? -11.148 15.344 3.182 1 96.75 7 MET B N 1
ATOM 3000 C CA . MET B 1 7 ? -9.805 14.797 3.053 1 96.75 7 MET B CA 1
ATOM 3001 C C . MET B 1 7 ? -8.75 15.875 3.301 1 96.75 7 MET B C 1
ATOM 3003 O O . MET B 1 7 ? -8.891 17 2.826 1 96.75 7 MET B O 1
ATOM 3007 N N . ASP B 1 8 ? -7.754 15.57 4.086 1 94.12 8 ASP B N 1
ATOM 3008 C CA . ASP B 1 8 ? -6.559 16.406 4.168 1 94.12 8 ASP B CA 1
ATOM 3009 C C . ASP B 1 8 ? -5.574 16.062 3.049 1 94.12 8 ASP B C 1
ATOM 3011 O O . ASP B 1 8 ? -5.812 15.148 2.264 1 94.12 8 ASP B O 1
ATOM 3015 N N . GLU B 1 9 ? -4.516 16.844 2.984 1 92 9 GLU B N 1
ATOM 3016 C CA . GLU B 1 9 ? -3.51 16.594 1.956 1 92 9 GLU B CA 1
ATOM 3017 C C . GLU B 1 9 ? -2.713 15.328 2.262 1 92 9 GLU B C 1
ATOM 3019 O O . GLU B 1 9 ? -2.744 14.828 3.387 1 92 9 GLU B O 1
ATOM 3024 N N . PHE B 1 10 ? -2.102 14.758 1.261 1 92.06 10 PHE B N 1
ATOM 3025 C CA . PHE B 1 10 ? -1.226 13.602 1.379 1 92.06 10 PHE B CA 1
ATOM 3026 C C . PHE B 1 10 ? 0.219 13.977 1.073 1 92.06 10 PHE B C 1
ATOM 3028 O O . PHE B 1 10 ? 0.639 13.961 -0.086 1 92.06 10 PHE B O 1
ATOM 3035 N N . ASN B 1 11 ? 1.007 14.258 2.084 1 82.31 11 ASN B N 1
ATOM 3036 C CA . ASN B 1 11 ? 2.443 14.508 2.098 1 82.31 11 ASN B CA 1
ATOM 3037 C C . ASN B 1 11 ? 2.836 15.578 1.082 1 82.31 11 ASN B C 1
ATOM 3039 O O . ASN B 1 11 ? 3.852 15.453 0.398 1 82.31 11 ASN B O 1
ATOM 3043 N N . GLY B 1 12 ? 1.945 16.516 0.912 1 84.12 12 GLY B N 1
ATOM 3044 C CA . GLY B 1 12 ? 2.244 17.609 -0 1 84.12 12 GLY B CA 1
ATOM 3045 C C . GLY B 1 12 ? 2.193 17.203 -1.46 1 84.12 12 GLY B C 1
ATOM 3046 O O . GLY B 1 12 ? 2.479 18.016 -2.348 1 84.12 12 GLY B O 1
ATOM 3047 N N . ILE B 1 13 ? 1.866 15.984 -1.698 1 88.88 13 ILE B N 1
ATOM 3048 C CA . ILE B 1 13 ? 1.869 15.453 -3.055 1 88.88 13 ILE B CA 1
ATOM 3049 C C . ILE B 1 13 ? 0.454 15.492 -3.627 1 88.88 13 ILE B C 1
ATOM 3051 O O . ILE B 1 13 ? 0.246 15.938 -4.758 1 88.88 13 ILE B O 1
ATOM 3055 N N . VAL B 1 14 ? -0.517 15.078 -2.852 1 93.75 14 VAL B N 1
ATOM 3056 C CA . VAL B 1 14 ? -1.929 15.195 -3.197 1 93.75 14 VAL B CA 1
ATOM 3057 C C . VAL B 1 14 ? -2.58 16.266 -2.328 1 93.75 14 VAL B C 1
ATOM 3059 O O . VAL B 1 14 ? -2.602 16.156 -1.101 1 93.75 14 VAL B O 1
ATOM 3062 N N . SER B 1 15 ? -3.1 17.328 -2.955 1 93.94 15 SER B N 1
ATOM 3063 C CA . SER B 1 15 ? -3.734 18.391 -2.182 1 93.94 15 SER B CA 1
ATOM 3064 C C . SER B 1 15 ? -5.059 17.922 -1.583 1 93.94 15 SER B C 1
ATOM 3066 O O . SER B 1 15 ? -5.621 16.906 -2.02 1 93.94 15 SER B O 1
ATOM 3068 N N . SER B 1 16 ? -5.484 18.609 -0.589 1 95 16 SER B N 1
ATOM 3069 C CA . SER B 1 16 ? -6.797 18.344 -0.012 1 95 16 SER B CA 1
ATOM 3070 C C . SER B 1 16 ? -7.887 18.375 -1.076 1 95 16 SER B C 1
ATOM 3072 O O . SER B 1 16 ? -8.742 17.5 -1.128 1 95 16 SER B O 1
ATOM 3074 N N . TYR B 1 17 ? -7.852 19.359 -1.921 1 94.69 17 TYR B N 1
ATOM 3075 C CA . TYR B 1 17 ? -8.82 19.5 -3 1 94.69 17 TYR B CA 1
ATOM 3076 C C . TYR B 1 17 ? -8.828 18.266 -3.896 1 94.69 17 TYR B C 1
ATOM 3078 O O . TYR B 1 17 ? -9.891 17.703 -4.188 1 94.69 17 TYR B O 1
ATOM 3086 N N . GLU B 1 18 ? -7.648 17.859 -4.328 1 96.12 18 GLU B N 1
ATOM 3087 C CA . GLU B 1 18 ? -7.527 16.703 -5.207 1 96.12 18 GLU B CA 1
ATOM 3088 C C . GLU B 1 18 ? -8.055 15.438 -4.535 1 96.12 18 GLU B C 1
ATOM 3090 O O . GLU B 1 18 ? -8.797 14.664 -5.145 1 96.12 18 GLU B O 1
ATOM 3095 N N . ALA B 1 19 ? -7.617 15.242 -3.342 1 97.5 19 ALA B N 1
ATOM 3096 C CA . ALA B 1 19 ? -8.055 14.062 -2.605 1 97.5 19 ALA B CA 1
ATOM 3097 C C . ALA B 1 19 ? -9.578 14.031 -2.475 1 97.5 19 ALA B C 1
ATOM 3099 O O . ALA B 1 19 ? -10.203 12.977 -2.664 1 97.5 19 ALA B O 1
ATOM 3100 N N . ASN B 1 20 ? -10.203 15.164 -2.15 1 98 20 ASN B N 1
ATOM 3101 C CA . ASN B 1 20 ? -11.656 15.258 -2.064 1 98 20 ASN B CA 1
ATOM 3102 C C . ASN B 1 20 ? -12.32 14.906 -3.393 1 98 20 ASN B C 1
ATOM 3104 O O . ASN B 1 20 ? -13.336 14.211 -3.418 1 98 20 ASN B O 1
ATOM 3108 N N . ARG B 1 21 ? -11.75 15.391 -4.418 1 97.62 21 ARG B N 1
ATOM 3109 C CA . ARG B 1 21 ? -12.32 15.133 -5.738 1 97.62 21 ARG B CA 1
ATOM 3110 C C . ARG B 1 21 ? -12.297 13.641 -6.059 1 97.62 21 ARG B C 1
ATOM 3112 O O . ARG B 1 21 ? -13.266 13.102 -6.59 1 97.62 21 ARG B O 1
ATOM 3119 N N . TYR B 1 22 ? -11.188 12.969 -5.766 1 98.25 22 TYR B N 1
ATOM 3120 C CA . TYR B 1 22 ? -11.078 11.531 -6.008 1 98.25 22 TYR B CA 1
ATOM 3121 C C . TYR B 1 22 ? -12.141 10.766 -5.234 1 98.25 22 TYR B C 1
ATOM 3123 O O . TYR B 1 22 ? -12.766 9.844 -5.77 1 98.25 22 TYR B O 1
ATOM 3131 N N . VAL B 1 23 ? -12.352 11.094 -4 1 98.62 23 VAL B N 1
ATOM 3132 C CA . VAL B 1 23 ? -13.328 10.398 -3.168 1 98.62 23 VAL B CA 1
ATOM 3133 C C . VAL B 1 23 ? -14.742 10.727 -3.646 1 98.62 23 VAL B C 1
ATOM 3135 O O . VAL B 1 23 ? -15.617 9.859 -3.66 1 98.62 23 VAL B O 1
ATOM 3138 N N . GLU B 1 24 ? -14.984 12.008 -4.008 1 97.94 24 GLU B N 1
ATOM 3139 C CA . GLU B 1 24 ? -16.281 12.391 -4.562 1 97.94 24 GLU B CA 1
ATOM 3140 C C . GLU B 1 24 ? -16.625 11.547 -5.781 1 97.94 24 GLU B C 1
ATOM 3142 O O . GLU B 1 24 ? -17.766 11.086 -5.922 1 97.94 24 GLU B O 1
ATOM 3147 N N . GLU B 1 25 ? -15.656 11.414 -6.656 1 97.81 25 GLU B N 1
ATOM 3148 C CA . GLU B 1 25 ? -15.867 10.586 -7.844 1 97.81 25 GLU B CA 1
ATOM 3149 C C . GLU B 1 25 ? -16.234 9.156 -7.461 1 97.81 25 GLU B C 1
ATOM 3151 O O . GLU B 1 25 ? -17.094 8.547 -8.086 1 97.81 25 GLU B O 1
ATOM 3156 N N . ALA B 1 26 ? -15.508 8.641 -6.512 1 98.12 26 ALA B N 1
ATOM 3157 C CA . ALA B 1 26 ? -15.812 7.293 -6.023 1 98.12 26 ALA B CA 1
ATOM 3158 C C . ALA B 1 26 ? -17.25 7.207 -5.508 1 98.12 26 ALA B C 1
ATOM 3160 O O . ALA B 1 26 ? -17.984 6.285 -5.859 1 98.12 26 ALA B O 1
ATOM 3161 N N . VAL B 1 27 ? -17.703 8.156 -4.699 1 97.62 27 VAL B N 1
ATOM 3162 C CA . VAL B 1 27 ? -19.047 8.18 -4.133 1 97.62 27 VAL B CA 1
ATOM 3163 C C . VAL B 1 27 ? -20.078 8.266 -5.254 1 97.62 27 VAL B C 1
ATOM 3165 O O . VAL B 1 27 ? -21.062 7.512 -5.27 1 97.62 27 VAL B O 1
ATOM 3168 N N . ALA B 1 28 ? -19.828 9.156 -6.16 1 96.75 28 ALA B N 1
ATOM 3169 C CA . ALA B 1 28 ? -20.766 9.367 -7.27 1 96.75 28 ALA B CA 1
ATOM 3170 C C . ALA B 1 28 ? -20.922 8.094 -8.094 1 96.75 28 ALA B C 1
ATOM 3172 O O . ALA B 1 28 ? -22 7.809 -8.609 1 96.75 28 ALA B O 1
ATOM 3173 N N . SER B 1 29 ? -19.859 7.348 -8.227 1 95.88 29 SER B N 1
ATOM 3174 C CA . SER B 1 29 ? -19.891 6.129 -9.031 1 95.88 29 SER B CA 1
ATOM 3175 C C . SER B 1 29 ? -20.656 5.016 -8.32 1 95.88 29 SER B C 1
ATOM 3177 O O . SER B 1 29 ? -21.172 4.098 -8.961 1 95.88 29 SER B O 1
ATOM 3179 N N . GLN B 1 30 ? -20.734 5.074 -7 1 94.25 30 GLN B N 1
ATOM 3180 C CA . GLN B 1 30 ? -21.281 3.961 -6.238 1 94.25 30 GLN B CA 1
ATOM 3181 C C . GLN B 1 30 ? -22.688 4.285 -5.715 1 94.25 30 GLN B C 1
ATOM 3183 O O . GLN B 1 30 ? -23.469 3.383 -5.441 1 94.25 30 GLN B O 1
ATOM 3188 N N . ILE B 1 31 ? -22.984 5.531 -5.52 1 93 31 ILE B N 1
ATOM 3189 C CA . ILE B 1 31 ? -24.266 5.961 -4.969 1 93 31 ILE B CA 1
ATOM 3190 C C . ILE B 1 31 ? -24.938 6.953 -5.922 1 93 31 ILE B C 1
ATOM 3192 O O . ILE B 1 31 ? -24.547 8.117 -5.984 1 93 31 ILE B O 1
ATOM 3196 N N . GLU B 1 32 ? -25.953 6.5 -6.469 1 90.31 32 GLU B N 1
ATOM 3197 C CA . GLU B 1 32 ? -26.672 7.344 -7.41 1 90.31 32 GLU B CA 1
ATOM 3198 C C . GLU B 1 32 ? -27.328 8.531 -6.703 1 90.31 32 GLU B C 1
ATOM 3200 O O . GLU B 1 32 ? -27.922 8.367 -5.637 1 90.31 32 GLU B O 1
ATOM 3205 N N . ASN B 1 33 ? -27.172 9.734 -7.129 1 90.12 33 ASN B N 1
ATOM 3206 C CA . ASN B 1 33 ? -27.781 10.977 -6.672 1 90.12 33 ASN B CA 1
ATOM 3207 C C . ASN B 1 33 ? -27.328 11.352 -5.27 1 90.12 33 ASN B C 1
ATOM 3209 O O . ASN B 1 33 ? -28.094 11.898 -4.48 1 90.12 33 ASN B O 1
ATOM 3213 N N . ALA B 1 34 ? -26.203 10.812 -4.852 1 93.75 34 ALA B N 1
ATOM 3214 C CA . ALA B 1 34 ? -25.656 11.219 -3.562 1 93.75 34 ALA B CA 1
ATOM 3215 C C . ALA B 1 34 ? -25.516 12.734 -3.473 1 93.75 34 ALA B C 1
ATOM 3217 O O . ALA B 1 34 ? -25.125 13.391 -4.445 1 93.75 34 ALA B O 1
ATOM 3218 N N . ASP B 1 35 ? -25.984 13.328 -2.393 1 96.44 35 ASP B N 1
ATOM 3219 C CA . ASP B 1 35 ? -25.688 14.719 -2.061 1 96.44 35 ASP B CA 1
ATOM 3220 C C . ASP B 1 35 ? -24.344 14.844 -1.365 1 96.44 35 ASP B C 1
ATOM 3222 O O . ASP B 1 35 ? -24.219 14.586 -0.164 1 96.44 35 ASP B O 1
ATOM 3226 N N . ILE B 1 36 ? -23.359 15.211 -2.119 1 97.62 36 ILE B N 1
ATOM 3227 C CA . ILE B 1 36 ? -21.984 15.164 -1.626 1 97.62 36 ILE B CA 1
ATOM 3228 C C . ILE B 1 36 ? -21.547 16.562 -1.194 1 97.62 36 ILE B C 1
ATOM 3230 O O . ILE B 1 36 ? -21.641 17.516 -1.969 1 97.62 36 ILE B O 1
ATOM 3234 N N . VAL B 1 37 ? -21.125 16.688 0.03 1 97.19 37 VAL B N 1
ATOM 3235 C CA . VAL B 1 37 ? -20.516 17.906 0.531 1 97.19 37 VAL B CA 1
ATOM 3236 C C . VAL B 1 37 ?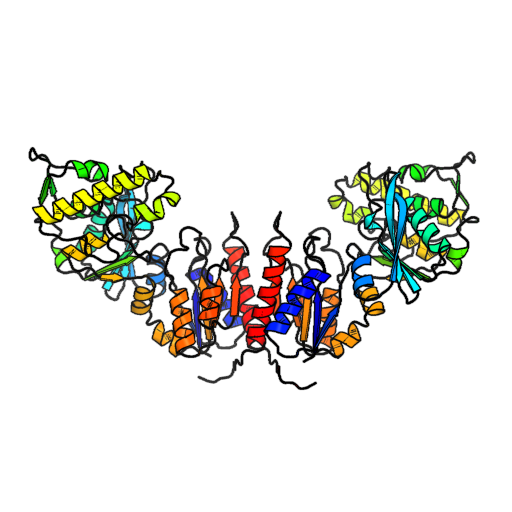 -19.016 17.688 0.765 1 97.19 37 VAL B C 1
ATOM 3238 O O . VAL B 1 37 ? -18.625 16.781 1.495 1 97.19 37 VAL B O 1
ATOM 3241 N N . GLN B 1 38 ? -18.219 18.5 0.13 1 96.88 38 GLN B N 1
ATOM 3242 C CA . GLN B 1 38 ? -16.766 18.438 0.3 1 96.88 38 GLN B CA 1
ATOM 3243 C C . GLN B 1 38 ? -16.281 19.516 1.255 1 96.88 38 GLN B C 1
ATOM 3245 O O . GLN B 1 38 ? -16.672 20.672 1.139 1 96.88 38 GLN B O 1
ATOM 3250 N N . VAL B 1 39 ? -15.484 19.125 2.137 1 95.44 39 VAL B N 1
ATOM 3251 C CA . VAL B 1 39 ? -14.844 20.062 3.049 1 95.44 39 VAL B CA 1
ATOM 3252 C C . VAL B 1 39 ? -13.328 19.984 2.902 1 95.44 39 VAL B C 1
ATOM 3254 O O . VAL B 1 39 ? -12.711 19 3.32 1 95.44 39 VAL B O 1
ATOM 3257 N N . PRO B 1 40 ? -12.758 20.938 2.301 1 92 40 PRO B N 1
ATOM 3258 C CA . PRO B 1 40 ? -11.289 20.938 2.248 1 92 40 PRO B CA 1
ATOM 3259 C C . PRO B 1 40 ? -10.656 21.109 3.625 1 92 40 PRO B C 1
ATOM 3261 O O . PRO B 1 40 ? -11.055 21.984 4.391 1 92 40 PRO B O 1
ATOM 3264 N N . LEU B 1 41 ? -9.766 20.234 3.918 1 94.31 41 LEU B N 1
ATOM 3265 C CA . LEU B 1 41 ? -9.062 20.312 5.195 1 94.31 41 LEU B CA 1
ATOM 3266 C C . LEU B 1 41 ? -7.68 20.938 5.023 1 94.31 41 LEU B C 1
ATOM 3268 O O . LEU B 1 41 ? -7.18 21.047 3.9 1 94.31 41 LEU B O 1
ATOM 3272 N N . PHE B 1 42 ? -7.188 21.406 6.094 1 90.56 42 PHE B N 1
ATOM 3273 C CA . PHE B 1 42 ? -5.832 21.938 6.188 1 90.56 42 PHE B CA 1
ATOM 3274 C C . PHE B 1 42 ? -5.262 21.719 7.586 1 90.56 42 PHE B C 1
ATOM 3276 O O . PHE B 1 42 ? -5.988 21.328 8.5 1 90.56 42 PHE B O 1
ATOM 3283 N N . ASN B 1 43 ? -3.98 21.859 7.582 1 84.69 43 ASN B N 1
ATOM 3284 C CA . ASN B 1 43 ? -3.344 21.875 8.898 1 84.69 43 ASN B CA 1
ATOM 3285 C C . ASN B 1 43 ? -2.482 23.125 9.086 1 84.69 43 ASN B C 1
ATOM 3287 O O . ASN B 1 43 ? -2.428 23.984 8.211 1 84.69 43 ASN B O 1
ATOM 3291 N N . GLY B 1 44 ? -2.037 23.422 10.258 1 77.88 44 GLY B N 1
ATOM 3292 C CA . GLY B 1 44 ? -1.31 24.625 10.586 1 77.88 44 GLY B CA 1
ATOM 3293 C C . GLY B 1 44 ? -0.05 24.812 9.758 1 77.88 44 GLY B C 1
ATOM 3294 O O . GLY B 1 44 ? 0.557 25.891 9.773 1 77.88 44 GLY B O 1
ATOM 3295 N N . ARG B 1 45 ? 0.219 23.781 8.891 1 80.81 45 ARG B N 1
ATOM 3296 C CA . ARG B 1 45 ? 1.464 23.812 8.125 1 80.81 45 ARG B CA 1
ATOM 3297 C C . ARG B 1 45 ? 1.189 23.828 6.625 1 80.81 45 ARG B C 1
ATOM 3299 O O . ARG B 1 45 ? 2.043 24.25 5.84 1 80.81 45 ARG B O 1
ATOM 3306 N N . HIS B 1 46 ? -0.033 23.375 6.359 1 82.31 46 HIS B N 1
ATOM 3307 C CA . HIS B 1 46 ? -0.245 23.172 4.93 1 82.31 46 HIS B CA 1
ATOM 3308 C C . HIS B 1 46 ? -1.661 23.562 4.52 1 82.31 46 HIS B C 1
ATOM 3310 O O . HIS B 1 46 ? -2.619 23.281 5.246 1 82.31 46 HIS B O 1
ATOM 3316 N N . GLU B 1 47 ? -1.784 24.297 3.453 1 89.75 47 GLU B N 1
ATOM 3317 C CA . GLU B 1 47 ? -2.957 24.469 2.598 1 89.75 47 GLU B CA 1
ATOM 3318 C C . GLU B 1 47 ? -4.031 25.297 3.285 1 89.75 47 GLU B C 1
ATOM 3320 O O . GLU B 1 47 ? -5.211 25.203 2.951 1 89.75 47 GLU B O 1
ATOM 3325 N N . LEU B 1 48 ? -3.658 26.078 4.285 1 92.88 48 LEU B N 1
ATOM 3326 C CA . LEU B 1 48 ? -4.645 26.969 4.891 1 92.88 48 LEU B CA 1
ATOM 3327 C C . LEU B 1 48 ? -5.254 27.891 3.844 1 92.88 48 LEU B C 1
ATOM 3329 O O . LEU B 1 48 ? -6.477 27.953 3.695 1 92.88 48 LEU B O 1
ATOM 3333 N N . MET B 1 49 ? -4.426 28.578 3.086 1 94.06 49 MET B N 1
ATOM 3334 C CA . MET B 1 49 ? -4.859 29.562 2.092 1 94.06 49 MET B CA 1
ATOM 3335 C C . MET B 1 49 ? -5.738 28.906 1.031 1 94.06 49 MET B C 1
ATOM 3337 O O . MET B 1 49 ? -6.875 29.328 0.813 1 94.06 49 MET B O 1
ATOM 3341 N N . ASP B 1 50 ? -5.297 27.812 0.468 1 92.88 50 ASP B N 1
ATOM 3342 C CA . ASP B 1 50 ? -5.996 27.156 -0.628 1 92.88 50 ASP B CA 1
ATOM 3343 C C . ASP B 1 50 ? -7.332 26.578 -0.16 1 92.88 50 ASP B C 1
ATOM 3345 O O . ASP B 1 50 ? -8.352 26.734 -0.842 1 92.88 50 ASP B O 1
ATOM 3349 N N . SER B 1 51 ? -7.312 26.016 0.98 1 93.31 51 SER B N 1
ATOM 3350 C CA . SER B 1 51 ? -8.523 25.375 1.484 1 93.31 51 SER B CA 1
ATOM 3351 C C . SER B 1 51 ? -9.594 26.406 1.838 1 93.31 51 SER B C 1
ATOM 3353 O O . SER B 1 51 ? -10.773 26.203 1.55 1 93.31 51 SER B O 1
ATOM 3355 N N . VAL B 1 52 ? -9.18 27.516 2.416 1 94.12 52 VAL B N 1
ATOM 3356 C CA . VAL B 1 52 ? -10.125 28.562 2.777 1 94.12 52 VAL B CA 1
ATOM 3357 C C . VAL B 1 52 ? -10.781 29.125 1.516 1 94.12 52 VAL B C 1
ATOM 3359 O O . VAL B 1 52 ? -12 29.312 1.474 1 94.12 52 VAL B O 1
ATOM 3362 N N . PHE B 1 53 ? -10.086 29.281 0.527 1 93.69 53 PHE B N 1
ATOM 3363 C CA . PHE B 1 53 ? -10.602 29.938 -0.666 1 93.69 53 PHE B CA 1
ATOM 3364 C C . PHE B 1 53 ? -11.312 28.938 -1.573 1 93.69 53 PHE B C 1
ATOM 3366 O O . PHE B 1 53 ? -12 29.328 -2.52 1 93.69 53 PHE B O 1
ATOM 3373 N N . LEU B 1 54 ? -11.117 27.672 -1.317 1 90.19 54 LEU B N 1
ATOM 3374 C CA . LEU B 1 54 ? -11.977 26.672 -1.944 1 90.19 54 LEU B CA 1
ATOM 3375 C C . LEU B 1 54 ? -13.375 26.688 -1.331 1 90.19 54 LEU B C 1
ATOM 3377 O O . LEU B 1 54 ? -14.359 26.391 -2.01 1 90.19 54 LEU B O 1
ATOM 3381 N N . TRP B 1 55 ? -13.43 27.078 -0.109 1 89.81 55 TRP B N 1
ATOM 3382 C CA . TRP B 1 55 ? -14.695 27.078 0.621 1 89.81 55 TRP B CA 1
ATOM 3383 C C . TRP B 1 55 ? -15.406 28.422 0.505 1 89.81 55 TRP B C 1
ATOM 3385 O O . TRP B 1 55 ? -16.641 28.484 0.446 1 89.81 55 TRP B O 1
ATOM 3395 N N . GLN B 1 56 ? -14.531 29.484 0.466 1 91.5 56 GLN B N 1
ATOM 3396 C CA . GLN B 1 56 ? -15.062 30.844 0.44 1 91.5 56 GLN B CA 1
ATOM 3397 C C . GLN B 1 56 ? -14.453 31.656 -0.699 1 91.5 56 GLN B C 1
ATOM 3399 O O . GLN B 1 56 ? -13.258 31.531 -0.983 1 91.5 56 GLN B O 1
ATOM 3404 N N . SER B 1 57 ? -15.32 32.5 -1.27 1 93.62 57 SER B N 1
ATOM 3405 C CA . SER B 1 57 ? -14.812 33.438 -2.289 1 93.62 57 SER B CA 1
ATOM 3406 C C . SER B 1 57 ? -14.023 34.562 -1.664 1 93.62 57 SER B C 1
ATOM 3408 O O . SER B 1 57 ? -14.172 34.844 -0.475 1 93.62 57 SER B O 1
ATOM 3410 N N . GLY B 1 58 ? -13.102 35.156 -2.482 1 96.31 58 GLY B N 1
ATOM 3411 C CA . GLY B 1 58 ? -12.297 36.281 -2.035 1 96.31 58 GLY B CA 1
ATOM 3412 C C . GLY B 1 58 ? -11.219 36.656 -3.027 1 96.31 58 GLY B C 1
ATOM 3413 O O . GLY B 1 58 ? -11.281 36.281 -4.199 1 96.31 58 GLY B O 1
ATOM 3414 N N . THR B 1 59 ? -10.375 37.531 -2.51 1 97.12 59 THR B N 1
ATOM 3415 C CA . THR B 1 59 ? -9.312 38.062 -3.357 1 97.12 59 THR B CA 1
ATOM 3416 C C . THR B 1 59 ? -7.945 37.812 -2.727 1 97.12 59 THR B C 1
ATOM 3418 O O . THR B 1 59 ? -7.773 38 -1.519 1 97.12 59 THR B O 1
ATOM 3421 N N . LYS B 1 60 ? -7.008 37.406 -3.568 1 97.19 60 LYS B N 1
ATOM 3422 C CA . LYS B 1 60 ? -5.621 37.25 -3.141 1 97.19 60 LYS B CA 1
ATOM 3423 C C . LYS B 1 60 ? -4.766 38.438 -3.57 1 97.19 60 LYS B C 1
ATOM 3425 O O . LYS B 1 60 ? -4.949 38.969 -4.664 1 97.19 60 LYS B O 1
ATOM 3430 N N . TYR B 1 61 ? -3.887 38.875 -2.768 1 98.12 61 TYR B N 1
ATOM 3431 C CA . TYR B 1 61 ? -2.979 40 -3.012 1 98.12 61 TYR B CA 1
ATOM 3432 C C . TYR B 1 61 ? -1.526 39.531 -2.953 1 98.12 61 TYR B C 1
ATOM 3434 O O . TYR B 1 61 ? -1.123 38.844 -2.014 1 98.12 61 TYR B O 1
ATOM 3442 N N . ARG B 1 62 ? -0.797 39.875 -3.979 1 98.12 62 ARG B N 1
ATOM 3443 C CA . ARG B 1 62 ? 0.625 39.562 -4.035 1 98.12 62 ARG B CA 1
ATOM 3444 C C . ARG B 1 62 ? 1.472 40.75 -3.588 1 98.12 62 ARG B C 1
ATOM 3446 O O . ARG B 1 62 ? 1.221 41.875 -3.998 1 98.12 62 ARG B O 1
ATOM 3453 N N . GLU B 1 63 ? 2.447 40.5 -2.715 1 98.25 63 GLU B N 1
ATOM 3454 C CA . GLU B 1 63 ? 3.32 41.531 -2.18 1 98.25 63 GLU B CA 1
ATOM 3455 C C . GLU B 1 63 ? 4.77 41.062 -2.107 1 98.25 63 GLU B C 1
ATOM 3457 O O . GLU B 1 63 ? 5.027 39.875 -1.927 1 98.25 63 GLU B O 1
ATOM 3462 N N . MET B 1 64 ? 5.668 41.969 -2.277 1 98.44 64 MET B N 1
ATOM 3463 C CA . MET B 1 64 ? 7.078 41.656 -2.066 1 98.44 64 MET B CA 1
ATOM 3464 C C . MET B 1 64 ? 7.465 41.844 -0.602 1 98.44 64 MET B C 1
ATOM 3466 O O . MET B 1 64 ? 7.27 42.938 -0.037 1 98.44 64 MET B O 1
ATOM 3470 N N . VAL B 1 65 ? 7.934 40.781 0.011 1 98.56 65 VAL B N 1
ATOM 3471 C CA . VAL B 1 65 ? 8.406 40.812 1.39 1 98.56 65 VAL B CA 1
ATOM 3472 C C . VAL B 1 65 ? 9.719 40.031 1.498 1 98.56 65 VAL B C 1
ATOM 3474 O O . VAL B 1 65 ? 10.266 39.562 0.49 1 98.56 65 VAL B O 1
ATOM 3477 N N . HIS B 1 66 ? 10.25 40 2.709 1 98.69 66 HIS B N 1
ATOM 3478 C CA . HIS B 1 66 ? 11.484 39.25 2.904 1 98.69 66 HIS B CA 1
ATOM 3479 C C . HIS B 1 66 ? 11.211 37.875 3.496 1 98.69 66 HIS B C 1
ATOM 3481 O O . HIS B 1 66 ? 10.352 37.75 4.367 1 98.69 66 HIS B O 1
ATOM 3487 N N . ASN B 1 67 ? 11.922 36.906 3.021 1 98.62 67 ASN B N 1
ATOM 3488 C CA . ASN B 1 67 ? 11.867 35.594 3.674 1 98.62 67 ASN B CA 1
ATOM 3489 C C . ASN B 1 67 ? 12.727 35.562 4.934 1 98.62 67 ASN B C 1
ATOM 3491 O O . ASN B 1 67 ? 13.203 36.625 5.391 1 98.62 67 ASN B O 1
ATOM 3495 N N . ALA B 1 68 ? 12.922 34.438 5.555 1 98.5 68 ALA B N 1
ATOM 3496 C CA . ALA B 1 68 ? 13.625 34.344 6.828 1 98.5 68 ALA B CA 1
ATOM 3497 C C . ALA B 1 68 ? 15.102 34.688 6.672 1 98.5 68 ALA B C 1
ATOM 3499 O O . ALA B 1 68 ? 15.75 35.094 7.637 1 98.5 68 ALA B O 1
ATOM 3500 N N . ASP B 1 69 ? 15.609 34.5 5.469 1 98.5 69 ASP B N 1
ATOM 3501 C CA . ASP B 1 69 ? 17 34.844 5.156 1 98.5 69 ASP B CA 1
ATOM 3502 C C . ASP B 1 69 ? 17.141 36.281 4.707 1 98.5 69 ASP B C 1
ATOM 3504 O O . ASP B 1 69 ? 18.234 36.719 4.32 1 98.5 69 ASP B O 1
ATOM 3508 N N . MET B 1 70 ? 16.094 36.938 4.566 1 98.5 70 MET B N 1
ATOM 3509 C CA . MET B 1 70 ? 16.047 38.375 4.188 1 98.5 70 MET B CA 1
ATOM 3510 C C . MET B 1 70 ? 16.266 38.531 2.691 1 98.5 70 MET B C 1
ATOM 3512 O O . MET B 1 70 ? 16.797 39.562 2.254 1 98.5 70 MET B O 1
ATOM 3516 N N . ASN B 1 71 ? 15.969 37.531 2.008 1 98.44 71 ASN B N 1
ATOM 3517 C CA . ASN B 1 71 ? 15.836 37.688 0.562 1 98.44 71 ASN B CA 1
ATOM 3518 C C . ASN B 1 71 ? 14.43 38.156 0.174 1 98.44 71 ASN B C 1
ATOM 3520 O O . ASN B 1 71 ? 13.445 37.719 0.777 1 98.44 71 ASN B O 1
ATOM 3524 N N . GLN B 1 72 ? 14.352 39 -0.805 1 98.19 72 GLN B N 1
ATOM 3525 C CA . GLN B 1 72 ? 13.039 39.438 -1.278 1 98.19 72 GLN B CA 1
ATOM 3526 C C . GLN B 1 72 ? 12.32 38.312 -2.01 1 98.19 72 GLN B C 1
ATOM 3528 O O . GLN B 1 72 ? 12.891 37.656 -2.893 1 98.19 72 GLN B O 1
ATOM 3533 N N . VAL B 1 73 ? 11.055 38.062 -1.611 1 98.31 73 VAL B N 1
ATOM 3534 C CA . VAL B 1 73 ? 10.227 37.062 -2.244 1 98.31 73 VAL B CA 1
ATOM 3535 C C . VAL B 1 73 ? 8.797 37.562 -2.387 1 98.31 73 VAL B C 1
ATOM 3537 O O . VAL B 1 73 ? 8.406 38.531 -1.732 1 98.31 73 VAL B O 1
ATOM 3540 N N . GLU B 1 74 ? 8.102 36.969 -3.281 1 98.12 74 GLU B N 1
ATOM 3541 C CA . GLU B 1 74 ? 6.676 37.25 -3.402 1 98.12 74 GLU B CA 1
ATOM 3542 C C . GLU B 1 74 ? 5.867 36.438 -2.385 1 98.12 74 GLU B C 1
ATOM 3544 O O . GLU B 1 74 ? 6.051 35.25 -2.25 1 98.12 74 GLU B O 1
ATOM 3549 N N . ALA B 1 75 ? 5.098 37.156 -1.579 1 97.94 75 ALA B N 1
ATOM 3550 C CA . ALA B 1 75 ? 4.176 36.531 -0.63 1 97.94 75 ALA B CA 1
ATOM 3551 C C . ALA B 1 75 ? 2.727 36.875 -0.966 1 97.94 75 ALA B C 1
ATOM 3553 O O . ALA B 1 75 ? 2.465 37.812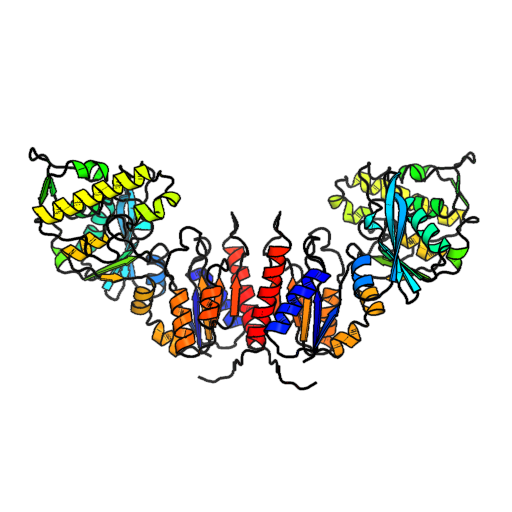 -1.701 1 97.94 75 ALA B O 1
ATOM 3554 N N . VAL B 1 76 ? 1.798 36.031 -0.5 1 97.38 76 VAL B N 1
ATOM 3555 C CA . VAL B 1 76 ? 0.385 36.219 -0.809 1 97.38 76 VAL B CA 1
ATOM 3556 C C . VAL B 1 76 ? -0.43 36.219 0.482 1 97.38 76 VAL B C 1
ATOM 3558 O O . VAL B 1 76 ? -0.179 35.438 1.388 1 97.38 76 VAL B O 1
ATOM 3561 N N . TYR B 1 77 ? -1.259 37.188 0.655 1 98.06 77 TYR B N 1
ATOM 3562 C CA . TYR B 1 77 ? -2.352 37.094 1.616 1 98.06 77 TYR B CA 1
ATOM 3563 C C . TYR B 1 77 ? -3.703 37.156 0.916 1 98.06 77 TYR B C 1
ATOM 3565 O O . TYR B 1 77 ? -3.812 37.719 -0.181 1 98.06 77 TYR B O 1
ATOM 3573 N N . GLY B 1 78 ? -4.707 36.5 1.509 1 97.81 78 GLY B N 1
ATOM 3574 C CA . GLY B 1 78 ? -6.035 36.469 0.922 1 97.81 78 GLY B CA 1
ATOM 3575 C C . GLY B 1 78 ? -7.098 37.094 1.814 1 97.81 78 GLY B C 1
ATOM 3576 O O . GLY B 1 78 ? -7.066 36.906 3.035 1 97.81 78 GLY B O 1
ATOM 3577 N N . LYS B 1 79 ? -7.996 37.844 1.186 1 97.69 79 LYS B N 1
ATOM 3578 C CA . LYS B 1 79 ? -9.148 38.406 1.883 1 97.69 79 LYS B CA 1
ATOM 3579 C C . LYS B 1 79 ? -10.453 37.75 1.395 1 97.69 79 LYS B C 1
ATOM 3581 O O . LYS B 1 79 ? -10.766 37.812 0.205 1 97.69 79 LYS B O 1
ATOM 3586 N N . THR B 1 80 ? -11.141 37.125 2.34 1 96.56 80 THR B N 1
ATOM 3587 C CA . THR B 1 80 ? -12.414 36.531 1.971 1 96.56 80 THR B CA 1
ATOM 3588 C C . THR B 1 80 ? -13.523 37.562 1.94 1 96.56 80 THR B C 1
ATOM 3590 O O . THR B 1 80 ? -13.367 38.656 2.504 1 96.56 80 THR B O 1
ATOM 3593 N N . GLU B 1 81 ? -14.656 37.25 1.307 1 94.19 81 GLU B N 1
ATOM 3594 C CA . GLU B 1 81 ? -15.789 38.156 1.218 1 94.19 81 GLU B CA 1
ATOM 3595 C C . GLU B 1 81 ? -16.422 38.406 2.588 1 94.19 81 GLU B C 1
ATOM 3597 O O . GLU B 1 81 ? -17.016 39.469 2.834 1 94.19 81 GLU B O 1
ATOM 3602 N N . ASN B 1 82 ? -16.188 37.469 3.445 1 91.56 82 ASN B N 1
ATOM 3603 C CA . ASN B 1 82 ? -16.766 37.594 4.777 1 91.56 82 ASN B CA 1
ATOM 3604 C C . ASN B 1 82 ? -15.844 38.344 5.73 1 91.56 82 ASN B C 1
ATOM 3606 O O . ASN B 1 82 ? -16.125 38.469 6.926 1 91.56 82 ASN B O 1
ATOM 3610 N N . GLY B 1 83 ? -14.648 38.812 5.238 1 92.94 83 GLY B N 1
ATOM 3611 C CA . GLY B 1 83 ? -13.844 39.75 6.008 1 92.94 83 GLY B CA 1
ATOM 3612 C C . GLY B 1 83 ? -12.633 39.094 6.656 1 92.94 83 GLY B C 1
ATOM 3613 O O . GLY B 1 83 ? -11.875 39.75 7.367 1 92.94 83 GLY B O 1
ATOM 3614 N N . MET B 1 84 ? -12.422 37.875 6.43 1 95.88 84 MET B N 1
ATOM 3615 C CA . MET B 1 84 ? -11.25 37.219 6.965 1 95.88 84 MET B CA 1
ATOM 3616 C C . MET B 1 84 ? -10.039 37.406 6.059 1 95.88 84 MET B C 1
ATOM 3618 O O . MET B 1 84 ? -10.141 37.281 4.836 1 95.88 84 MET B O 1
ATOM 3622 N N . THR B 1 85 ? -8.977 37.875 6.648 1 98.19 85 THR B N 1
ATOM 3623 C CA . THR B 1 85 ? -7.707 37.969 5.941 1 98.19 85 THR B CA 1
ATOM 3624 C C . THR B 1 85 ? -6.766 36.844 6.355 1 98.19 85 THR B C 1
ATOM 3626 O O . THR B 1 85 ? -6.402 36.719 7.527 1 98.19 85 THR B O 1
ATOM 3629 N N . VAL B 1 86 ? -6.348 36.031 5.348 1 97.94 86 VAL B N 1
ATOM 3630 C CA . VAL B 1 86 ? -5.594 34.812 5.629 1 97.94 86 VAL B CA 1
ATOM 3631 C C . VAL B 1 86 ? -4.133 35 5.223 1 97.94 86 VAL B C 1
ATOM 3633 O O . VAL B 1 86 ? -3.846 35.469 4.113 1 97.94 86 VAL B O 1
ATOM 3636 N N . ILE B 1 87 ? -3.246 34.656 6.137 1 98.06 87 ILE B N 1
ATOM 3637 C CA . ILE B 1 87 ? -1.81 34.656 5.883 1 98.06 87 ILE B CA 1
ATOM 3638 C C . ILE B 1 87 ? -1.244 33.281 6.25 1 98.06 87 ILE B C 1
ATOM 3640 O O . ILE B 1 87 ? -1.434 32.812 7.371 1 98.06 87 ILE B O 1
ATOM 3644 N N . GLU B 1 88 ? -0.651 32.625 5.324 1 97.5 88 GLU B N 1
ATOM 3645 C CA . GLU B 1 88 ? 0.064 31.359 5.559 1 97.5 88 GLU B CA 1
ATOM 3646 C C . GLU B 1 88 ? 1.574 31.578 5.527 1 97.5 88 GLU B C 1
ATOM 3648 O O . GLU B 1 88 ? 2.186 31.562 4.457 1 97.5 88 GLU B O 1
ATOM 3653 N N . ALA B 1 89 ? 2.158 31.625 6.668 1 97.19 89 ALA B N 1
ATOM 3654 C CA . ALA B 1 89 ? 3.508 32.156 6.82 1 97.19 89 ALA B CA 1
ATOM 3655 C C . ALA B 1 89 ? 4.543 31.234 6.199 1 97.19 89 ALA B C 1
ATOM 3657 O O . ALA B 1 89 ? 5.57 31.688 5.688 1 97.19 89 ALA B O 1
ATOM 3658 N N . ASP B 1 90 ? 4.289 29.938 6.246 1 94 90 ASP B N 1
ATOM 3659 C CA . ASP B 1 90 ? 5.273 28.969 5.77 1 94 90 ASP B CA 1
ATOM 3660 C C . ASP B 1 90 ? 5.504 29.125 4.266 1 94 90 ASP B C 1
ATOM 3662 O O . ASP B 1 90 ? 6.531 28.672 3.744 1 94 90 ASP B O 1
ATOM 3666 N N . LEU B 1 91 ? 4.656 29.719 3.541 1 94.69 91 LEU B N 1
ATOM 3667 C CA . LEU B 1 91 ? 4.754 29.844 2.092 1 94.69 91 LEU B CA 1
ATOM 3668 C C . LEU B 1 91 ? 5.883 30.797 1.7 1 94.69 91 LEU B C 1
ATOM 3670 O O . LEU B 1 91 ? 6.383 30.75 0.573 1 94.69 91 LEU B O 1
ATOM 3674 N N . PHE B 1 92 ? 6.254 31.688 2.592 1 96.69 92 PHE B N 1
ATOM 3675 C CA . PHE B 1 92 ? 7.266 32.656 2.203 1 96.69 92 PHE B CA 1
ATOM 3676 C C . PHE B 1 92 ? 8.352 32.781 3.271 1 96.69 92 PHE B C 1
ATOM 3678 O O . PHE B 1 92 ? 9.461 33.219 2.994 1 96.69 92 PHE B O 1
ATOM 3685 N N . LEU B 1 93 ? 8.07 32.438 4.504 1 97.44 93 LEU B N 1
ATOM 3686 C CA . LEU B 1 93 ? 9.031 32.625 5.59 1 97.44 93 LEU B CA 1
ATOM 3687 C C . LEU B 1 93 ? 9.906 31.391 5.762 1 97.44 93 LEU B C 1
ATOM 3689 O O . LEU B 1 93 ? 9.953 30.812 6.844 1 97.44 93 LEU B O 1
ATOM 3693 N N . GLN B 1 94 ? 10.57 31.094 4.766 1 96.62 94 GLN B N 1
ATOM 3694 C CA . GLN B 1 94 ? 11.531 29.984 4.711 1 96.62 94 GLN B CA 1
ATOM 3695 C C . GLN B 1 94 ? 12.961 30.5 4.637 1 96.62 94 GLN B C 1
ATOM 3697 O O . GLN B 1 94 ? 13.188 31.688 4.379 1 96.62 94 GLN B O 1
ATOM 3702 N N . GLY B 1 95 ? 13.945 29.609 4.938 1 96.19 95 GLY B N 1
ATOM 3703 C CA . GLY B 1 95 ? 15.344 30.016 4.891 1 96.19 95 GLY B CA 1
ATOM 3704 C C . GLY B 1 95 ? 16.312 28.859 5.004 1 96.19 95 GLY B C 1
ATOM 3705 O O . GLY B 1 95 ? 15.922 27.766 5.426 1 96.19 95 GLY B O 1
ATOM 3706 N N . GLU B 1 96 ? 17.516 29.156 4.598 1 95.5 96 GLU B N 1
ATOM 3707 C CA . GLU B 1 96 ? 18.562 28.141 4.59 1 95.5 96 GLU B CA 1
ATOM 3708 C C . GLU B 1 96 ? 19.781 28.578 5.406 1 95.5 96 GLU B C 1
ATOM 3710 O O . GLU B 1 96 ? 20.672 27.766 5.684 1 95.5 96 GLU B O 1
ATOM 3715 N N . LYS B 1 97 ? 19.812 29.766 5.797 1 96.94 97 LYS B N 1
ATOM 3716 C CA . LYS B 1 97 ? 20.891 30.25 6.652 1 96.94 97 LYS B CA 1
ATOM 3717 C C . LYS B 1 97 ? 20.906 29.516 7.988 1 96.94 97 LYS B C 1
ATOM 3719 O O . LYS B 1 97 ? 19.922 28.859 8.352 1 96.94 97 LYS B O 1
ATOM 3724 N N . PRO B 1 98 ? 22.109 29.578 8.695 1 96.62 98 PRO B N 1
ATOM 3725 C CA . PRO B 1 98 ? 22.062 29.031 10.055 1 96.62 98 PRO B CA 1
ATOM 3726 C C . PRO B 1 98 ? 20.906 29.578 10.875 1 96.62 98 PRO B C 1
ATOM 3728 O O . PRO B 1 98 ? 20.531 30.75 10.75 1 96.62 98 PRO B O 1
ATOM 3731 N N . ILE B 1 99 ? 20.312 28.797 11.656 1 96.5 99 ILE B N 1
ATOM 3732 C CA . ILE B 1 99 ? 19.031 29.016 12.328 1 96.5 99 ILE B CA 1
ATOM 3733 C C . ILE B 1 99 ? 19.094 30.328 13.117 1 96.5 99 ILE B C 1
ATOM 3735 O O . ILE B 1 99 ? 18.094 31.047 13.203 1 96.5 99 ILE B O 1
ATOM 3739 N N . GLY B 1 100 ? 20.234 30.719 13.648 1 97.31 100 GLY B N 1
ATOM 3740 C CA . GLY B 1 100 ? 20.406 31.922 14.445 1 97.31 100 GLY B CA 1
ATOM 3741 C C . GLY B 1 100 ? 20.438 33.188 13.617 1 97.31 100 GLY B C 1
ATOM 3742 O O . GLY B 1 100 ? 20.297 34.281 14.148 1 97.31 100 GLY B O 1
ATOM 3743 N N . LYS B 1 101 ? 20.484 33.062 12.289 1 98.06 101 LYS B N 1
ATOM 3744 C CA . LYS B 1 101 ? 20.609 34.219 11.391 1 98.06 101 LYS B CA 1
ATOM 3745 C C . LYS B 1 101 ? 19.312 34.438 10.609 1 98.06 101 LYS B C 1
ATOM 3747 O O . LYS B 1 101 ? 19.281 35.219 9.664 1 98.06 101 LYS B O 1
ATOM 3752 N N . ARG B 1 102 ? 18.266 33.812 10.992 1 98.12 102 ARG B N 1
ATOM 3753 C CA . ARG B 1 102 ? 16.969 33.906 10.312 1 98.12 102 ARG B CA 1
ATOM 3754 C C . ARG B 1 102 ? 16.016 34.812 11.078 1 98.12 102 ARG B C 1
ATOM 3756 O O . ARG B 1 102 ? 16.047 34.875 12.305 1 98.12 102 ARG B O 1
ATOM 3763 N N . SER B 1 103 ? 15.125 35.531 10.352 1 98.5 103 SER B N 1
ATOM 3764 C CA . SER B 1 103 ? 14.273 36.531 10.961 1 98.5 103 SER B CA 1
ATOM 3765 C C . SER B 1 103 ? 12.82 36.375 10.531 1 98.5 103 SER B C 1
ATOM 3767 O O . SER B 1 103 ? 12.547 35.906 9.422 1 98.5 103 SER B O 1
ATOM 3769 N N . SER B 1 104 ? 11.922 36.781 11.461 1 98.56 104 SER B N 1
ATOM 3770 C CA . SER B 1 104 ? 10.492 36.75 11.164 1 98.56 104 SER B CA 1
ATOM 3771 C C . SER B 1 104 ? 10.047 38.094 10.594 1 98.56 104 SER B C 1
ATOM 3773 O O . SER B 1 104 ? 8.844 38.375 10.5 1 98.56 104 SER B O 1
ATOM 3775 N N . TYR B 1 105 ? 10.984 38.938 10.133 1 98.81 105 TYR B N 1
ATOM 3776 C CA . TYR B 1 105 ? 10.734 40.312 9.688 1 98.81 105 TYR B CA 1
ATOM 3777 C C . TYR B 1 105 ? 9.719 40.344 8.555 1 98.81 105 TYR B C 1
ATOM 3779 O O . TYR B 1 105 ? 8.805 41.156 8.555 1 98.81 105 TYR B O 1
ATOM 3787 N N . GLY B 1 106 ? 9.805 39.438 7.648 1 98.69 106 GLY B N 1
ATOM 3788 C CA . GLY B 1 106 ? 8.914 39.406 6.496 1 98.69 106 GLY B CA 1
ATOM 3789 C C . GLY B 1 106 ? 7.465 39.188 6.871 1 98.69 106 GLY B C 1
ATOM 3790 O O . GLY B 1 106 ? 6.559 39.656 6.184 1 98.69 106 GLY B O 1
ATOM 3791 N N . LEU B 1 107 ? 7.227 38.438 7.938 1 98.75 107 LEU B N 1
ATOM 3792 C CA . LEU B 1 107 ? 5.859 38.25 8.406 1 98.75 107 LEU B CA 1
ATOM 3793 C C . LEU B 1 107 ? 5.246 39.594 8.828 1 98.75 107 LEU B C 1
ATOM 3795 O O . LEU B 1 107 ? 4.09 39.875 8.508 1 98.75 107 LEU B O 1
ATOM 3799 N N . GLY B 1 108 ? 6.027 40.406 9.516 1 98.81 108 GLY B N 1
ATOM 3800 C CA . GLY B 1 108 ? 5.551 41.75 9.883 1 98.81 108 GLY B CA 1
ATOM 3801 C C . GLY B 1 108 ? 5.246 42.625 8.68 1 98.81 108 GLY B C 1
ATOM 3802 O O . GLY B 1 108 ? 4.266 43.375 8.688 1 98.81 108 GLY B O 1
ATOM 3803 N N . GLU B 1 109 ? 6.082 42.5 7.684 1 98.75 109 GLU B N 1
ATOM 3804 C CA . GLU B 1 109 ? 5.863 43.25 6.457 1 98.75 109 GLU B CA 1
ATOM 3805 C C . GLU B 1 109 ? 4.52 42.906 5.824 1 98.75 109 GLU B C 1
ATOM 3807 O O . GLU B 1 109 ? 3.754 43.781 5.438 1 98.75 109 GLU B O 1
ATOM 3812 N N . LEU B 1 110 ? 4.242 41.625 5.742 1 98.81 110 LEU B N 1
ATOM 3813 C CA . LEU B 1 110 ? 3.016 41.188 5.086 1 98.81 110 LEU B CA 1
ATOM 3814 C C . LEU B 1 110 ? 1.789 41.594 5.902 1 98.81 110 LEU B C 1
ATOM 3816 O O . LEU B 1 110 ? 0.776 42 5.344 1 98.81 110 LEU B O 1
ATOM 3820 N N . ILE B 1 111 ? 1.893 41.469 7.199 1 98.75 111 ILE B N 1
ATOM 3821 C CA . ILE B 1 111 ? 0.805 41.844 8.086 1 98.75 111 ILE B CA 1
ATOM 3822 C C . ILE B 1 111 ? 0.518 43.344 7.91 1 98.75 111 ILE B C 1
ATOM 3824 O O . ILE B 1 111 ? -0.641 43.75 7.801 1 98.75 111 ILE B O 1
ATOM 3828 N N . SER B 1 112 ? 1.587 44.125 7.867 1 98.75 112 SER B N 1
ATOM 3829 C CA . SER B 1 112 ? 1.43 45.562 7.676 1 98.75 112 SER B CA 1
ATOM 3830 C C . SER B 1 112 ? 0.679 45.875 6.383 1 98.75 112 SER B C 1
ATOM 3832 O O . SER B 1 112 ? -0.214 46.719 6.367 1 98.75 112 SER B O 1
ATOM 3834 N N . LYS B 1 113 ? 1.051 45.188 5.309 1 98.44 113 LYS B N 1
ATOM 3835 C CA . LYS B 1 113 ? 0.384 45.375 4.023 1 98.44 113 LYS B CA 1
ATOM 3836 C C . LYS B 1 113 ? -1.097 45 4.117 1 98.44 113 LYS B C 1
ATOM 3838 O O . LYS B 1 113 ? -1.945 45.719 3.562 1 98.44 113 LYS B O 1
ATOM 3843 N N . ALA B 1 114 ? -1.409 43.969 4.781 1 98.5 114 ALA B N 1
ATOM 3844 C CA . ALA B 1 114 ? -2.797 43.531 4.965 1 98.5 114 ALA B CA 1
ATOM 3845 C C . ALA B 1 114 ? -3.58 44.562 5.77 1 98.5 114 ALA B C 1
ATOM 3847 O O . ALA B 1 114 ? -4.723 44.906 5.438 1 98.5 114 ALA B O 1
ATOM 3848 N N . LEU B 1 115 ? -2.945 45.094 6.832 1 98.31 115 LEU B N 1
ATOM 3849 C CA . LEU B 1 115 ? -3.574 46.094 7.664 1 98.31 115 LEU B CA 1
ATOM 3850 C C . LEU B 1 115 ? -3.832 47.375 6.863 1 98.31 115 LEU B C 1
ATOM 3852 O O . LEU B 1 115 ? -4.895 48 6.988 1 98.31 115 LEU B O 1
ATOM 3856 N N . ASP B 1 116 ? -2.85 47.719 6.027 1 98 116 ASP B N 1
ATOM 3857 C CA . ASP B 1 116 ? -2.99 48.906 5.18 1 98 116 ASP B CA 1
ATOM 3858 C C . ASP B 1 116 ? -4.129 48.719 4.176 1 98 116 ASP B C 1
ATOM 3860 O O . ASP B 1 116 ? -4.68 49.688 3.672 1 98 116 ASP B O 1
ATOM 3864 N N . ASN B 1 117 ? -4.441 47.531 3.951 1 97.56 117 ASN B N 1
ATOM 3865 C CA . ASN B 1 117 ? -5.547 47.219 3.055 1 97.56 117 ASN B CA 1
ATOM 3866 C C . ASN B 1 117 ? -6.812 46.844 3.832 1 97.56 117 ASN B C 1
ATOM 3868 O O . ASN B 1 117 ? -7.562 45.969 3.434 1 97.56 117 ASN B O 1
ATOM 3872 N N . ASP B 1 118 ? -6.945 47.375 5.066 1 96.38 118 ASP B N 1
ATOM 3873 C CA . ASP B 1 118 ? -8.148 47.438 5.891 1 96.38 118 ASP B CA 1
ATOM 3874 C C . ASP B 1 118 ? -8.539 46.062 6.406 1 96.38 118 ASP B C 1
ATOM 3876 O O . ASP B 1 118 ? -9.727 45.719 6.469 1 96.38 118 ASP B O 1
ATOM 3880 N N . ALA B 1 119 ? -7.602 45.219 6.656 1 96.88 119 ALA B N 1
ATOM 3881 C CA . ALA B 1 119 ? -7.91 43.938 7.305 1 96.88 119 ALA B CA 1
ATOM 3882 C C . ALA B 1 119 ? -8.57 44.156 8.664 1 96.88 119 ALA B C 1
ATOM 3884 O O . ALA B 1 119 ? -8.133 45.031 9.438 1 96.88 119 ALA B O 1
ATOM 3885 N N . GLU B 1 120 ? -9.617 43.438 8.945 1 96 120 GLU B N 1
ATOM 3886 C CA . GLU B 1 120 ? -10.32 43.562 10.211 1 96 120 GLU B CA 1
ATOM 3887 C C . GLU B 1 120 ? -10.164 42.281 11.047 1 96 120 GLU B C 1
ATOM 3889 O O . GLU B 1 120 ? -10.32 42.312 12.266 1 96 120 GLU B O 1
ATOM 3894 N N . HIS B 1 121 ? -9.961 41.188 10.383 1 97.88 121 HIS B N 1
ATOM 3895 C CA . HIS B 1 121 ? -9.773 39.875 10.984 1 97.88 121 HIS B CA 1
ATOM 3896 C C . HIS B 1 121 ? -8.617 39.125 10.328 1 97.88 121 HIS B C 1
ATOM 3898 O O . HIS B 1 121 ? -8.711 38.719 9.172 1 97.88 121 HIS B O 1
ATOM 3904 N N . LEU B 1 122 ? -7.562 39 11.086 1 98.25 122 LEU B N 1
ATOM 3905 C CA . LEU B 1 122 ? -6.371 38.312 10.594 1 98.25 122 LEU B CA 1
ATOM 3906 C C . LEU B 1 122 ? -6.348 36.844 11.062 1 98.25 122 LEU B C 1
ATOM 3908 O O . LEU B 1 122 ? -6.523 36.562 12.25 1 98.25 122 LEU B O 1
ATOM 3912 N N . VAL B 1 123 ? -6.184 35.938 10.148 1 97.88 123 VAL B N 1
ATOM 3913 C CA . VAL B 1 123 ? -5.914 34.531 10.43 1 97.88 123 VAL B CA 1
ATOM 3914 C C . VAL B 1 123 ? -4.547 34.125 9.875 1 97.88 123 VAL B C 1
ATOM 3916 O O . VAL B 1 123 ? -4.34 34.125 8.656 1 97.88 123 VAL B O 1
ATOM 3919 N N . ILE B 1 124 ? -3.646 33.781 10.773 1 97.94 124 ILE B N 1
ATOM 3920 C CA . ILE B 1 124 ? -2.264 33.531 10.383 1 97.94 124 ILE B CA 1
ATOM 3921 C C . ILE B 1 124 ? -1.85 32.125 10.797 1 97.94 124 ILE B C 1
ATOM 3923 O O . ILE B 1 124 ? -1.928 31.766 11.977 1 97.94 124 ILE B O 1
ATOM 3927 N N . SER B 1 125 ? -1.438 31.312 9.875 1 96.38 125 SER B N 1
ATOM 3928 C CA . SER B 1 125 ? -0.842 30.031 10.219 1 96.38 125 SER B CA 1
ATOM 3929 C C . SER B 1 125 ? 0.652 30.172 10.484 1 96.38 125 SER B C 1
ATOM 3931 O O . SER B 1 125 ? 1.374 30.797 9.711 1 96.38 125 SER B O 1
ATOM 3933 N N . LEU B 1 126 ? 1.069 29.547 11.516 1 95 126 LEU B N 1
ATOM 3934 C CA . LEU B 1 126 ? 2.439 29.766 11.969 1 95 126 LEU B CA 1
ATOM 3935 C C . LEU B 1 126 ? 3.242 28.469 11.898 1 95 126 LEU B C 1
ATOM 3937 O O . LEU B 1 126 ? 4.398 28.422 12.328 1 95 126 LEU B O 1
ATOM 3941 N N . GLY B 1 127 ? 2.67 27.469 11.359 1 90.06 127 GLY B N 1
ATOM 3942 C CA . GLY B 1 127 ? 3.355 26.188 11.281 1 90.06 127 GLY B CA 1
ATOM 3943 C C . GLY B 1 127 ? 4.461 26.172 10.25 1 90.06 127 GLY B C 1
ATOM 3944 O O . GLY B 1 127 ? 4.336 26.781 9.18 1 90.06 127 GLY B O 1
ATOM 3945 N N . ASN B 1 128 ? 5.57 25.516 10.555 1 88.19 128 ASN B N 1
ATOM 3946 C CA . ASN B 1 128 ? 6.664 25.172 9.648 1 88.19 128 ASN B CA 1
ATOM 3947 C C . ASN B 1 128 ? 7.41 26.422 9.188 1 88.19 128 ASN B C 1
ATOM 3949 O O . ASN B 1 128 ? 7.984 26.438 8.102 1 88.19 128 ASN B O 1
ATOM 3953 N N . ILE B 1 129 ? 7.305 27.516 9.883 1 92.19 129 ILE B N 1
ATOM 3954 C CA . ILE B 1 129 ? 8.109 28.688 9.523 1 92.19 129 ILE B CA 1
ATOM 3955 C C . ILE B 1 129 ? 9.57 28.438 9.906 1 92.19 129 ILE B C 1
ATOM 3957 O O . ILE B 1 129 ? 9.852 27.672 10.836 1 92.19 129 ILE B O 1
ATOM 3961 N N . ALA B 1 130 ? 10.484 29.109 9.273 1 94 130 ALA B N 1
ATOM 3962 C CA . ALA B 1 130 ? 11.906 28.781 9.398 1 94 130 ALA B CA 1
ATOM 3963 C C . ALA B 1 130 ? 12.586 29.703 10.406 1 94 130 ALA B C 1
ATOM 3965 O O . ALA B 1 130 ? 13.789 29.578 10.656 1 94 130 ALA B O 1
ATOM 3966 N N . SER B 1 131 ? 11.914 30.594 11.016 1 95.69 131 SER B N 1
ATOM 3967 C CA . SER B 1 131 ? 12.539 31.547 11.922 1 95.69 131 SER B CA 1
ATOM 3968 C C . SER B 1 131 ? 12.188 31.25 13.375 1 95.69 131 SER B C 1
ATOM 3970 O O . SER B 1 131 ? 11.055 30.859 13.672 1 95.69 131 SER B O 1
ATOM 3972 N N . PHE B 1 132 ? 13.164 31.406 14.266 1 97.25 132 PHE B N 1
ATOM 3973 C CA . PHE B 1 132 ? 12.992 31.234 15.703 1 97.25 132 PHE B CA 1
ATOM 3974 C C . PHE B 1 132 ? 13.57 32.406 16.469 1 97.25 132 PHE B C 1
ATOM 3976 O O . PHE B 1 132 ? 14.391 32.25 17.375 1 97.25 132 PHE B O 1
ATOM 3983 N N . ASP B 1 133 ? 13.078 33.625 16.172 1 97.94 133 ASP B N 1
ATOM 3984 C CA . ASP B 1 133 ? 13.633 34.812 16.766 1 97.94 133 ASP B CA 1
ATOM 3985 C C . ASP B 1 133 ? 12.68 35.406 17.812 1 97.94 133 ASP B C 1
ATOM 3987 O O . ASP B 1 133 ? 12.727 36.594 18.109 1 97.94 133 ASP B O 1
ATOM 3991 N N . GLY B 1 134 ? 11.734 34.594 18.266 1 97.25 134 GLY B N 1
ATOM 3992 C CA . GLY B 1 134 ? 10.797 35.031 19.281 1 97.25 134 GLY B CA 1
ATOM 3993 C C . GLY B 1 134 ? 9.789 36.031 18.766 1 97.25 134 GLY B C 1
ATOM 3994 O O . GLY B 1 134 ? 9.047 36.656 19.531 1 97.25 134 GLY B O 1
ATOM 3995 N N . GLY B 1 135 ? 9.766 36.281 17.469 1 98.06 135 GLY B N 1
ATOM 3996 C CA . GLY B 1 135 ? 8.875 37.281 16.875 1 98.06 135 GLY B CA 1
ATOM 3997 C C . GLY B 1 135 ? 9.461 38.656 16.844 1 98.06 135 GLY B C 1
ATOM 3998 O O . GLY B 1 135 ? 8.773 39.625 16.484 1 98.06 135 GLY B O 1
ATOM 3999 N N . ALA B 1 136 ? 10.719 38.812 17.188 1 98.56 136 ALA B N 1
ATOM 4000 C CA . ALA B 1 136 ? 11.359 40.125 17.25 1 98.56 136 ALA B CA 1
ATOM 4001 C C . ALA B 1 136 ? 11.391 40.781 15.875 1 98.56 136 ALA B C 1
ATOM 4003 O O . ALA B 1 136 ? 11.156 41.969 15.758 1 98.56 136 ALA B O 1
ATOM 4004 N N . GLY B 1 137 ? 11.742 39.969 14.891 1 98.69 137 GLY B N 1
ATOM 4005 C CA . GLY B 1 137 ? 11.734 40.5 13.539 1 98.69 137 GLY B CA 1
ATOM 4006 C C . GLY B 1 137 ? 10.375 41 13.094 1 98.69 137 GLY B C 1
ATOM 4007 O O . GLY B 1 137 ? 10.25 42.094 12.562 1 98.69 137 GLY B O 1
ATOM 4008 N N . MET B 1 138 ? 9.344 40.25 13.289 1 98.75 138 MET B N 1
ATOM 4009 C CA . MET B 1 138 ? 7.973 40.625 12.953 1 98.75 138 MET B CA 1
ATOM 4010 C C . MET B 1 138 ? 7.574 41.938 13.641 1 98.75 138 MET B C 1
ATOM 4012 O O . MET B 1 138 ? 7.059 42.844 13 1 98.75 138 MET B O 1
ATOM 4016 N N . LEU B 1 139 ? 7.898 42 14.93 1 98.44 139 LEU B N 1
ATOM 4017 C CA . LEU B 1 139 ? 7.547 43.188 15.711 1 98.44 139 LEU B CA 1
ATOM 4018 C C . LEU B 1 139 ? 8.258 44.438 15.172 1 98.44 139 LEU B C 1
ATOM 4020 O O . LEU B 1 139 ? 7.668 45.5 15.102 1 98.44 139 LEU B O 1
ATOM 4024 N N . GLN B 1 140 ? 9.484 44.219 14.875 1 98.75 140 GLN B N 1
ATOM 4025 C CA . GLN B 1 140 ? 10.234 45.344 14.359 1 98.75 140 GLN B CA 1
ATOM 4026 C C . GLN B 1 140 ? 9.648 45.844 13.039 1 98.75 140 GLN B C 1
ATOM 4028 O O . GLN B 1 140 ? 9.5 47.062 12.828 1 98.75 140 GLN B O 1
ATOM 4033 N N . ALA B 1 141 ? 9.32 44.969 12.133 1 98.69 141 ALA B N 1
ATOM 4034 C CA . ALA B 1 141 ? 8.688 45.344 10.867 1 98.69 141 ALA B CA 1
ATOM 4035 C C . ALA B 1 141 ? 7.367 46.062 11.102 1 98.69 141 ALA B C 1
ATOM 4037 O O . ALA B 1 141 ? 6.953 46.906 10.289 1 98.69 141 ALA B O 1
ATOM 4038 N N . LEU B 1 142 ? 6.738 45.781 12.203 1 98.69 142 LEU B N 1
ATOM 4039 C CA . LEU B 1 142 ? 5.434 46.375 12.516 1 98.69 142 LEU B CA 1
ATOM 4040 C C . LEU B 1 142 ? 5.594 47.688 13.266 1 98.69 142 LEU B C 1
ATOM 4042 O O . LEU B 1 142 ? 4.605 48.375 13.555 1 98.69 142 LEU B O 1
ATOM 4046 N N . GLY B 1 143 ? 6.828 48 13.664 1 98.44 143 GLY B N 1
ATOM 4047 C CA . GLY B 1 143 ? 7.035 49.344 14.195 1 98.44 143 GLY B CA 1
ATOM 4048 C C . GLY B 1 143 ? 7.805 49.344 15.5 1 98.44 143 GLY B C 1
ATOM 4049 O O . GLY B 1 143 ? 8.172 50.406 16 1 98.44 143 GLY B O 1
ATOM 4050 N N . ALA B 1 144 ? 8.109 48.219 16.078 1 98.5 144 ALA B N 1
ATOM 4051 C CA . ALA B 1 144 ? 8.883 48.156 17.312 1 98.5 144 ALA B CA 1
ATOM 4052 C C . ALA B 1 144 ? 10.328 48.594 17.062 1 98.5 144 ALA B C 1
ATOM 4054 O O . ALA B 1 144 ? 10.859 48.406 15.969 1 98.5 144 ALA B O 1
ATOM 4055 N N . ARG B 1 145 ? 10.93 49.125 18.125 1 98.44 145 ARG B N 1
ATOM 4056 C CA . ARG B 1 145 ? 12.336 49.5 18.094 1 98.44 145 ARG B CA 1
ATOM 4057 C C . ARG B 1 145 ? 13.102 48.906 19.25 1 98.44 145 ARG B C 1
ATOM 4059 O O . ARG B 1 145 ? 12.57 48.812 20.375 1 98.44 145 ARG B O 1
ATOM 4066 N N . TYR B 1 146 ? 14.273 48.438 18.953 1 98.44 146 TYR B N 1
ATOM 4067 C CA . TYR B 1 146 ? 15.156 47.844 19.953 1 98.44 146 TYR B CA 1
ATOM 4068 C C . TYR B 1 146 ? 16.469 48.625 20.062 1 98.44 146 TYR B C 1
ATOM 4070 O O . TYR B 1 146 ? 16.984 49.125 19.047 1 98.44 146 TYR B O 1
ATOM 4078 N N . TYR B 1 147 ? 16.938 48.656 21.297 1 98.25 147 TYR B N 1
ATOM 4079 C CA . TYR B 1 147 ? 18.188 49.375 21.516 1 98.25 147 TYR B CA 1
ATOM 4080 C C . TYR B 1 147 ? 19.109 48.594 22.422 1 98.25 147 TYR B C 1
ATOM 4082 O O . TYR B 1 147 ? 18.656 47.844 23.297 1 98.25 147 TYR B O 1
ATOM 4090 N N . ASP B 1 148 ? 20.406 48.781 22.219 1 97.69 148 ASP B N 1
ATOM 4091 C CA . ASP B 1 148 ? 21.375 48.156 23.109 1 97.69 148 ASP B CA 1
ATOM 4092 C C . ASP B 1 148 ? 21.656 49.062 24.312 1 97.69 148 ASP B C 1
ATOM 4094 O O . ASP B 1 148 ? 20.922 50 24.578 1 97.69 148 ASP B O 1
ATOM 4098 N N . ASP B 1 149 ? 22.703 48.688 25.078 1 95.31 149 ASP B N 1
ATOM 4099 C CA . ASP B 1 149 ? 23.031 49.375 26.328 1 95.31 149 ASP B CA 1
ATOM 4100 C C . ASP B 1 149 ? 23.562 50.781 26.047 1 95.31 149 ASP B C 1
ATOM 4102 O O . ASP B 1 149 ? 23.562 51.625 26.938 1 95.31 149 ASP B O 1
ATOM 4106 N N . GLU B 1 150 ? 23.969 51.062 24.797 1 97.25 150 GLU B N 1
ATOM 4107 C CA . GLU B 1 150 ? 24.5 52.375 24.438 1 97.25 150 GLU B CA 1
ATOM 4108 C C . GLU B 1 150 ? 23.438 53.219 23.734 1 97.25 150 GLU B C 1
ATOM 4110 O O . GLU B 1 150 ? 23.734 54.312 23.25 1 97.25 150 GLU B O 1
ATOM 4115 N N . GLY B 1 151 ? 22.312 52.688 23.562 1 96.44 151 GLY B N 1
ATOM 4116 C CA . GLY B 1 151 ? 21.219 53.406 22.922 1 96.44 151 GLY B CA 1
ATOM 4117 C C . GLY B 1 151 ? 21.25 53.312 21.406 1 96.44 151 GLY B C 1
ATOM 4118 O O . GLY B 1 151 ? 20.547 54.031 20.703 1 96.44 151 GLY B O 1
ATOM 4119 N N . GLN B 1 152 ? 22.047 52.438 20.969 1 97.75 152 GLN B N 1
ATOM 4120 C CA . GLN B 1 152 ? 22.109 52.219 19.531 1 97.75 152 GLN B CA 1
ATOM 4121 C C . GLN B 1 152 ? 21.016 51.25 19.078 1 97.75 152 GLN B C 1
ATOM 4123 O O . GLN B 1 152 ? 20.734 50.281 19.75 1 97.75 152 GLN B O 1
ATOM 4128 N N . PRO B 1 153 ? 20.453 51.562 17.953 1 98.12 153 PRO B N 1
ATOM 4129 C CA . PRO B 1 153 ? 19.391 50.656 17.469 1 98.12 153 PRO B CA 1
ATOM 4130 C C . PRO B 1 153 ? 19.891 49.281 17.078 1 98.12 153 PRO B C 1
ATOM 4132 O O . PRO B 1 153 ? 21 49.156 16.531 1 98.12 153 PRO B O 1
ATOM 4135 N N . ILE B 1 154 ? 19.094 48.281 17.344 1 98.44 154 ILE B N 1
ATOM 4136 C CA . ILE B 1 154 ? 19.391 46.875 16.984 1 98.44 154 ILE B CA 1
ATOM 4137 C C . ILE B 1 154 ? 18.531 46.469 15.805 1 98.44 154 ILE B C 1
ATOM 4139 O O . ILE B 1 154 ? 17.328 46.719 15.789 1 98.44 154 ILE B O 1
ATOM 4143 N N . ASP B 1 155 ? 19.141 45.812 14.789 1 98.44 155 ASP B N 1
ATOM 4144 C CA . ASP B 1 155 ? 18.469 45.344 13.578 1 98.44 155 ASP B CA 1
ATOM 4145 C C . ASP B 1 155 ? 18.188 43.844 13.648 1 98.44 155 ASP B C 1
ATOM 4147 O O . ASP B 1 155 ? 19.078 43.031 13.383 1 98.44 155 ASP B O 1
ATOM 4151 N N . THR B 1 156 ? 16.922 43.5 13.859 1 98.06 156 THR B N 1
ATOM 4152 C CA . THR B 1 156 ? 16.547 42.094 14.047 1 98.06 156 THR B CA 1
ATOM 4153 C C . THR B 1 156 ? 16.5 41.375 12.711 1 98.06 156 THR B C 1
ATOM 4155 O O . THR B 1 156 ? 16.297 40.156 12.672 1 98.06 156 THR B O 1
ATOM 4158 N N . ARG B 1 157 ? 16.688 42 11.5 1 96.88 157 ARG B N 1
ATOM 4159 C CA . ARG B 1 157 ? 16.797 41.344 10.195 1 96.88 157 ARG B CA 1
ATOM 4160 C C . ARG B 1 157 ? 18 40.406 10.156 1 96.88 157 ARG B C 1
ATOM 4162 O O . ARG B 1 157 ? 18.094 39.531 9.289 1 96.88 157 ARG B O 1
ATOM 4169 N N . LYS B 1 158 ? 18.844 40.688 11.18 1 97.56 158 LYS B N 1
ATOM 4170 C CA . LYS B 1 158 ? 20.062 39.875 11.258 1 97.56 158 LYS B CA 1
ATOM 4171 C C . LYS B 1 158 ? 19.812 38.531 11.938 1 97.56 158 LYS B C 1
ATOM 4173 O O . LYS B 1 158 ? 20.672 37.656 11.961 1 97.56 158 LYS B O 1
ATOM 4178 N N . GLY B 1 159 ? 18.703 38.344 12.57 1 97.44 159 GLY B N 1
ATOM 4179 C CA . GLY B 1 159 ? 18.312 37.062 13.086 1 97.44 159 GLY B CA 1
ATOM 4180 C C . GLY B 1 159 ? 18.234 37 14.602 1 97.44 159 GLY B C 1
ATOM 4181 O O . GLY B 1 159 ? 18.266 38.062 15.258 1 97.44 159 GLY B O 1
ATOM 4182 N N . ALA B 1 160 ? 18.062 35.812 15.125 1 97.56 160 ALA B N 1
ATOM 4183 C CA . ALA B 1 160 ? 17.828 35.594 16.547 1 97.56 160 ALA B CA 1
ATOM 4184 C C . ALA B 1 160 ? 19.062 35.938 17.359 1 97.56 160 ALA B C 1
ATOM 4186 O O . ALA B 1 160 ? 18.969 36.312 18.531 1 97.56 160 ALA B O 1
ATOM 4187 N N . GLU B 1 161 ? 20.203 35.875 16.812 1 97.62 161 GLU B N 1
ATOM 4188 C CA . GLU B 1 161 ? 21.453 36.062 17.531 1 97.62 161 GLU B CA 1
ATOM 4189 C C . GLU B 1 161 ? 21.594 37.469 18.094 1 97.62 161 GLU B C 1
ATOM 4191 O O . GLU B 1 161 ? 22.281 37.688 19.094 1 97.62 161 GLU B O 1
ATOM 4196 N N . VAL B 1 162 ? 20.969 38.375 17.516 1 98 162 VAL B N 1
ATOM 4197 C CA . VAL B 1 162 ? 21.141 39.781 17.938 1 98 162 VAL B CA 1
ATOM 4198 C C . VAL B 1 162 ? 20.297 40.062 19.172 1 98 162 VAL B C 1
ATOM 4200 O O . VAL B 1 162 ? 20.453 41.094 19.812 1 98 162 VAL B O 1
ATOM 4203 N N . LEU B 1 163 ? 19.422 39.094 19.516 1 98.5 163 LEU B N 1
ATOM 4204 C CA . LEU B 1 163 ? 18.531 39.312 20.656 1 98.5 163 LEU B CA 1
ATOM 4205 C C . LEU B 1 163 ? 19.344 39.562 21.922 1 98.5 163 LEU B C 1
ATOM 4207 O O . LEU B 1 163 ? 18.891 40.312 22.797 1 98.5 163 LEU B O 1
ATOM 4211 N N . LYS B 1 164 ? 20.453 38.938 22.031 1 97.88 164 LYS B N 1
ATOM 4212 C CA . LYS B 1 164 ? 21.281 39.031 23.234 1 97.88 164 LYS B CA 1
ATOM 4213 C C . LYS B 1 164 ? 21.75 40.469 23.484 1 97.88 164 LYS B C 1
ATOM 4215 O O . LYS B 1 164 ? 22.141 40.812 24.594 1 97.88 164 LYS B O 1
ATOM 4220 N N . TYR B 1 165 ? 21.672 41.344 22.484 1 98 165 TYR B N 1
ATOM 4221 C CA . TYR B 1 165 ? 22.188 42.719 22.609 1 98 165 TYR B CA 1
ATOM 4222 C C . TYR B 1 165 ? 21.078 43.688 23 1 98 165 TYR B C 1
ATOM 4224 O O . TYR B 1 165 ? 21.344 44.844 23.328 1 98 165 TYR B O 1
ATOM 4232 N N . ILE B 1 166 ? 19.859 43.25 22.969 1 98.44 166 ILE B N 1
ATOM 4233 C CA . ILE B 1 166 ? 18.734 44.125 23.234 1 98.44 166 ILE B CA 1
ATOM 4234 C C . ILE B 1 166 ? 18.688 44.469 24.719 1 98.44 166 ILE B C 1
ATOM 4236 O O . ILE B 1 166 ? 18.75 43.562 25.562 1 98.44 166 ILE B O 1
ATOM 4240 N N . ARG B 1 167 ? 18.578 45.75 25.016 1 97.88 167 ARG B N 1
ATOM 4241 C CA . ARG B 1 167 ? 18.453 46.188 26.406 1 97.88 167 ARG B CA 1
ATOM 4242 C C . ARG B 1 167 ? 17.188 47.031 26.609 1 97.88 167 ARG B C 1
ATOM 4244 O O . ARG B 1 167 ? 16.625 47.062 27.703 1 97.88 167 ARG B O 1
ATOM 4251 N N . HIS B 1 168 ? 16.766 47.688 25.562 1 97.38 168 HIS B N 1
ATOM 4252 C CA . HIS B 1 168 ? 15.562 48.5 25.609 1 97.38 168 HIS B CA 1
ATOM 4253 C C . HIS B 1 168 ? 14.633 48.188 24.438 1 97.38 168 HIS B C 1
ATOM 4255 O O . HIS B 1 168 ? 15.102 47.906 23.344 1 97.38 168 HIS B O 1
ATOM 4261 N N . VAL B 1 169 ? 13.32 48.25 24.75 1 97.81 169 VAL B N 1
ATOM 4262 C CA . VAL B 1 169 ? 12.305 48 23.734 1 97.81 169 VAL B CA 1
ATOM 4263 C C . VAL B 1 169 ? 11.281 49.125 23.719 1 97.81 169 VAL B C 1
ATOM 4265 O O . VAL B 1 169 ? 10.828 49.594 24.781 1 97.81 169 VAL B O 1
ATOM 4268 N N . ASP B 1 170 ? 10.969 49.656 22.578 1 97.62 170 ASP B N 1
ATOM 4269 C CA . ASP B 1 170 ? 9.938 50.656 22.375 1 97.62 170 ASP B CA 1
ATOM 4270 C C . ASP B 1 170 ? 8.828 50.125 21.453 1 97.62 170 ASP B C 1
ATOM 4272 O O . ASP B 1 170 ? 9.039 49.938 20.266 1 97.62 170 ASP B O 1
ATOM 4276 N N . LEU B 1 171 ? 7.648 49.938 22.031 1 97.31 171 LEU B N 1
ATOM 4277 C CA . LEU B 1 171 ? 6.523 49.406 21.266 1 97.31 171 LEU B CA 1
ATOM 4278 C C . LEU B 1 171 ? 5.523 50.5 20.922 1 97.31 171 LEU B C 1
ATOM 4280 O O . LEU B 1 171 ? 4.418 50.219 20.469 1 97.31 171 LEU B O 1
ATOM 4284 N N . SER B 1 172 ? 5.859 51.75 21.109 1 96.25 172 SER B N 1
ATOM 4285 C CA . SER B 1 172 ? 4.918 52.844 21 1 96.25 172 SER B CA 1
ATOM 4286 C C . SER B 1 172 ? 4.594 53.156 19.531 1 96.25 172 SER B C 1
ATOM 4288 O O . SER B 1 172 ? 3.6 53.812 19.234 1 96.25 172 SER B O 1
ATOM 4290 N N . ASN B 1 173 ? 5.414 52.625 18.625 1 96.81 173 ASN B N 1
ATOM 4291 C CA . ASN B 1 173 ? 5.227 52.938 17.203 1 96.81 173 ASN B CA 1
ATOM 4292 C C . ASN B 1 173 ? 4.656 51.75 16.438 1 96.81 173 ASN B C 1
ATOM 4294 O O . ASN B 1 173 ? 4.75 51.719 15.211 1 96.81 173 ASN B O 1
ATOM 4298 N N . LEU B 1 174 ? 4.082 50.812 17.125 1 97.81 174 LEU B N 1
ATOM 4299 C CA . LEU B 1 174 ? 3.461 49.688 16.438 1 97.81 174 LEU B CA 1
ATOM 4300 C C . LEU B 1 174 ? 2.305 50.125 15.562 1 97.81 174 LEU B C 1
ATOM 4302 O O . LEU B 1 174 ? 1.657 51.156 15.867 1 97.81 174 LEU B O 1
ATOM 4306 N N . HIS B 1 175 ? 2.098 49.438 14.469 1 97.69 175 HIS B N 1
ATOM 4307 C CA . HIS B 1 175 ? 1.036 49.781 13.531 1 97.69 175 HIS B CA 1
ATOM 4308 C C . HIS B 1 175 ? -0.286 50 14.258 1 97.69 175 HIS B C 1
ATOM 4310 O O . HIS B 1 175 ? -0.766 49.125 14.984 1 97.69 175 HIS B O 1
ATOM 4316 N N . LEU B 1 176 ? -0.965 51.062 14.07 1 95.88 176 LEU B N 1
ATOM 4317 C CA . LEU B 1 176 ? -2.111 51.531 14.844 1 95.88 176 LEU B CA 1
ATOM 4318 C C . LEU B 1 176 ? -3.293 50.562 14.695 1 95.88 176 LEU B C 1
ATOM 4320 O O . LEU B 1 176 ? -4.078 50.406 15.625 1 95.88 176 LEU B O 1
ATOM 4324 N N . ARG B 1 177 ? -3.361 49.969 13.625 1 96.81 177 ARG B N 1
ATOM 4325 C CA . ARG B 1 177 ? -4.531 49.156 13.32 1 96.81 177 ARG B CA 1
ATOM 4326 C C . ARG B 1 177 ? -4.477 47.812 14.055 1 96.81 177 ARG B C 1
ATOM 4328 O O . ARG B 1 177 ? -5.484 47.125 14.156 1 96.81 177 ARG B O 1
ATOM 4335 N N . LEU B 1 178 ? -3.373 47.438 14.602 1 97.38 178 LEU B N 1
ATOM 4336 C CA . LEU B 1 178 ? -3.225 46.188 15.305 1 97.38 178 LEU B CA 1
ATOM 4337 C C . LEU B 1 178 ? -4.176 46.094 16.5 1 97.38 178 LEU B C 1
ATOM 4339 O O . LEU B 1 178 ? -4.656 45.031 16.844 1 97.38 178 LEU B O 1
ATOM 4343 N N . ALA B 1 179 ? -4.453 47.219 17.062 1 94.69 179 ALA B N 1
ATOM 4344 C CA . ALA B 1 179 ? -5.305 47.281 18.25 1 94.69 179 ALA B CA 1
ATOM 4345 C C . ALA B 1 179 ? -6.777 47.156 17.875 1 94.69 179 ALA B C 1
ATOM 4347 O O . ALA B 1 179 ? -7.629 46.938 18.719 1 94.69 179 ALA B O 1
ATOM 4348 N N . GLN B 1 180 ? -7.055 47.219 16.625 1 95.06 180 GLN B N 1
ATOM 4349 C CA . GLN B 1 180 ? -8.438 47.281 16.172 1 95.06 180 GLN B CA 1
ATOM 4350 C C . GLN B 1 180 ? -8.836 46.031 15.43 1 95.06 180 GLN B C 1
ATOM 4352 O O . GLN B 1 180 ? -9.992 45.844 15.055 1 95.06 180 GLN B O 1
ATOM 4357 N N . VAL B 1 181 ? -7.938 45.156 15.242 1 96.5 181 VAL B N 1
ATOM 4358 C CA . VAL B 1 181 ? -8.188 44 14.398 1 96.5 181 VAL B CA 1
ATOM 4359 C C . VAL B 1 181 ? -8.266 42.75 15.258 1 96.5 181 VAL B C 1
ATOM 4361 O O . VAL B 1 181 ? -7.582 42.625 16.281 1 96.5 181 VAL B O 1
ATOM 4364 N N . ARG B 1 182 ? -9.125 41.844 14.914 1 97.69 182 ARG B N 1
ATOM 4365 C CA . ARG B 1 182 ? -9.148 40.5 15.508 1 97.69 182 ARG B CA 1
ATOM 4366 C C . ARG B 1 182 ? -8.047 39.625 14.922 1 97.69 182 ARG B C 1
ATOM 4368 O O . ARG B 1 182 ? -7.902 39.531 13.703 1 97.69 182 ARG B O 1
ATOM 4375 N N . ILE B 1 183 ? -7.242 39 15.797 1 98.25 183 ILE B N 1
ATOM 4376 C CA . ILE B 1 183 ? -6.129 38.188 15.336 1 98.25 183 ILE B CA 1
ATOM 4377 C C . ILE B 1 183 ? -6.309 36.75 15.812 1 98.25 183 ILE B C 1
ATOM 4379 O O . ILE B 1 183 ? -6.465 36.5 17.016 1 98.25 183 ILE B O 1
ATOM 4383 N N . GLN B 1 184 ? -6.293 35.781 14.914 1 97.94 184 GLN B N 1
ATOM 4384 C CA . GLN B 1 184 ? -6.281 34.344 15.203 1 97.94 184 GLN B CA 1
ATOM 4385 C C . GLN B 1 184 ? -5.043 33.656 14.617 1 97.94 184 GLN B C 1
ATOM 4387 O O . GLN B 1 184 ? -4.695 33.906 13.453 1 97.94 184 GLN B O 1
ATOM 4392 N N . LEU B 1 185 ? -4.406 33 15.477 1 97.31 185 LEU B N 1
ATOM 4393 C CA . LEU B 1 185 ? -3.203 32.25 15.086 1 97.31 185 LEU B CA 1
ATOM 4394 C C . LEU B 1 185 ? -3.463 30.766 15.047 1 97.31 185 LEU B C 1
ATOM 4396 O O . LEU B 1 185 ? -4.082 30.203 15.961 1 97.31 185 LEU B O 1
ATOM 4400 N N . VAL B 1 186 ? -3.023 30.109 13.961 1 94.94 186 VAL B N 1
ATOM 4401 C CA . VAL B 1 186 ? -3.285 28.688 13.789 1 94.94 186 VAL B CA 1
ATOM 4402 C C . VAL B 1 186 ? -1.992 27.891 13.984 1 94.94 186 VAL B C 1
ATOM 4404 O O . VAL B 1 186 ? -0.992 28.156 13.312 1 94.94 186 VAL B O 1
ATOM 4407 N N . SER B 1 187 ? -2.045 26.969 14.898 1 91.31 187 SER B N 1
ATOM 4408 C CA . SER B 1 187 ? -0.937 26.047 15.133 1 91.31 187 SER B CA 1
ATOM 4409 C C . SER B 1 187 ? -1.434 24.719 15.672 1 91.31 187 SER B C 1
ATOM 4411 O O . SER B 1 187 ? -2.223 24.672 16.609 1 91.31 187 SER B O 1
ATOM 4413 N N . ASP B 1 188 ? -0.936 23.609 15.094 1 89.06 188 ASP B N 1
ATOM 4414 C CA . ASP B 1 188 ? -1.353 22.281 15.5 1 89.06 188 ASP B CA 1
ATOM 4415 C C . ASP B 1 188 ? -0.306 21.625 16.406 1 89.06 188 ASP B C 1
ATOM 4417 O O . ASP B 1 188 ? -0.357 20.422 16.656 1 89.06 188 ASP B O 1
ATOM 4421 N N . PHE B 1 189 ? 0.617 22.375 16.859 1 85.25 189 PHE B N 1
ATOM 4422 C CA . PHE B 1 189 ? 1.681 21.891 17.719 1 85.25 189 PHE B CA 1
ATOM 4423 C C . PHE B 1 189 ? 1.71 22.688 19.031 1 85.25 189 PHE B C 1
ATOM 4425 O O . PHE B 1 189 ? 1.968 23.891 19.031 1 85.25 189 PHE B O 1
ATOM 4432 N N . ALA B 1 190 ? 1.482 21.938 20.078 1 87.5 190 ALA B N 1
ATOM 4433 C CA . ALA B 1 190 ? 1.487 22.609 21.375 1 87.5 190 ALA B CA 1
ATOM 4434 C C . ALA B 1 190 ? 2.912 22.828 21.875 1 87.5 190 ALA B C 1
ATOM 4436 O O . ALA B 1 190 ? 3.672 21.875 22.031 1 87.5 190 ALA B O 1
ATOM 4437 N N . SER B 1 191 ? 3.213 24.078 22.062 1 92.5 191 SER B N 1
ATOM 4438 C CA . SER B 1 191 ? 4.543 24.406 22.547 1 92.5 191 SER B CA 1
ATOM 4439 C C . SER B 1 191 ? 4.535 25.734 23.312 1 92.5 191 SER B C 1
ATOM 4441 O O . SER B 1 191 ? 3.641 26.562 23.125 1 92.5 191 SER B O 1
ATOM 4443 N N . LYS B 1 192 ? 5.539 25.828 24.172 1 95.06 192 LYS B N 1
ATOM 4444 C CA . LYS B 1 192 ? 5.754 27.078 24.891 1 95.06 192 LYS B CA 1
ATOM 4445 C C . LYS B 1 192 ? 6.773 27.969 24.188 1 95.06 192 LYS B C 1
ATOM 4447 O O . LYS B 1 192 ? 7.516 27.484 23.328 1 95.06 192 LYS B O 1
ATOM 4452 N N . MET B 1 193 ? 6.777 29.203 24.547 1 96.38 193 MET B N 1
ATOM 4453 C CA . MET B 1 193 ? 7.68 30.141 23.875 1 96.38 193 MET B CA 1
ATOM 4454 C C . MET B 1 193 ? 9.133 29.75 24.109 1 96.38 193 MET B C 1
ATOM 4456 O O . MET B 1 193 ? 9.969 29.875 23.203 1 96.38 193 MET B O 1
ATOM 4460 N N . TYR B 1 194 ? 9.43 29.281 25.281 1 96.44 194 TYR B N 1
ATOM 4461 C CA . TYR B 1 194 ? 10.781 28.828 25.609 1 96.44 194 TYR B CA 1
ATOM 4462 C C . TYR B 1 194 ? 10.75 27.703 26.641 1 96.44 194 TYR B C 1
ATOM 4464 O O . TYR B 1 194 ? 9.695 27.375 27.172 1 96.44 194 TYR B O 1
ATOM 4472 N N . GLY B 1 195 ? 11.938 27.125 26.812 1 96.38 195 GLY B N 1
ATOM 4473 C CA . GLY B 1 195 ? 12.039 26.031 27.766 1 96.38 195 GLY B CA 1
ATOM 4474 C C . GLY B 1 195 ? 12 24.672 27.109 1 96.38 195 GLY B C 1
ATOM 4475 O O . GLY B 1 195 ? 11.93 24.562 25.875 1 96.38 195 GLY B O 1
ATOM 4476 N N . LYS B 1 196 ? 11.945 23.609 27.875 1 94.19 196 LYS B N 1
ATOM 4477 C CA . LYS B 1 196 ? 12 22.234 27.406 1 94.19 196 LYS B CA 1
ATOM 4478 C C . LYS B 1 196 ? 10.828 21.938 26.469 1 94.19 196 LYS B C 1
ATOM 4480 O O . LYS B 1 196 ? 10.945 21.094 25.562 1 94.19 196 LYS B O 1
ATOM 4485 N N . GLN B 1 197 ? 9.805 22.672 26.609 1 93.44 197 GLN B N 1
ATOM 4486 C CA . GLN B 1 197 ? 8.609 22.422 25.828 1 93.44 197 GLN B CA 1
ATOM 4487 C C . GLN B 1 197 ? 8.461 23.438 24.703 1 93.44 197 GLN B C 1
ATOM 4489 O O . GLN B 1 197 ? 7.402 23.531 24.078 1 93.44 197 GLN B O 1
ATOM 4494 N N . SER B 1 198 ? 9.547 24.109 24.453 1 95.31 198 SER B N 1
ATOM 4495 C CA . SER B 1 198 ? 9.492 25.047 23.328 1 95.31 198 SER B CA 1
ATOM 4496 C C . SER B 1 198 ? 9.523 24.328 22 1 95.31 198 SER B C 1
ATOM 4498 O O . SER B 1 198 ? 9.914 23.156 21.922 1 95.31 198 SER B O 1
ATOM 4500 N N . GLU B 1 199 ? 9.055 25 20.984 1 91.38 199 GLU B N 1
ATOM 4501 C CA . GLU B 1 199 ? 8.984 24.391 19.656 1 91.38 199 GLU B CA 1
ATOM 4502 C C . GLU B 1 199 ? 10.359 23.953 19.188 1 91.38 199 GLU B C 1
ATOM 4504 O O . GLU B 1 199 ? 10.531 22.812 18.75 1 91.38 199 GLU B O 1
ATOM 4509 N N . ILE B 1 200 ? 11.383 24.75 19.297 1 95.06 200 ILE B N 1
ATOM 4510 C CA . ILE B 1 200 ? 12.703 24.453 18.75 1 95.06 200 ILE B CA 1
ATOM 4511 C C . ILE B 1 200 ? 13.32 23.281 19.5 1 95.06 200 ILE B C 1
ATOM 4513 O O . ILE B 1 200 ? 14.039 22.469 18.922 1 95.06 200 ILE B O 1
ATOM 4517 N N . MET B 1 201 ? 13.047 23.172 20.812 1 94.94 201 MET B N 1
ATOM 4518 C CA . MET B 1 201 ? 13.586 22.078 21.609 1 94.94 201 MET B CA 1
ATOM 4519 C C . MET B 1 201 ? 12.898 20.766 21.266 1 94.94 201 MET B C 1
ATOM 4521 O O . MET B 1 201 ? 13.438 19.688 21.547 1 94.94 201 MET B O 1
ATOM 4525 N N . GLN B 1 202 ? 11.805 20.859 20.703 1 90.5 202 GLN B N 1
ATOM 4526 C CA . GLN B 1 202 ? 11.055 19.656 20.344 1 90.5 202 GLN B CA 1
ATOM 4527 C C . GLN B 1 202 ? 11.328 19.25 18.906 1 90.5 202 GLN B C 1
ATOM 4529 O O . GLN B 1 202 ? 11.281 18.062 18.562 1 90.5 202 GLN B O 1
ATOM 4534 N N . VAL B 1 203 ? 11.672 20.125 18 1 89.12 203 VAL B N 1
ATOM 4535 C CA . VAL B 1 203 ? 11.703 19.797 16.578 1 89.12 203 VAL B CA 1
ATOM 4536 C C . VAL B 1 203 ? 13.141 19.859 16.062 1 89.12 203 VAL B C 1
ATOM 4538 O O . VAL B 1 203 ? 13.398 19.609 14.891 1 89.12 203 VAL B O 1
ATOM 4541 N N . TYR B 1 204 ? 14.109 20.125 16.875 1 92.69 204 TYR B N 1
ATOM 4542 C CA . TYR B 1 204 ? 15.484 20.359 16.438 1 92.69 204 TYR B CA 1
ATOM 4543 C C . TYR B 1 204 ? 16 19.172 15.625 1 92.69 204 TYR B C 1
ATOM 4545 O O . TYR B 1 204 ? 16.766 19.344 14.68 1 92.69 204 TYR B O 1
ATOM 4553 N N . PRO B 1 205 ? 15.609 17.938 15.914 1 89.5 205 PRO B N 1
ATOM 4554 C CA . PRO B 1 205 ? 16.109 16.844 15.086 1 89.5 205 PRO B CA 1
ATOM 4555 C C . PRO B 1 205 ? 15.648 16.953 13.633 1 89.5 205 PRO B C 1
ATOM 4557 O O . PRO B 1 205 ? 16.359 16.5 12.727 1 89.5 205 PRO B O 1
ATOM 4560 N N . LEU B 1 206 ? 14.586 17.578 13.406 1 83.56 206 LEU B N 1
ATOM 4561 C CA . LEU B 1 206 ? 14.031 17.719 12.07 1 83.56 206 LEU B CA 1
ATOM 4562 C C . LEU B 1 206 ? 14.641 18.922 11.352 1 83.56 206 LEU B C 1
ATOM 4564 O O . LEU B 1 206 ? 14.484 19.062 10.133 1 83.56 206 LEU B O 1
ATOM 4568 N N . LEU B 1 207 ? 15.312 19.797 12.031 1 88.56 207 LEU B N 1
ATOM 4569 C CA . LEU B 1 207 ? 15.883 21.016 11.484 1 88.56 207 LEU B CA 1
ATOM 4570 C C . LEU B 1 207 ? 17.359 20.828 11.148 1 88.56 207 LEU B C 1
ATOM 4572 O O . LEU B 1 207 ? 18.016 21.766 10.688 1 88.56 207 LEU B O 1
ATOM 4576 N N . ASP B 1 208 ? 17.828 19.625 11.344 1 88.81 208 ASP B N 1
ATOM 4577 C CA . ASP B 1 208 ? 19.219 19.281 11.094 1 88.81 208 ASP B CA 1
ATOM 4578 C C . ASP B 1 208 ? 20.156 20.156 11.93 1 88.81 208 ASP B C 1
ATOM 4580 O O . ASP B 1 208 ? 21.141 20.688 11.406 1 88.81 208 ASP B O 1
ATOM 4584 N N . ILE B 1 209 ? 19.859 20.438 13.188 1 94.56 209 ILE B N 1
ATOM 4585 C CA . ILE B 1 209 ? 20.719 21.172 14.109 1 94.56 209 ILE B CA 1
ATOM 4586 C C . ILE B 1 209 ? 20.938 20.344 15.367 1 94.56 209 ILE B C 1
ATOM 4588 O O . ILE B 1 209 ? 20.188 19.391 15.641 1 94.56 209 ILE B O 1
ATOM 4592 N N . THR B 1 210 ? 22 20.719 16.094 1 96.12 210 THR B N 1
ATOM 4593 C CA . THR B 1 210 ? 22.312 19.984 17.328 1 96.12 210 THR B CA 1
ATOM 4594 C C . THR B 1 210 ? 21.422 20.469 18.469 1 96.12 210 THR B C 1
ATOM 4596 O O . THR B 1 210 ? 20.828 21.547 18.406 1 96.12 210 THR B O 1
ATOM 4599 N N . ARG B 1 211 ? 21.312 19.656 19.453 1 96.44 211 ARG B N 1
ATOM 4600 C CA . ARG B 1 211 ? 20.562 20.016 20.656 1 96.44 211 ARG B CA 1
ATOM 4601 C C . ARG B 1 211 ? 21.141 21.297 21.281 1 96.44 211 ARG B C 1
ATOM 4603 O O . ARG B 1 211 ? 20.391 22.125 21.812 1 96.44 211 ARG B O 1
ATOM 4610 N N . GLU B 1 212 ? 22.422 21.406 21.219 1 97.12 212 GLU B N 1
ATOM 4611 C CA . GLU B 1 212 ? 23.109 22.562 21.766 1 97.12 212 GLU B CA 1
ATOM 4612 C C . GLU B 1 212 ? 22.719 23.844 21.016 1 97.12 212 GLU B C 1
ATOM 4614 O O . GLU B 1 212 ? 22.484 24.891 21.625 1 97.12 212 GLU B O 1
ATOM 4619 N N . GLU B 1 213 ? 22.688 23.766 19.75 1 96.75 213 GLU B N 1
ATOM 4620 C CA . GLU B 1 213 ? 22.25 24.891 18.938 1 96.75 213 GLU B CA 1
ATOM 4621 C C . GLU B 1 213 ? 20.812 25.297 19.25 1 96.75 213 GLU B C 1
ATOM 4623 O O . GLU B 1 213 ? 20.516 26.484 19.375 1 96.75 213 GLU B O 1
ATOM 4628 N N . ALA B 1 214 ? 20 24.297 19.422 1 97.81 214 ALA B N 1
ATOM 4629 C CA . ALA B 1 214 ? 18.609 24.547 19.781 1 97.81 214 ALA B CA 1
ATOM 4630 C C . ALA B 1 214 ? 18.5 25.234 21.141 1 97.81 214 ALA B C 1
ATOM 4632 O O . ALA B 1 214 ? 17.719 26.188 21.297 1 97.81 214 ALA B O 1
ATOM 4633 N N . ALA B 1 215 ? 19.266 24.766 22.031 1 97.94 215 ALA B N 1
ATOM 4634 C CA . ALA B 1 215 ? 19.266 25.344 23.375 1 97.94 215 ALA B CA 1
ATOM 4635 C C . ALA B 1 215 ? 19.719 26.797 23.344 1 97.94 215 ALA B C 1
ATOM 4637 O O . ALA B 1 215 ? 19.219 27.625 24.094 1 97.94 215 ALA B O 1
ATOM 4638 N N . THR B 1 216 ? 20.688 27.078 22.516 1 98.25 216 THR B N 1
ATOM 4639 C CA . THR B 1 216 ? 21.188 28.438 22.391 1 98.25 216 THR B CA 1
ATOM 4640 C C . THR B 1 216 ? 20.078 29.375 21.906 1 98.25 216 THR B C 1
ATOM 4642 O O . THR B 1 216 ? 19.875 30.453 22.469 1 98.25 216 THR B O 1
ATOM 4645 N N . ILE B 1 217 ? 19.391 29 20.938 1 98.19 217 ILE B N 1
ATOM 4646 C CA . ILE B 1 217 ? 18.297 29.812 20.391 1 98.19 217 ILE B CA 1
ATOM 4647 C C . ILE B 1 217 ? 17.188 29.938 21.422 1 98.19 217 ILE B C 1
ATOM 4649 O O . ILE B 1 217 ? 16.656 31.031 21.625 1 98.19 217 ILE B O 1
ATOM 4653 N N . ASP B 1 218 ? 16.859 28.828 22.094 1 98.31 218 ASP B N 1
ATOM 4654 C CA . ASP B 1 218 ? 15.836 28.844 23.141 1 98.31 218 ASP B CA 1
ATOM 4655 C C . ASP B 1 218 ? 16.172 29.859 24.219 1 98.31 218 ASP B C 1
ATOM 4657 O O . ASP B 1 218 ? 15.289 30.578 24.688 1 98.31 218 ASP B O 1
ATOM 4661 N N . ASN B 1 219 ? 17.422 29.875 24.547 1 98.38 219 ASN B N 1
ATOM 4662 C CA . ASN B 1 219 ? 17.891 30.812 25.578 1 98.38 219 ASN B CA 1
ATOM 4663 C C . ASN B 1 219 ? 17.766 32.25 25.109 1 98.38 219 ASN B C 1
ATOM 4665 O O . ASN B 1 219 ? 17.453 33.156 25.891 1 98.38 219 ASN B O 1
ATOM 4669 N N . LEU B 1 220 ? 18.094 32.5 23.891 1 98.38 220 LEU B N 1
ATOM 4670 C CA . LEU B 1 220 ? 17.938 33.844 23.328 1 98.38 220 LEU B CA 1
ATOM 4671 C C . LEU B 1 220 ? 16.484 34.281 23.359 1 98.38 220 LEU B C 1
ATOM 4673 O O . LEU B 1 220 ? 16.188 35.438 23.672 1 98.38 220 LEU B O 1
ATOM 4677 N N . VAL B 1 221 ? 15.594 33.406 23.062 1 98.38 221 VAL B N 1
ATOM 4678 C CA . VAL B 1 221 ? 14.164 33.719 23.062 1 98.38 221 VAL B CA 1
ATOM 4679 C C . VAL B 1 221 ? 13.688 33.969 24.484 1 98.38 221 VAL B C 1
ATOM 4681 O O . VAL B 1 221 ? 12.883 34.906 24.719 1 98.38 221 VAL B O 1
ATOM 4684 N N . TRP B 1 222 ? 14.172 33.156 25.391 1 98.25 222 TRP B N 1
ATOM 4685 C CA . TRP B 1 222 ? 13.883 33.406 26.797 1 98.25 222 TRP B CA 1
ATOM 4686 C C . TRP B 1 222 ? 14.336 34.781 27.219 1 98.25 222 TRP B C 1
ATOM 4688 O O . TRP B 1 222 ? 13.586 35.531 27.875 1 98.25 222 TRP B O 1
ATOM 4698 N N . TYR B 1 223 ? 15.531 35.094 26.875 1 98.38 223 TYR B N 1
ATOM 4699 C CA . TYR B 1 223 ? 16.078 36.406 27.188 1 98.38 223 TYR B CA 1
ATOM 4700 C C . TYR B 1 223 ? 15.195 37.531 26.641 1 98.38 223 TYR B C 1
ATOM 4702 O O . TYR B 1 223 ? 14.875 38.469 27.344 1 98.38 223 TYR B O 1
ATOM 4710 N N . PHE B 1 224 ? 14.828 37.375 25.453 1 98.06 224 PHE B N 1
ATOM 4711 C CA . PHE B 1 224 ? 13.961 38.375 24.812 1 98.06 224 PHE B CA 1
ATOM 4712 C C . PHE B 1 224 ? 12.648 38.5 25.562 1 98.06 224 PHE B C 1
ATOM 4714 O O . PHE B 1 224 ? 12.164 39.625 25.797 1 98.06 224 PHE B O 1
ATOM 4721 N N . SER B 1 225 ? 12.086 37.406 25.922 1 97.94 225 SER B N 1
ATOM 4722 C CA . SER B 1 225 ? 10.852 37.406 26.703 1 97.94 225 SER B CA 1
ATOM 4723 C C . SER B 1 225 ? 11.023 38.188 28 1 97.94 225 SER B C 1
ATOM 4725 O O . SER B 1 225 ? 10.141 38.938 28.391 1 97.94 225 SER B O 1
ATOM 4727 N N . GLU B 1 226 ? 12.133 38.031 28.641 1 97.69 226 GLU B N 1
ATOM 4728 C CA . GLU B 1 226 ? 12.414 38.75 29.875 1 97.69 226 GLU B CA 1
ATOM 4729 C C . GLU B 1 226 ? 12.539 40.25 29.641 1 97.69 226 GLU B C 1
ATOM 4731 O O . GLU B 1 226 ? 12.086 41.062 30.453 1 97.69 226 GLU B O 1
ATOM 4736 N N . ILE B 1 227 ? 13.18 40.594 28.578 1 97.56 227 ILE B N 1
ATOM 4737 C CA . ILE B 1 227 ? 13.32 42 28.234 1 97.56 227 ILE B CA 1
ATOM 4738 C C . ILE B 1 227 ? 11.938 42.625 28 1 97.56 227 ILE B C 1
ATOM 4740 O O . ILE B 1 227 ? 11.648 43.719 28.469 1 97.56 227 ILE B O 1
ATOM 4744 N N . LEU B 1 228 ? 11.094 41.938 27.281 1 97.38 228 LEU B N 1
ATOM 4745 C CA . LEU B 1 228 ? 9.734 42.406 27.016 1 97.38 228 LEU B CA 1
ATOM 4746 C C . LEU B 1 228 ? 8.969 42.594 28.328 1 97.38 228 LEU B C 1
ATOM 4748 O O . LEU B 1 228 ? 8.234 43.594 28.484 1 97.38 228 LEU B O 1
ATOM 4752 N N . LYS B 1 229 ? 9.125 41.688 29.219 1 97.12 229 LYS B N 1
ATOM 4753 C CA . LYS B 1 229 ? 8.469 41.75 30.516 1 97.12 229 LYS B CA 1
ATOM 4754 C C . LYS B 1 229 ? 8.945 42.969 31.297 1 97.12 229 LYS B C 1
ATOM 4756 O O . LYS B 1 229 ? 8.133 43.75 31.797 1 97.12 229 LYS B O 1
ATOM 4761 N N . ASN B 1 230 ? 10.18 43.188 31.297 1 96.19 230 ASN B N 1
ATOM 4762 C CA . ASN B 1 230 ? 10.781 44.219 32.125 1 96.19 230 ASN B CA 1
ATOM 4763 C C . ASN B 1 230 ? 10.602 45.594 31.531 1 96.19 230 ASN B C 1
ATOM 4765 O O . ASN B 1 230 ? 10.352 46.562 32.25 1 96.19 230 ASN B O 1
ATOM 4769 N N . GLU B 1 231 ? 10.75 45.625 30.203 1 93.5 231 GLU B N 1
ATOM 4770 C CA . GLU B 1 231 ? 10.781 46.938 29.531 1 93.5 231 GLU B CA 1
ATOM 4771 C C . GLU B 1 231 ? 9.398 47.344 29.047 1 93.5 231 GLU B C 1
ATOM 4773 O O . GLU B 1 231 ? 9.094 48.531 28.953 1 93.5 231 GLU B O 1
ATOM 4778 N N . ALA B 1 232 ? 8.57 46.438 28.766 1 93.38 232 ALA B N 1
ATOM 4779 C CA . ALA B 1 232 ? 7.285 46.75 28.156 1 93.38 232 ALA B CA 1
ATOM 4780 C C . ALA B 1 232 ? 6.137 46.156 28.953 1 93.38 232 ALA B C 1
ATOM 4782 O O . ALA B 1 232 ? 4.973 46.25 28.547 1 93.38 232 ALA B O 1
ATOM 4783 N N . HIS B 1 233 ? 6.363 45.438 30.031 1 94.5 233 HIS B N 1
ATOM 4784 C CA . HIS B 1 233 ? 5.383 44.812 30.891 1 94.5 233 HIS B CA 1
ATOM 4785 C C . HIS B 1 233 ? 4.531 43.812 30.125 1 94.5 233 HIS B C 1
ATOM 4787 O O . HIS B 1 233 ? 3.316 43.75 30.328 1 94.5 233 HIS B O 1
ATOM 4793 N N . LEU B 1 234 ? 5.172 43.156 29.25 1 94.31 234 LEU B N 1
ATOM 4794 C CA . LEU B 1 234 ? 4.523 42.156 28.438 1 94.31 234 LEU B CA 1
ATOM 4795 C C . LEU B 1 234 ? 4.918 40.75 28.922 1 94.31 234 LEU B C 1
ATOM 4797 O O . LEU B 1 234 ? 6.082 40.344 28.797 1 94.31 234 LEU B O 1
ATOM 4801 N N . VAL B 1 235 ? 3.961 39.969 29.359 1 95 235 VAL B N 1
ATOM 4802 C CA . VAL B 1 235 ? 4.227 38.625 29.844 1 95 235 VAL B CA 1
ATOM 4803 C C . VAL B 1 235 ? 3.869 37.625 28.766 1 95 235 VAL B C 1
ATOM 4805 O O . VAL B 1 235 ? 2.691 37.406 28.469 1 95 235 VAL B O 1
ATOM 4808 N N . THR B 1 236 ? 4.848 36.969 28.266 1 95 236 THR B N 1
ATOM 4809 C CA . THR B 1 236 ? 4.648 36.031 27.156 1 95 236 THR B CA 1
ATOM 4810 C C . THR B 1 236 ? 4.727 34.594 27.656 1 95 236 THR B C 1
ATOM 4812 O O . THR B 1 236 ? 4.246 33.688 26.984 1 95 236 THR B O 1
ATOM 4815 N N . SER B 1 237 ? 5.281 34.281 28.781 1 90.12 237 SER B N 1
ATOM 4816 C CA . SER B 1 237 ? 5.609 32.969 29.297 1 90.12 237 SER B CA 1
ATOM 4817 C C . SER B 1 237 ? 4.348 32.188 29.656 1 90.12 237 SER B C 1
ATOM 4819 O O . SER B 1 237 ? 4.363 30.953 29.688 1 90.12 237 SER B O 1
ATOM 4821 N N . THR B 1 238 ? 3.248 32.812 29.828 1 89.62 238 THR B N 1
ATOM 4822 C CA . THR B 1 238 ? 2.043 32.156 30.328 1 89.62 238 THR B CA 1
ATOM 4823 C C . THR B 1 238 ? 1.134 31.75 29.172 1 89.62 238 THR B C 1
ATOM 4825 O O . THR B 1 238 ? 0.117 31.078 29.375 1 89.62 238 THR B O 1
ATOM 4828 N N . VAL B 1 239 ? 1.503 32.125 28.031 1 93.56 239 VAL B N 1
ATOM 4829 C CA . VAL B 1 239 ? 0.636 31.875 26.875 1 93.56 239 VAL B CA 1
ATOM 4830 C C . VAL B 1 239 ? 0.728 30.406 26.469 1 93.56 239 VAL B C 1
ATOM 4832 O O . VAL B 1 239 ? 1.797 29.922 26.078 1 93.56 239 VAL B O 1
ATOM 4835 N N . GLU B 1 240 ? -0.408 29.766 26.609 1 91.38 240 GLU B N 1
ATOM 4836 C CA . GLU B 1 240 ? -0.473 28.391 26.125 1 91.38 240 GLU B CA 1
ATOM 4837 C C . GLU B 1 240 ? -0.341 28.328 24.609 1 91.38 240 GLU B C 1
ATOM 4839 O O . GLU B 1 240 ? -0.943 29.141 23.891 1 91.38 240 GLU B O 1
ATOM 4844 N N . ARG B 1 241 ? 0.492 27.453 24.078 1 91.12 241 ARG B N 1
ATOM 4845 C CA . ARG B 1 241 ? 0.795 27.297 22.656 1 91.12 241 ARG B CA 1
ATOM 4846 C C . ARG B 1 241 ? 1.535 28.516 22.109 1 91.12 241 ARG B C 1
ATOM 4848 O O . ARG B 1 241 ? 1.538 28.75 20.906 1 91.12 241 ARG B O 1
ATOM 4855 N N . GLY B 1 242 ? 2.139 29.188 23.016 1 95.06 242 GLY B N 1
ATOM 4856 C CA . GLY B 1 242 ? 2.822 30.422 22.656 1 95.06 242 GLY B CA 1
ATOM 4857 C C . GLY B 1 242 ? 4.07 30.203 21.828 1 95.06 242 GLY B C 1
ATOM 4858 O O . GLY B 1 242 ? 4.609 31.141 21.234 1 95.06 242 GLY B O 1
ATOM 4859 N N . GLY B 1 243 ? 4.512 28.969 21.688 1 94.81 243 GLY B N 1
ATOM 4860 C CA . GLY B 1 243 ? 5.738 28.672 20.969 1 94.81 243 GLY B CA 1
ATOM 4861 C C . GLY B 1 243 ? 5.566 28.672 19.469 1 94.81 243 GLY B C 1
ATOM 4862 O O . GLY B 1 243 ? 6.551 28.688 18.719 1 94.81 243 GLY B O 1
ATOM 4863 N N . ALA B 1 244 ? 4.363 28.688 18.953 1 92.31 244 ALA B N 1
ATOM 4864 C CA . ALA B 1 244 ? 4.09 28.625 17.531 1 92.31 244 ALA B CA 1
ATOM 4865 C C . ALA B 1 244 ? 4.766 29.781 16.781 1 92.31 244 ALA B C 1
ATOM 4867 O O . ALA B 1 244 ? 4.723 30.922 17.25 1 92.31 244 ALA B O 1
ATOM 4868 N N . GLY B 1 245 ? 5.445 29.391 15.68 1 93.5 245 GLY B N 1
ATOM 4869 C CA . GLY B 1 245 ? 6.133 30.391 14.883 1 93.5 245 GLY B CA 1
ATOM 4870 C C . GLY B 1 245 ? 7.391 30.922 15.539 1 93.5 245 GLY B C 1
ATOM 4871 O O . GLY B 1 245 ? 7.793 32.062 15.297 1 93.5 245 GLY B O 1
ATOM 4872 N N . GLY B 1 246 ? 7.941 30.141 16.469 1 93.25 246 GLY B N 1
ATOM 4873 C CA . GLY B 1 246 ? 9.156 30.578 17.141 1 93.25 246 GLY B CA 1
ATOM 4874 C C . GLY B 1 246 ? 8.906 31.672 18.172 1 93.25 246 GLY B C 1
ATOM 4875 O O . GLY B 1 246 ? 9.75 32.562 18.359 1 93.25 246 GLY B O 1
ATOM 4876 N N . GLY B 1 247 ? 7.734 31.781 18.656 1 95.62 247 GLY B N 1
ATOM 4877 C CA . GLY B 1 247 ? 7.402 32.75 19.688 1 95.62 247 GLY B CA 1
ATOM 4878 C C . GLY B 1 247 ? 6.441 33.844 19.188 1 95.62 247 GLY B C 1
ATOM 4879 O O . GLY B 1 247 ? 5.934 34.625 19.984 1 95.62 247 GLY B O 1
ATOM 4880 N N . VAL B 1 248 ? 6.102 33.844 17.953 1 97.12 248 VAL B N 1
ATOM 4881 C CA . VAL B 1 248 ? 5.207 34.812 17.344 1 97.12 248 VAL B CA 1
ATOM 4882 C C . VAL B 1 248 ? 3.842 34.781 18.031 1 97.12 248 VAL B C 1
ATOM 4884 O O . VAL B 1 248 ? 3.256 35.812 18.344 1 97.12 248 VAL B O 1
ATOM 4887 N N . ALA B 1 249 ? 3.389 33.594 18.297 1 97.69 249 ALA B N 1
ATOM 4888 C CA . ALA B 1 249 ? 2.072 33.406 18.891 1 97.69 249 ALA B CA 1
ATOM 4889 C C . ALA B 1 249 ? 2.014 34.062 20.281 1 97.69 249 ALA B C 1
ATOM 4891 O O . ALA B 1 249 ? 1.034 34.719 20.641 1 97.69 249 ALA B O 1
ATOM 4892 N N . ALA B 1 250 ? 3.02 33.875 21.047 1 97.62 250 ALA B N 1
ATOM 4893 C CA . ALA B 1 250 ? 3.059 34.438 22.406 1 97.62 250 ALA B CA 1
ATOM 4894 C C . ALA B 1 250 ? 3.012 35.969 22.359 1 97.62 250 ALA B C 1
ATOM 4896 O O . ALA B 1 250 ? 2.332 36.594 23.172 1 97.62 250 ALA B O 1
ATOM 4897 N N . ILE B 1 251 ? 3.662 36.531 21.422 1 97.38 251 ILE B N 1
ATOM 4898 C CA . ILE B 1 251 ? 3.746 37.969 21.281 1 97.38 251 ILE B CA 1
ATOM 4899 C C . ILE B 1 251 ? 2.365 38.562 20.969 1 97.38 251 ILE B C 1
ATOM 4901 O O . ILE B 1 251 ? 1.893 39.469 21.641 1 97.38 251 ILE B O 1
ATOM 4905 N N . PHE B 1 252 ? 1.733 38 20 1 97.94 252 PHE B N 1
ATOM 4906 C CA . PHE B 1 252 ? 0.429 38.5 19.578 1 97.94 252 PHE B CA 1
ATOM 4907 C C . PHE B 1 252 ? -0.614 38.281 20.656 1 97.94 252 PHE B C 1
ATOM 4909 O O . PHE B 1 252 ? -1.481 39.125 20.891 1 97.94 252 PHE B O 1
ATOM 4916 N N . ALA B 1 253 ? -0.536 37.156 21.297 1 97.56 253 ALA B N 1
ATOM 4917 C CA . ALA B 1 253 ? -1.471 36.875 22.391 1 97.56 253 ALA B CA 1
ATOM 4918 C C . ALA B 1 253 ? -1.304 37.875 23.531 1 97.56 253 ALA B C 1
ATOM 4920 O O . ALA B 1 253 ? -2.289 38.406 24.047 1 97.56 253 ALA B O 1
ATOM 4921 N N . ALA B 1 254 ? -0.096 38.156 23.875 1 96.62 254 ALA B N 1
ATOM 4922 C CA . ALA B 1 254 ? 0.196 39.031 25.016 1 96.62 254 ALA B CA 1
ATOM 4923 C C . ALA B 1 254 ? -0.143 40.5 24.672 1 96.62 254 ALA B C 1
ATOM 4925 O O . ALA B 1 254 ? -0.65 41.219 25.531 1 96.62 254 ALA B O 1
ATOM 4926 N N . LEU B 1 255 ? 0.105 40.906 23.469 1 96.12 255 LEU B N 1
ATOM 4927 C CA . LEU B 1 255 ? -0.059 42.312 23.094 1 96.12 255 LEU B CA 1
ATOM 4928 C C . LEU B 1 255 ? -1.512 42.594 22.734 1 96.12 255 LEU B C 1
ATOM 4930 O O . LEU B 1 255 ? -2.025 43.688 23.047 1 96.12 255 LEU B O 1
ATOM 4934 N N . TYR B 1 256 ? -2.172 41.594 22.062 1 96.75 256 TYR B N 1
ATOM 4935 C CA . TYR B 1 256 ? -3.438 41.969 21.438 1 96.75 256 TYR B CA 1
ATOM 4936 C C . TYR B 1 256 ? -4.504 40.906 21.719 1 96.75 256 TYR B C 1
ATOM 4938 O O . TYR B 1 256 ? -5.535 40.875 21.047 1 96.75 256 TYR B O 1
ATOM 4946 N N . ASP B 1 257 ? -4.246 40.031 22.656 1 96.31 257 ASP B N 1
ATOM 4947 C CA . ASP B 1 257 ? -5.184 39 23.047 1 96.31 257 ASP B CA 1
ATOM 4948 C C . ASP B 1 257 ? -5.574 38.125 21.859 1 96.31 257 ASP B C 1
ATOM 4950 O O . ASP B 1 257 ? -6.75 37.812 21.672 1 96.31 257 ASP B O 1
ATOM 4954 N N . ALA B 1 258 ? -4.578 37.906 20.984 1 97.5 258 ALA B N 1
ATOM 4955 C CA . ALA B 1 258 ? -4.812 37.031 19.844 1 97.5 258 ALA B CA 1
ATOM 4956 C C . ALA B 1 258 ? -5.227 35.625 20.297 1 97.5 258 ALA B C 1
ATOM 4958 O O . ALA B 1 258 ? -4.707 35.094 21.281 1 97.5 258 ALA B O 1
ATOM 4959 N N . GLU B 1 259 ? -6.129 35.031 19.625 1 97 259 GLU B N 1
ATOM 4960 C CA . GLU B 1 259 ? -6.551 33.656 19.891 1 97 259 GLU B CA 1
ATOM 4961 C C . GLU B 1 259 ? -5.672 32.656 19.141 1 97 259 GLU B C 1
ATOM 4963 O O . GLU B 1 259 ? -5.414 32.812 17.938 1 97 259 GLU B O 1
ATOM 4968 N N . ILE B 1 260 ? -5.207 31.719 19.875 1 95.88 260 ILE B N 1
ATOM 4969 C CA . ILE B 1 260 ? -4.449 30.625 19.266 1 95.88 260 ILE B CA 1
ATOM 4970 C C . ILE B 1 260 ? -5.336 29.391 19.109 1 95.88 260 ILE B C 1
ATOM 4972 O O . ILE B 1 260 ? -5.789 28.828 20.109 1 95.88 260 ILE B O 1
ATOM 4976 N N . LEU B 1 261 ? -5.504 29.031 17.844 1 93.38 261 LEU B N 1
ATOM 4977 C CA . LEU B 1 261 ? -6.41 27.938 17.531 1 93.38 261 LEU B CA 1
ATOM 4978 C C . LEU B 1 261 ? -5.672 26.812 16.797 1 93.38 261 LEU B C 1
ATOM 4980 O O . LEU B 1 261 ? -4.637 27.062 16.172 1 93.38 261 LEU B O 1
ATOM 4984 N N . THR B 1 262 ? -6.266 25.625 16.922 1 92.12 262 THR B N 1
ATOM 4985 C CA . THR B 1 262 ? -5.816 24.531 16.062 1 92.12 262 THR B CA 1
ATOM 4986 C C . THR B 1 262 ? -6.492 24.609 14.703 1 92.12 262 THR B C 1
ATOM 4988 O O . THR B 1 262 ? -7.461 25.344 14.523 1 92.12 262 THR B O 1
ATOM 4991 N N . SER B 1 263 ? -5.973 23.891 13.812 1 92.31 263 SER B N 1
ATOM 4992 C CA . SER B 1 263 ? -6.574 23.844 12.484 1 92.31 263 SER B CA 1
ATOM 4993 C C . SER B 1 263 ? -8.008 23.312 12.547 1 92.31 263 SER B C 1
ATOM 4995 O O . SER B 1 263 ? -8.883 23.797 11.828 1 92.31 263 SER B O 1
ATOM 4997 N N . HIS B 1 264 ? -8.258 22.359 13.375 1 90.88 264 HIS B N 1
ATOM 4998 C CA . HIS B 1 264 ? -9.609 21.812 13.438 1 90.88 264 HIS B CA 1
ATOM 4999 C C . HIS B 1 264 ? -10.602 22.828 13.969 1 90.88 264 HIS B C 1
ATOM 5001 O O . HIS B 1 264 ? -11.75 22.875 13.523 1 90.88 264 HIS B O 1
ATOM 5007 N N . ASN B 1 265 ? -10.148 23.609 14.898 1 92.81 265 ASN B N 1
ATOM 5008 C CA . ASN B 1 265 ? -11.008 24.688 15.383 1 92.81 265 ASN B CA 1
ATOM 5009 C C . ASN B 1 265 ? -11.375 25.656 14.266 1 92.81 265 ASN B C 1
ATOM 5011 O O . ASN B 1 265 ? -12.539 26.062 14.148 1 92.81 265 ASN B O 1
ATOM 5015 N N . LEU B 1 266 ? -10.391 25.984 13.531 1 94.12 266 LEU B N 1
ATOM 5016 C CA . LEU B 1 266 ? -10.633 26.938 12.453 1 94.12 266 LEU B CA 1
ATOM 5017 C C . LEU B 1 266 ? -11.516 26.328 11.375 1 94.12 266 LEU B C 1
ATOM 5019 O O . LEU B 1 266 ? -12.414 26.984 10.852 1 94.12 266 LEU B O 1
ATOM 5023 N N . VAL B 1 267 ? -11.289 25.094 11.008 1 94.44 267 VAL B N 1
ATOM 5024 C CA . VAL B 1 267 ? -12.125 24.406 10.031 1 94.44 267 VAL B CA 1
ATOM 5025 C C . VAL B 1 267 ? -13.578 24.406 10.508 1 94.44 267 VAL B C 1
ATOM 5027 O O . VAL B 1 267 ? -14.492 24.688 9.727 1 94.44 267 VAL B O 1
ATOM 5030 N N . ASP B 1 268 ? -13.75 24.109 11.758 1 93.69 268 ASP B N 1
ATOM 5031 C CA . ASP B 1 268 ? -15.094 24.109 12.32 1 93.69 268 ASP B CA 1
ATOM 5032 C C . ASP B 1 268 ? -15.719 25.5 12.234 1 93.69 268 ASP B C 1
ATOM 5034 O O . ASP B 1 268 ? -16.891 25.641 11.867 1 93.69 268 ASP B O 1
ATOM 5038 N N . GLN B 1 269 ? -14.938 26.469 12.57 1 92.5 269 GLN B N 1
ATOM 5039 C CA . GLN B 1 269 ? -15.414 27.844 12.539 1 92.5 269 GLN B CA 1
ATOM 5040 C C . GLN B 1 269 ? -15.852 28.25 11.133 1 92.5 269 GLN B C 1
ATOM 5042 O O . GLN B 1 269 ? -16.875 28.922 10.961 1 92.5 269 GLN B O 1
ATOM 5047 N N . ILE B 1 270 ? -15.133 27.812 10.148 1 92.5 270 ILE B N 1
ATOM 5048 C CA . ILE B 1 270 ? -15.336 28.281 8.781 1 92.5 270 ILE B CA 1
ATOM 5049 C C . ILE B 1 270 ? -16.438 27.453 8.117 1 92.5 270 ILE B C 1
ATOM 5051 O O . ILE B 1 270 ? -17.25 27.984 7.367 1 92.5 270 ILE B O 1
ATOM 5055 N N . THR B 1 271 ? -16.516 26.109 8.422 1 94 271 THR B N 1
ATOM 5056 C CA . THR B 1 271 ? -17.344 25.219 7.625 1 94 271 THR B CA 1
ATOM 5057 C C . THR B 1 271 ? -18.531 24.719 8.445 1 94 271 THR B C 1
ATOM 5059 O O . THR B 1 271 ? -19.469 24.109 7.898 1 94 271 THR B O 1
ATOM 5062 N N . HIS B 1 272 ? -18.531 24.938 9.773 1 95.5 272 HIS B N 1
ATOM 5063 C CA . HIS B 1 272 ? -19.5 24.297 10.664 1 95.5 272 HIS B CA 1
ATOM 5064 C C . HIS B 1 272 ? -19.469 22.781 10.539 1 95.5 272 HIS B C 1
ATOM 5066 O O . HIS B 1 272 ? -20.5 22.141 10.352 1 95.5 272 HIS B O 1
ATOM 5072 N N . LEU B 1 273 ? -18.312 22.297 10.672 1 96.38 273 LEU B N 1
ATOM 5073 C CA . LEU B 1 273 ? -18 20.891 10.438 1 96.38 273 LEU B CA 1
ATOM 5074 C C . LEU B 1 273 ? -18.891 19.984 11.281 1 96.38 273 LEU B C 1
ATOM 5076 O O . LEU B 1 273 ? -19.391 18.969 10.789 1 96.38 273 LEU B O 1
ATOM 5080 N N . GLU B 1 274 ? -19.094 20.344 12.516 1 96.5 274 GLU B N 1
ATOM 5081 C CA . GLU B 1 274 ? -19.906 19.516 13.391 1 96.5 274 GLU B CA 1
ATOM 5082 C C . GLU B 1 274 ? -21.328 19.375 12.844 1 96.5 274 GLU B C 1
ATOM 5084 O O . GLU B 1 274 ? -21.875 18.281 12.812 1 96.5 274 GLU B O 1
ATOM 5089 N N . ASP B 1 275 ? -21.938 20.469 12.406 1 97.31 275 ASP B N 1
ATOM 5090 C CA . ASP B 1 275 ? -23.281 20.422 11.82 1 97.31 275 ASP B CA 1
ATOM 5091 C C . ASP B 1 275 ? -23.297 19.531 10.578 1 97.31 275 ASP B C 1
ATOM 5093 O O . ASP B 1 275 ? -24.25 18.781 10.375 1 97.31 275 ASP B O 1
ATOM 5097 N N . LEU B 1 276 ? -22.266 19.641 9.781 1 97.38 276 LEU B N 1
ATOM 5098 C CA . LEU B 1 276 ? -22.188 18.859 8.547 1 97.38 276 LEU B CA 1
ATOM 5099 C C . LEU B 1 276 ? -22.125 17.375 8.859 1 97.38 276 LEU B C 1
ATOM 5101 O O . LEU B 1 276 ? -22.781 16.578 8.188 1 97.38 276 LEU B O 1
ATOM 5105 N N . ILE B 1 277 ? -21.391 17.016 9.867 1 97.75 277 ILE B N 1
ATOM 5106 C CA . ILE B 1 277 ? -21.234 15.609 10.242 1 97.75 277 ILE B CA 1
ATOM 5107 C C . ILE B 1 277 ? -22.562 15.094 10.82 1 97.75 277 ILE B C 1
ATOM 5109 O O . ILE B 1 277 ? -23 13.984 10.492 1 97.75 277 ILE B O 1
ATOM 5113 N N . GLU B 1 278 ? -23.188 15.93 11.648 1 97.19 278 GLU B N 1
ATOM 5114 C CA . GLU B 1 278 ? -24.484 15.547 12.234 1 97.19 278 GLU B CA 1
ATOM 5115 C C . GLU B 1 278 ? -25.516 15.266 11.156 1 97.19 278 GLU B C 1
ATOM 5117 O O . GLU B 1 278 ? -26.344 14.359 11.297 1 97.19 278 GLU B O 1
ATOM 5122 N N . GLN B 1 279 ? -25.438 15.984 10.109 1 96.88 279 GLN B N 1
ATOM 5123 C CA . GLN B 1 279 ? -26.438 15.875 9.055 1 96.88 279 GLN B CA 1
ATOM 5124 C C . GLN B 1 279 ? -26.078 14.797 8.047 1 96.88 279 GLN B C 1
ATOM 5126 O O . GLN B 1 279 ? -26.906 14.383 7.238 1 96.88 279 GLN B O 1
ATOM 5131 N N . ALA B 1 280 ? -24.875 14.32 7.992 1 96.88 280 ALA B N 1
ATOM 5132 C CA . ALA B 1 280 ? -24.406 13.367 6.996 1 96.88 280 ALA B CA 1
ATOM 5133 C C . ALA B 1 280 ? -24.938 11.961 7.293 1 96.88 280 ALA B C 1
ATOM 5135 O O . ALA B 1 280 ? -25.203 11.625 8.445 1 96.88 280 ALA B O 1
ATOM 5136 N N . ASP B 1 281 ? -25.109 11.133 6.254 1 96.19 281 ASP B N 1
ATOM 5137 C CA . ASP B 1 281 ? -25.422 9.711 6.395 1 96.19 281 ASP B CA 1
ATOM 5138 C C . ASP B 1 281 ? -24.156 8.867 6.391 1 96.19 281 ASP B C 1
ATOM 5140 O O . ASP B 1 281 ? -24.141 7.758 6.934 1 96.19 281 ASP B O 1
ATOM 5144 N N . LEU B 1 282 ? -23.125 9.383 5.777 1 96.69 282 LEU B N 1
ATOM 5145 C CA . LEU B 1 282 ? -21.828 8.75 5.652 1 96.69 282 LEU B CA 1
ATOM 5146 C C . LEU B 1 282 ? -20.719 9.797 5.645 1 96.69 282 LEU B C 1
ATOM 5148 O O . LEU B 1 282 ? -20.844 10.836 4.996 1 96.69 282 LEU B O 1
ATOM 5152 N N . VAL B 1 283 ? -19.656 9.539 6.367 1 98.25 283 VAL B N 1
ATOM 5153 C CA . VAL B 1 283 ? -18.5 10.438 6.41 1 98.25 283 VAL B CA 1
ATOM 5154 C C . VAL B 1 283 ? -17.266 9.719 5.867 1 98.25 283 VAL B C 1
ATOM 5156 O O . VAL B 1 283 ? -16.938 8.617 6.305 1 98.25 283 VAL B O 1
ATOM 5159 N N . MET B 1 284 ? -16.609 10.227 4.898 1 98.56 284 MET B N 1
ATOM 5160 C CA . MET B 1 284 ? -15.328 9.734 4.391 1 98.56 284 MET B CA 1
ATOM 5161 C C . MET B 1 284 ? -14.234 10.781 4.586 1 98.56 284 MET B C 1
ATOM 5163 O O . MET B 1 284 ? -14.398 11.938 4.211 1 98.56 284 MET B O 1
ATOM 5167 N N . PHE B 1 285 ? -13.211 10.398 5.203 1 98.25 285 PHE B N 1
ATOM 5168 C CA . PHE B 1 285 ? -12.148 11.344 5.531 1 98.25 285 PHE B CA 1
ATOM 5169 C C . PHE B 1 285 ? -10.781 10.68 5.441 1 98.25 285 PHE B C 1
ATOM 5171 O O . PHE B 1 285 ? -10.68 9.492 5.109 1 98.25 285 PHE B O 1
ATOM 5178 N N . GLY B 1 286 ? -9.688 11.461 5.605 1 96.38 286 GLY B N 1
ATOM 5179 C CA . GLY B 1 286 ? -8.352 10.891 5.539 1 96.38 286 GLY B CA 1
ATOM 5180 C C . GLY B 1 286 ? -7.258 11.945 5.508 1 96.38 286 GLY B C 1
ATOM 5181 O O . GLY B 1 286 ? -7.543 13.141 5.523 1 96.38 286 GLY B O 1
ATOM 5182 N N . GLU B 1 287 ? -6.004 11.406 5.559 1 93.75 287 GLU B N 1
ATOM 5183 C CA . GLU B 1 287 ? -4.836 12.289 5.547 1 93.75 287 GLU B CA 1
ATOM 5184 C C . GLU B 1 287 ? -3.572 11.523 5.168 1 93.75 287 GLU B C 1
ATOM 5186 O O . GLU B 1 287 ? -3.564 10.289 5.164 1 93.75 287 GLU B O 1
ATOM 5191 N N . GLY B 1 288 ? -2.602 12.203 4.727 1 89.94 288 GLY B N 1
ATOM 5192 C CA . GLY B 1 288 ? -1.266 11.672 4.504 1 89.94 288 GLY B CA 1
ATOM 5193 C C . GLY B 1 288 ? -0.175 12.539 5.109 1 89.94 288 GLY B C 1
ATOM 5194 O O . GLY B 1 288 ? 0.392 13.398 4.43 1 89.94 288 GLY B O 1
ATOM 5195 N N . ILE B 1 289 ? 0.152 12.281 6.367 1 77 289 ILE B N 1
ATOM 5196 C CA . ILE B 1 289 ? 1.113 13.148 7.043 1 77 289 ILE B CA 1
ATOM 5197 C C . ILE B 1 289 ? 2.502 12.516 6.984 1 77 289 ILE B C 1
ATOM 5199 O O . ILE B 1 289 ? 2.633 11.289 6.945 1 77 289 ILE B O 1
ATOM 5203 N N . ASN B 1 290 ? 3.469 13.336 6.883 1 72.06 290 ASN B N 1
ATOM 5204 C CA . ASN B 1 290 ? 4.855 12.883 6.953 1 72.06 290 ASN B CA 1
ATOM 5205 C C . ASN B 1 290 ? 5.324 12.727 8.398 1 72.06 290 ASN B C 1
ATOM 5207 O O . ASN B 1 290 ? 4.594 13.062 9.328 1 72.06 290 ASN B O 1
ATOM 5211 N N . GLU B 1 291 ? 6.391 12.141 8.594 1 65 291 GLU B N 1
ATOM 5212 C CA . GLU B 1 291 ? 6.973 11.875 9.906 1 65 291 GLU B CA 1
ATOM 5213 C C . GLU B 1 291 ? 7.059 13.148 10.742 1 65 291 GLU B C 1
ATOM 5215 O O . GLU B 1 291 ? 6.812 13.117 11.945 1 65 291 GLU B O 1
ATOM 5220 N N . ALA B 1 292 ? 7.301 14.227 10.094 1 64.94 292 ALA B N 1
ATOM 5221 C CA . ALA B 1 292 ? 7.48 15.5 10.789 1 64.94 292 ALA B CA 1
ATOM 5222 C C . ALA B 1 292 ? 6.164 15.984 11.391 1 64.94 292 ALA B C 1
ATOM 5224 O O . ALA B 1 292 ? 6.164 16.797 12.328 1 64.94 292 ALA B O 1
ATOM 5225 N N . ASP B 1 293 ? 5.098 15.391 10.914 1 66.06 293 ASP B N 1
ATOM 5226 C CA . ASP B 1 293 ? 3.791 15.922 11.281 1 66.06 293 ASP B CA 1
ATOM 5227 C C . ASP B 1 293 ? 3.049 14.961 12.203 1 66.06 293 ASP B C 1
ATOM 5229 O O . ASP B 1 293 ? 1.885 15.188 12.539 1 66.06 293 ASP B O 1
ATOM 5233 N N . HIS B 1 294 ? 3.725 13.961 12.617 1 64.06 294 HIS B N 1
ATOM 5234 C CA . HIS B 1 294 ? 3.088 12.938 13.438 1 64.06 294 HIS B CA 1
ATOM 5235 C C . HIS B 1 294 ? 2.594 13.508 14.758 1 64.06 294 HIS B C 1
ATOM 5237 O O . HIS B 1 294 ? 1.657 12.977 15.359 1 64.06 294 HIS B O 1
ATOM 5243 N N . LEU B 1 295 ? 3.146 14.625 15.086 1 60.5 295 LEU B N 1
ATOM 5244 C CA . LEU B 1 295 ? 2.832 15.219 16.375 1 60.5 295 LEU B CA 1
ATOM 5245 C C . LEU B 1 295 ? 1.642 16.156 16.266 1 60.5 295 LEU B C 1
ATOM 5247 O O . LEU B 1 295 ? 1.134 16.641 17.281 1 60.5 295 LEU B O 1
ATOM 5251 N N . LEU B 1 296 ? 1.204 16.328 15.102 1 67.31 296 LEU B N 1
ATOM 5252 C CA . LEU B 1 296 ? 0.154 17.328 14.906 1 67.31 296 LEU B CA 1
ATOM 5253 C C . LEU B 1 296 ? -1.204 16.766 15.32 1 67.31 296 LEU B C 1
ATOM 5255 O O . LEU B 1 296 ? -1.485 15.586 15.109 1 67.31 296 LEU B O 1
ATOM 5259 N N . GLU B 1 297 ? -1.904 17.578 16 1 72.31 297 GLU B N 1
ATOM 5260 C CA . GLU B 1 297 ? -3.334 17.344 16.188 1 72.31 297 GLU B CA 1
ATOM 5261 C C . GLU B 1 297 ? -4.109 17.656 14.906 1 72.31 297 GLU B C 1
ATOM 5263 O O . GLU B 1 297 ? -4.402 18.812 14.617 1 72.31 297 GLU B O 1
ATOM 5268 N N . THR B 1 298 ? -4.441 16.562 14.203 1 80.31 298 THR B N 1
ATOM 5269 C CA . THR B 1 298 ? -5.055 16.844 12.906 1 80.31 298 THR B CA 1
ATOM 5270 C C . THR B 1 298 ? -6.574 16.766 13 1 80.31 298 THR B C 1
ATOM 5272 O O . THR B 1 298 ? -7.113 16.219 13.961 1 80.31 298 THR B O 1
ATOM 5275 N N . THR B 1 299 ? -7.219 17.375 12.102 1 91.12 299 THR B N 1
ATOM 5276 C CA . THR B 1 299 ? -8.672 17.5 12.031 1 91.12 299 THR B CA 1
ATOM 5277 C C . THR B 1 299 ? -9.328 16.141 11.875 1 91.12 299 THR B C 1
ATOM 5279 O O . THR B 1 299 ? -10.484 15.945 12.25 1 91.12 299 THR B O 1
ATOM 5282 N N . THR B 1 300 ? -8.594 15.188 11.414 1 93.5 300 THR B N 1
ATOM 5283 C CA . THR B 1 300 ? -9.156 13.875 11.133 1 93.5 300 THR B CA 1
ATOM 5284 C C . THR B 1 300 ? -9.578 13.18 12.43 1 93.5 300 THR B C 1
ATOM 5286 O O . THR B 1 300 ? -10.586 12.477 12.453 1 93.5 300 THR B O 1
ATOM 5289 N N . LEU B 1 301 ? -8.859 13.414 13.492 1 91.56 301 LEU B N 1
ATOM 5290 C CA . LEU B 1 301 ? -9.242 12.844 14.773 1 91.56 301 LEU B CA 1
ATOM 5291 C C . LEU B 1 301 ? -10.555 13.445 15.266 1 91.56 301 LEU B C 1
ATOM 5293 O O . LEU B 1 301 ? -11.406 12.734 15.812 1 91.56 301 LEU B O 1
ATOM 5297 N N . ARG B 1 302 ? -10.672 14.711 15.062 1 93.31 302 ARG B N 1
ATOM 5298 C CA . ARG B 1 302 ? -11.914 15.375 15.438 1 93.31 302 ARG B CA 1
ATOM 5299 C C . ARG B 1 302 ? -13.086 14.852 14.617 1 93.31 302 ARG B C 1
ATOM 5301 O O . ARG B 1 302 ? -14.188 14.68 15.141 1 93.31 302 ARG B O 1
ATOM 5308 N N . ILE B 1 303 ? -12.883 14.633 13.391 1 97.12 303 ILE B N 1
ATOM 5309 C CA . ILE B 1 303 ? -13.914 14.078 12.523 1 97.12 303 ILE B CA 1
ATOM 5310 C C . ILE B 1 303 ? -14.344 12.711 13.039 1 97.12 303 ILE B C 1
ATOM 5312 O O . ILE B 1 303 ? -15.539 12.422 13.141 1 97.12 303 ILE B O 1
ATOM 5316 N N . ALA B 1 304 ? -13.367 11.867 13.367 1 96.31 304 ALA B N 1
ATOM 5317 C CA . ALA B 1 304 ? -13.664 10.539 13.914 1 96.31 304 ALA B CA 1
ATOM 5318 C C . ALA B 1 304 ? -14.484 10.648 15.195 1 96.31 304 ALA B C 1
ATOM 5320 O O . ALA B 1 304 ? -15.469 9.922 15.367 1 96.31 304 ALA B O 1
ATOM 5321 N N . GLU B 1 305 ? -14.117 11.586 16.047 1 95.88 305 GLU B N 1
ATOM 5322 C CA . GLU B 1 305 ? -14.828 11.812 17.312 1 95.88 305 GLU B CA 1
ATOM 5323 C C . GLU B 1 305 ? -16.281 12.211 17.062 1 95.88 305 GLU B C 1
ATOM 5325 O O . GLU B 1 305 ? -17.188 11.672 17.688 1 95.88 305 GLU B O 1
ATOM 5330 N N . LEU B 1 306 ? -16.469 13.133 16.188 1 96.88 306 LEU B N 1
ATOM 5331 C CA . LEU B 1 306 ? -17.797 13.648 15.891 1 96.88 306 LEU B CA 1
ATOM 5332 C C . LEU B 1 306 ? -18.656 12.586 15.211 1 96.88 306 LEU B C 1
ATOM 5334 O O . LEU B 1 306 ? -19.844 12.469 15.484 1 96.88 306 LEU B O 1
ATOM 5338 N N . ALA B 1 307 ? -18.047 11.82 14.266 1 97 307 ALA B N 1
ATOM 5339 C CA . ALA B 1 307 ? -18.797 10.75 13.602 1 97 307 ALA B CA 1
ATOM 5340 C C . ALA B 1 307 ? -19.312 9.734 14.617 1 97 307 ALA B C 1
ATOM 5342 O O . ALA B 1 307 ? -20.453 9.273 14.508 1 97 307 ALA B O 1
ATOM 5343 N N . THR B 1 308 ? -18.5 9.414 15.57 1 95.69 308 THR B N 1
ATOM 5344 C CA . THR B 1 308 ? -18.891 8.492 16.641 1 95.69 308 THR B CA 1
ATOM 5345 C C . THR B 1 308 ? -19.969 9.117 17.516 1 95.69 308 THR B C 1
ATOM 5347 O O . THR B 1 308 ? -20.969 8.461 17.812 1 95.69 308 THR B O 1
ATOM 5350 N N . LYS B 1 309 ? -19.719 10.375 17.906 1 96.62 309 LYS B N 1
ATOM 5351 C CA . LYS B 1 309 ? -20.688 11.102 18.734 1 96.62 309 LYS B CA 1
ATOM 5352 C C . LYS B 1 309 ? -22.078 11.062 18.125 1 96.62 309 LYS B C 1
ATOM 5354 O O . LYS B 1 309 ? -23.062 10.867 18.844 1 96.62 309 LYS B O 1
ATOM 5359 N N . TYR B 1 310 ? -22.172 11.164 16.859 1 97.38 310 TYR B N 1
ATOM 5360 C CA . TYR B 1 310 ? -23.469 11.258 16.188 1 97.38 310 TYR B CA 1
ATOM 5361 C C . TYR B 1 310 ? -23.844 9.93 15.539 1 97.38 310 TYR B C 1
ATOM 5363 O O . TYR B 1 310 ? -24.797 9.859 14.758 1 97.38 310 TYR B O 1
ATOM 5371 N N . HIS B 1 311 ? -23.078 8.867 15.75 1 95.44 311 HIS B N 1
ATOM 5372 C CA . HIS B 1 311 ? -23.344 7.504 15.305 1 95.44 311 HIS B CA 1
ATOM 5373 C C . HIS B 1 311 ? -23.438 7.434 13.781 1 95.44 311 HIS B C 1
ATOM 5375 O O . HIS B 1 311 ? -24.359 6.836 13.242 1 95.44 311 HIS B O 1
ATOM 5381 N N . LYS B 1 312 ? -22.469 8.102 13.125 1 95.69 312 LYS B N 1
ATOM 5382 C CA . LYS B 1 312 ? -22.406 8.078 11.664 1 95.69 312 LYS B CA 1
ATOM 5383 C C . LYS B 1 312 ? -21.344 7.09 11.18 1 95.69 312 LYS B C 1
ATOM 5385 O O . LYS B 1 312 ? -20.234 7.062 11.695 1 95.69 312 LYS B O 1
ATOM 5390 N N . PRO B 1 313 ? -21.75 6.168 10.203 1 95.69 313 PRO B N 1
ATOM 5391 C CA . PRO B 1 313 ? -20.672 5.387 9.586 1 95.69 313 PRO B CA 1
ATOM 5392 C C . PRO B 1 313 ? -19.578 6.262 8.969 1 95.69 313 PRO B C 1
ATOM 5394 O O . PRO B 1 313 ? -19.891 7.273 8.328 1 95.69 313 PRO B O 1
ATOM 5397 N N . CYS B 1 314 ? -18.344 5.91 9.227 1 96.75 314 CYS B N 1
ATOM 5398 C CA . CYS B 1 314 ? -17.266 6.719 8.688 1 96.75 314 CYS B CA 1
ATOM 5399 C C . CYS B 1 314 ? -16.109 5.844 8.203 1 96.75 314 CYS B C 1
ATOM 5401 O O . CYS B 1 314 ? -15.82 4.812 8.812 1 96.75 314 CYS B O 1
ATOM 5403 N N . ILE B 1 315 ? -15.523 6.184 7.094 1 98.06 315 ILE B N 1
ATOM 5404 C CA . ILE B 1 315 ? -14.43 5.473 6.441 1 98.06 315 ILE B CA 1
ATOM 5405 C C . ILE B 1 315 ? -13.211 6.387 6.332 1 98.06 315 ILE B C 1
ATOM 5407 O O . ILE B 1 315 ? -13.312 7.508 5.828 1 98.06 315 ILE B O 1
ATOM 5411 N N . ALA B 1 316 ? -12.086 5.938 6.816 1 98.06 316 ALA B N 1
ATOM 5412 C CA . ALA B 1 316 ? -10.844 6.699 6.75 1 98.06 316 ALA B CA 1
ATOM 5413 C C . ALA B 1 316 ? -9.898 6.117 5.707 1 98.06 316 ALA B C 1
ATOM 5415 O O . ALA B 1 316 ? -9.688 4.902 5.66 1 98.06 316 ALA B O 1
ATOM 5416 N N . ILE B 1 317 ? -9.383 6.93 4.836 1 98.19 317 ILE B N 1
ATOM 5417 C CA . ILE B 1 317 ? -8.336 6.559 3.896 1 98.19 317 ILE B CA 1
ATOM 5418 C C . ILE B 1 317 ? -7.102 7.426 4.129 1 98.19 317 ILE B C 1
ATOM 5420 O O . ILE B 1 317 ? -7.113 8.625 3.84 1 98.19 317 ILE B O 1
ATOM 5424 N N . ASN B 1 318 ? -6.039 6.844 4.668 1 96.38 318 ASN B N 1
ATOM 5425 C CA . ASN B 1 318 ? -4.816 7.559 5.016 1 96.38 318 ASN B CA 1
ATOM 5426 C C . ASN B 1 318 ? -3.637 7.102 4.16 1 96.38 318 ASN B C 1
ATOM 5428 O O . ASN B 1 318 ? -3.717 6.078 3.482 1 96.38 318 ASN B O 1
ATOM 5432 N N . ALA B 1 319 ? -2.566 7.914 4.188 1 95 319 ALA B N 1
ATOM 5433 C CA . ALA B 1 319 ? -1.337 7.469 3.539 1 95 319 ALA B CA 1
ATOM 5434 C C . ALA B 1 319 ? -0.726 6.281 4.281 1 95 319 ALA B C 1
ATOM 5436 O O . ALA B 1 319 ? -0.363 5.277 3.666 1 95 319 ALA B O 1
ATOM 5437 N N . THR B 1 320 ? -0.605 6.387 5.57 1 93.5 320 THR B N 1
ATOM 5438 C CA . THR B 1 320 ? -0.073 5.32 6.414 1 93.5 320 THR B CA 1
ATOM 5439 C C . THR B 1 320 ? -1.005 5.043 7.59 1 93.5 320 THR B C 1
ATOM 5441 O O . THR B 1 320 ? -2.035 5.703 7.742 1 93.5 320 THR B O 1
ATOM 5444 N N . ASN B 1 321 ? -0.695 4.078 8.469 1 92.94 321 ASN B N 1
ATOM 5445 C CA . ASN B 1 321 ? -1.626 3.604 9.492 1 92.94 321 ASN B CA 1
ATOM 5446 C C . ASN B 1 321 ? -1.306 4.188 10.859 1 92.94 321 ASN B C 1
ATOM 5448 O O . ASN B 1 321 ? -1.72 3.643 11.883 1 92.94 321 ASN B O 1
ATOM 5452 N N . ASP B 1 322 ? -0.675 5.277 10.961 1 88.44 322 ASP B N 1
ATOM 5453 C CA . ASP B 1 322 ? -0.164 5.836 12.211 1 88.44 322 ASP B CA 1
ATOM 5454 C C . ASP B 1 322 ? -1.304 6.164 13.172 1 88.44 322 ASP B C 1
ATOM 5456 O O . ASP B 1 322 ? -1.125 6.121 14.391 1 88.44 322 ASP B O 1
ATOM 5460 N N . LYS B 1 323 ? -2.453 6.449 12.68 1 91.25 323 LYS B N 1
ATOM 5461 C CA . LYS B 1 323 ? -3.545 6.887 13.547 1 91.25 323 LYS B CA 1
ATOM 5462 C C . LYS B 1 323 ? -4.625 5.812 13.656 1 91.25 323 LYS B C 1
ATOM 5464 O O . LYS B 1 323 ? -5.688 6.051 14.227 1 91.25 323 LYS B O 1
ATOM 5469 N N . PHE B 1 324 ? -4.375 4.672 13.125 1 93.94 324 PHE B N 1
ATOM 5470 C CA . PHE B 1 324 ? -5.445 3.689 12.992 1 93.94 324 PHE B CA 1
ATOM 5471 C C . PHE B 1 324 ? -5.852 3.148 14.359 1 93.94 324 PHE B C 1
ATOM 5473 O O . PHE B 1 324 ? -7.023 2.834 14.586 1 93.94 324 PHE B O 1
ATOM 5480 N N . ASP B 1 325 ? -4.906 3.018 15.305 1 93.5 325 ASP B N 1
ATOM 5481 C CA . ASP B 1 325 ? -5.258 2.602 16.656 1 93.5 325 ASP B CA 1
ATOM 5482 C C . ASP B 1 325 ? -6.23 3.59 17.297 1 93.5 325 ASP B C 1
ATOM 5484 O O . ASP B 1 325 ? -7.199 3.186 17.938 1 93.5 325 ASP B O 1
ATOM 5488 N N . ARG B 1 326 ? -5.984 4.883 17.109 1 92.62 326 ARG B N 1
ATOM 5489 C CA . ARG B 1 326 ? -6.859 5.918 17.656 1 92.62 326 ARG B CA 1
ATOM 5490 C C . ARG B 1 326 ? -8.211 5.926 16.938 1 92.62 326 ARG B C 1
ATOM 5492 O O . ARG B 1 326 ? -9.25 6.066 17.594 1 92.62 326 ARG B O 1
ATOM 5499 N N . TYR B 1 327 ? -8.18 5.785 15.617 1 95.56 327 TYR B N 1
ATOM 5500 C CA . TYR B 1 327 ? -9.414 5.699 14.852 1 95.56 327 TYR B CA 1
ATOM 5501 C C . TYR B 1 327 ? -10.281 4.539 15.344 1 95.56 327 TYR B C 1
ATOM 5503 O O . TYR B 1 327 ? -11.492 4.684 15.5 1 95.56 327 TYR B O 1
ATOM 5511 N N . GLU B 1 328 ? -9.625 3.41 15.57 1 95.25 328 GLU B N 1
ATOM 5512 C CA . GLU B 1 328 ? -10.328 2.229 16.062 1 95.25 328 GLU B CA 1
ATOM 5513 C C . GLU B 1 328 ? -10.977 2.49 17.422 1 95.25 328 GLU B C 1
ATOM 5515 O O . GLU B 1 328 ? -12.133 2.141 17.641 1 95.25 328 GLU B O 1
ATOM 5520 N N . ALA B 1 329 ? -10.219 3.111 18.266 1 95 329 ALA B N 1
ATOM 5521 C CA . ALA B 1 329 ? -10.719 3.424 19.594 1 95 329 ALA B CA 1
ATOM 5522 C C . ALA B 1 329 ? -11.914 4.371 19.531 1 95 329 ALA B C 1
ATOM 5524 O O . ALA B 1 329 ? -12.789 4.332 20.391 1 95 329 ALA B O 1
ATOM 5525 N N . LEU B 1 330 ? -11.953 5.16 18.469 1 95.5 330 LEU B N 1
ATOM 5526 C CA . LEU B 1 330 ? -13.016 6.141 18.312 1 95.5 330 LEU B CA 1
ATOM 5527 C C . LEU B 1 330 ? -14.188 5.555 17.531 1 95.5 330 LEU B C 1
ATOM 5529 O O . LEU B 1 330 ? -15.164 6.254 17.25 1 95.5 330 LEU B O 1
ATOM 5533 N N . GLY B 1 331 ? -14.047 4.34 17.078 1 95.31 331 GLY B N 1
ATOM 5534 C CA . GLY B 1 331 ? -15.18 3.652 16.469 1 95.31 331 GLY B CA 1
ATOM 5535 C C . GLY B 1 331 ? -15.297 3.898 14.984 1 95.31 331 GLY B C 1
ATOM 5536 O O . GLY B 1 331 ? -16.391 3.82 14.422 1 95.31 331 GLY B O 1
ATOM 5537 N N . VAL B 1 332 ? -14.242 4.262 14.328 1 96.56 332 VAL B N 1
ATOM 5538 C CA . VAL B 1 332 ? -14.258 4.398 12.883 1 96.56 332 VAL B CA 1
ATOM 5539 C C . VAL B 1 332 ? -14.695 3.078 12.242 1 96.56 332 VAL B C 1
ATOM 5541 O O . VAL B 1 332 ? -14.203 2.01 12.617 1 96.56 332 VAL B O 1
ATOM 5544 N N . THR B 1 333 ? -15.586 3.088 11.25 1 96 333 THR B N 1
ATOM 5545 C CA . THR B 1 333 ? -16.219 1.906 10.672 1 96 333 THR B CA 1
ATOM 5546 C C . THR B 1 333 ? -15.219 1.103 9.844 1 96 333 THR B C 1
ATOM 5548 O O . THR B 1 333 ? -15.188 -0.127 9.93 1 96 333 THR B O 1
ATOM 5551 N N . GLY B 1 334 ? -14.484 1.732 9.016 1 96.56 334 GLY B N 1
ATOM 5552 C CA . GLY B 1 334 ? -13.445 1.148 8.188 1 96.56 334 GLY B CA 1
ATOM 5553 C C . GLY B 1 334 ? -12.297 2.102 7.91 1 96.56 334 GLY B C 1
ATOM 5554 O O . GLY B 1 334 ? -12.492 3.316 7.84 1 96.56 334 GLY B O 1
ATOM 5555 N N . MET B 1 335 ? -11.125 1.572 7.793 1 97.62 335 MET B N 1
ATOM 5556 C CA . MET B 1 335 ? -9.953 2.412 7.535 1 97.62 335 MET B CA 1
ATOM 5557 C C . MET B 1 335 ? -8.945 1.688 6.652 1 97.62 335 MET B C 1
ATOM 5559 O O . MET B 1 335 ? -8.758 0.477 6.785 1 97.62 335 MET B O 1
ATOM 5563 N N . PHE B 1 336 ? -8.312 2.379 5.727 1 97.69 336 PHE B N 1
ATOM 5564 C CA . PHE B 1 336 ? -7.363 1.831 4.762 1 97.69 336 PHE B CA 1
ATOM 5565 C C . PHE B 1 336 ? -6.176 2.766 4.578 1 97.69 336 PHE B C 1
ATOM 5567 O O . PHE B 1 336 ? -6.332 3.988 4.578 1 97.69 336 PHE B O 1
ATOM 5574 N N . ASN B 1 337 ? -5.012 2.211 4.461 1 96.81 337 ASN B N 1
ATOM 5575 C CA . ASN B 1 337 ? -3.807 2.994 4.207 1 96.81 337 ASN B CA 1
ATOM 5576 C C . ASN B 1 337 ? -3.234 2.705 2.822 1 96.81 337 ASN B C 1
ATOM 5578 O O . ASN B 1 337 ? -3.246 1.562 2.365 1 96.81 337 ASN B O 1
ATOM 5582 N N . LEU B 1 338 ? -2.766 3.709 2.174 1 95.69 338 LEU B N 1
ATOM 5583 C CA . LEU B 1 338 ? -2.184 3.564 0.844 1 95.69 338 LEU B CA 1
ATOM 5584 C C . LEU B 1 338 ? -0.862 2.807 0.91 1 95.69 338 LEU B C 1
ATOM 5586 O O . LEU B 1 338 ? -0.534 2.041 0 1 95.69 338 LEU B O 1
ATOM 5590 N N . PHE B 1 339 ? -0.084 3.086 2.01 1 93 339 PHE B N 1
ATOM 5591 C CA . PHE B 1 339 ? 1.272 2.562 2.127 1 93 339 PHE B CA 1
ATOM 5592 C C . PHE B 1 339 ? 1.492 1.93 3.494 1 93 339 PHE B C 1
ATOM 5594 O O . PHE B 1 339 ? 1.039 2.461 4.512 1 93 339 PHE B O 1
ATOM 5601 N N . MET B 1 340 ? 2.172 0.809 3.529 1 91.25 340 MET B N 1
ATOM 5602 C CA . MET B 1 340 ? 2.598 0.246 4.809 1 91.25 340 MET B CA 1
ATOM 5603 C C . MET B 1 340 ? 3.693 1.098 5.438 1 91.25 340 MET B C 1
ATOM 5605 O O . MET B 1 340 ? 3.703 1.305 6.652 1 91.25 340 MET B O 1
ATOM 5609 N N . GLU B 1 341 ? 4.555 1.528 4.523 1 87.56 341 GLU B N 1
ATOM 5610 C CA . GLU B 1 341 ? 5.59 2.508 4.844 1 87.56 341 GLU B CA 1
ATOM 5611 C C . GLU B 1 341 ? 5.652 3.609 3.791 1 87.56 341 GLU B C 1
ATOM 5613 O O . GLU B 1 341 ? 5.531 3.338 2.594 1 87.56 341 GLU B O 1
ATOM 5618 N N . MET B 1 342 ? 5.816 4.777 4.316 1 86.88 342 MET B N 1
ATOM 5619 C CA . MET B 1 342 ? 5.844 5.895 3.377 1 86.88 342 MET B CA 1
ATOM 5620 C C . MET B 1 342 ? 7 5.75 2.393 1 86.88 342 MET B C 1
ATOM 5622 O O . MET B 1 342 ? 8.156 5.648 2.799 1 86.88 342 MET B O 1
ATOM 5626 N N . PRO B 1 343 ? 6.672 5.719 1.146 1 85.06 343 PRO B N 1
ATOM 5627 C CA . PRO B 1 343 ? 7.758 5.621 0.169 1 85.06 343 PRO B CA 1
ATOM 5628 C C . PRO B 1 343 ? 8.523 6.93 0.011 1 85.06 343 PRO B C 1
ATOM 5630 O O . PRO B 1 343 ? 8.016 7.996 0.359 1 85.06 343 PRO B O 1
ATOM 5633 N N . GLU B 1 344 ? 9.703 6.805 -0.562 1 80.31 344 GLU B N 1
ATOM 5634 C CA . GLU B 1 344 ? 10.516 7.992 -0.815 1 80.31 344 GLU B CA 1
ATOM 5635 C C . GLU B 1 344 ? 9.898 8.867 -1.898 1 80.31 344 GLU B C 1
ATOM 5637 O O . GLU B 1 344 ? 9.961 10.094 -1.823 1 80.31 344 GLU B O 1
ATOM 5642 N N . HIS B 1 345 ? 9.312 8.156 -2.861 1 84.62 345 HIS B N 1
ATOM 5643 C CA . HIS B 1 345 ? 8.734 8.891 -3.982 1 84.62 345 HIS B CA 1
ATOM 5644 C C . HIS B 1 345 ? 7.438 8.25 -4.453 1 84.62 345 HIS B C 1
ATOM 5646 O O . HIS B 1 345 ? 7.32 7.02 -4.473 1 84.62 345 HIS B O 1
ATOM 5652 N N . TYR B 1 346 ? 6.465 9.016 -4.699 1 87.25 346 TYR B N 1
ATOM 5653 C CA . TYR B 1 346 ? 5.238 8.617 -5.379 1 87.25 346 TYR B CA 1
ATOM 5654 C C . TYR B 1 346 ? 4.578 9.812 -6.059 1 87.25 346 TYR B C 1
ATOM 5656 O O . TYR B 1 346 ? 4.91 10.961 -5.766 1 87.25 346 TYR B O 1
ATOM 5664 N N . THR B 1 347 ? 3.689 9.617 -7.008 1 92 347 THR B N 1
ATOM 5665 C CA . THR B 1 347 ? 3.057 10.703 -7.746 1 92 347 THR B CA 1
ATOM 5666 C C . THR B 1 347 ? 1.646 10.961 -7.223 1 92 347 THR B C 1
ATOM 5668 O O . THR B 1 347 ? 1.011 10.062 -6.66 1 92 347 THR B O 1
ATOM 5671 N N . SER B 1 348 ? 1.231 12.164 -7.461 1 93 348 SER B N 1
ATOM 5672 C CA . SER B 1 348 ? -0.13 12.523 -7.078 1 93 348 SER B CA 1
ATOM 5673 C C . SER B 1 348 ? -1.156 11.68 -7.828 1 93 348 SER B C 1
ATOM 5675 O O . SER B 1 348 ? -2.186 11.297 -7.266 1 93 348 SER B O 1
ATOM 5677 N N . PHE B 1 349 ? -0.862 11.398 -9.023 1 94.12 349 PHE B N 1
ATOM 5678 C CA . PHE B 1 349 ? -1.776 10.625 -9.859 1 94.12 349 PHE B CA 1
ATOM 5679 C C . PHE B 1 349 ? -1.972 9.227 -9.297 1 94.12 349 PHE B C 1
ATOM 5681 O O . PHE B 1 349 ? -3.105 8.781 -9.102 1 94.12 349 PHE B O 1
ATOM 5688 N N . LYS B 1 350 ? -0.874 8.539 -8.953 1 93.81 350 LYS B N 1
ATOM 5689 C CA . LYS B 1 350 ? -0.955 7.176 -8.445 1 93.81 350 LYS B CA 1
ATOM 5690 C C . LYS B 1 350 ? -1.65 7.137 -7.082 1 93.81 350 LYS B C 1
ATOM 5692 O O . LYS B 1 350 ? -2.49 6.27 -6.836 1 93.81 350 LYS B O 1
ATOM 5697 N N . ALA B 1 351 ? -1.289 8.039 -6.273 1 95.62 351 ALA B N 1
ATOM 5698 C CA . ALA B 1 351 ? -1.924 8.109 -4.961 1 95.62 351 ALA B CA 1
ATOM 5699 C C . ALA B 1 351 ? -3.412 8.422 -5.086 1 95.62 351 ALA B C 1
ATOM 5701 O O . ALA B 1 351 ? -4.238 7.844 -4.379 1 95.62 351 ALA B O 1
ATOM 5702 N N . GLY B 1 352 ? -3.697 9.383 -5.988 1 97.19 352 GLY B N 1
ATOM 5703 C CA . GLY B 1 352 ? -5.086 9.75 -6.207 1 97.19 352 GLY B CA 1
ATOM 5704 C C . GLY B 1 352 ? -5.941 8.586 -6.68 1 97.19 352 GLY B C 1
ATOM 5705 O O . GLY B 1 352 ? -7.043 8.367 -6.172 1 97.19 352 GLY B O 1
ATOM 5706 N N . ILE B 1 353 ? -5.473 7.809 -7.598 1 96.44 353 ILE B N 1
ATOM 5707 C CA . ILE B 1 353 ? -6.18 6.648 -8.133 1 96.44 353 ILE B CA 1
ATOM 5708 C C . ILE B 1 353 ? -6.398 5.621 -7.023 1 96.44 353 ILE B C 1
ATOM 5710 O O . ILE B 1 353 ? -7.469 5.012 -6.938 1 96.44 353 ILE B O 1
ATOM 5714 N N . GLN B 1 354 ? -5.395 5.469 -6.223 1 97.25 354 GLN B N 1
ATOM 5715 C CA . GLN B 1 354 ? -5.504 4.508 -5.129 1 97.25 354 GLN B CA 1
ATOM 5716 C C . GLN B 1 354 ? -6.535 4.965 -4.098 1 97.25 354 GLN B C 1
ATOM 5718 O O . GLN B 1 354 ? -7.289 4.148 -3.566 1 97.25 354 GLN B O 1
ATOM 5723 N N . ILE B 1 355 ? -6.531 6.262 -3.799 1 98.19 355 ILE B N 1
ATOM 5724 C CA . ILE B 1 355 ? -7.531 6.82 -2.893 1 98.19 355 ILE B CA 1
ATOM 5725 C C . ILE B 1 355 ? -8.93 6.527 -3.424 1 98.19 355 ILE B C 1
ATOM 5727 O O . ILE B 1 355 ? -9.781 6.016 -2.695 1 98.19 355 ILE B O 1
ATOM 5731 N N . ARG B 1 356 ? -9.156 6.855 -4.672 1 98.25 356 ARG B N 1
ATOM 5732 C CA . ARG B 1 356 ? -10.453 6.609 -5.293 1 98.25 356 ARG B CA 1
ATOM 5733 C C . ARG B 1 356 ? -10.812 5.125 -5.25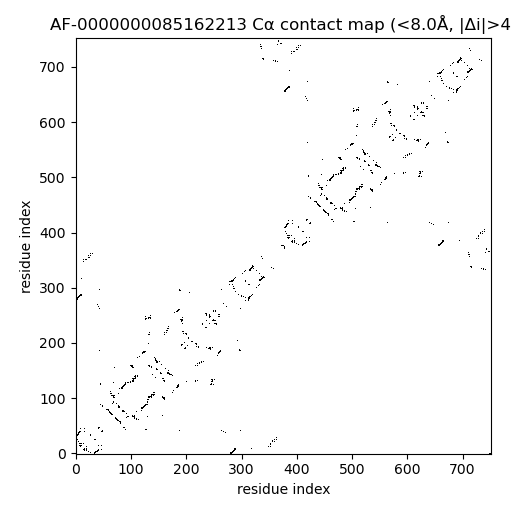 1 98.25 356 ARG B C 1
ATOM 5735 O O . ARG B 1 356 ? -11.953 4.766 -4.953 1 98.25 356 ARG B O 1
ATOM 5742 N N . PHE B 1 357 ? -9.859 4.332 -5.566 1 98.12 357 PHE B N 1
ATOM 5743 C CA . PHE B 1 357 ? -10.062 2.889 -5.605 1 98.12 357 PHE B CA 1
ATOM 5744 C C . PHE B 1 357 ? -10.516 2.371 -4.242 1 98.12 357 PHE B C 1
ATOM 5746 O O . PHE B 1 357 ? -11.516 1.647 -4.148 1 98.12 357 PHE B O 1
ATOM 5753 N N . TYR B 1 358 ? -9.805 2.678 -3.166 1 97.88 358 TYR B N 1
ATOM 5754 C CA . TYR B 1 358 ? -10.172 2.209 -1.835 1 97.88 358 TYR B CA 1
ATOM 5755 C C . TYR B 1 358 ? -11.531 2.744 -1.422 1 97.88 358 TYR B C 1
ATOM 5757 O O . TYR B 1 358 ? -12.305 2.047 -0.758 1 97.88 358 TYR B O 1
ATOM 5765 N N . ALA B 1 359 ? -11.781 3.986 -1.798 1 98.25 359 ALA B N 1
ATOM 5766 C CA . ALA B 1 359 ? -13.109 4.535 -1.515 1 98.25 359 ALA B CA 1
ATOM 5767 C C . ALA B 1 359 ? -14.195 3.705 -2.18 1 98.25 359 ALA B C 1
ATOM 5769 O O . ALA B 1 359 ? -15.195 3.354 -1.542 1 98.25 359 ALA B O 1
ATOM 5770 N N . VAL B 1 360 ? -14.016 3.355 -3.428 1 97.81 360 VAL B N 1
ATOM 5771 C CA . VAL B 1 360 ? -14.984 2.562 -4.172 1 97.81 360 VAL B CA 1
ATOM 5772 C C . VAL B 1 360 ? -15.172 1.207 -3.494 1 97.81 360 VAL B C 1
ATOM 5774 O O . VAL B 1 360 ? -16.312 0.771 -3.266 1 97.81 360 VAL B O 1
ATOM 5777 N N . GLN B 1 361 ? -14.047 0.526 -3.178 1 97.62 361 GLN B N 1
ATOM 5778 C CA . GLN B 1 361 ? -14.125 -0.804 -2.58 1 97.62 361 GLN B CA 1
ATOM 5779 C C . GLN B 1 361 ? -14.828 -0.761 -1.228 1 97.62 361 GLN B C 1
ATOM 5781 O O . GLN B 1 361 ? -15.633 -1.639 -0.912 1 97.62 361 GLN B O 1
ATOM 5786 N N . ALA B 1 362 ? -14.484 0.249 -0.422 1 96.69 362 ALA B N 1
ATOM 5787 C CA . ALA B 1 362 ? -15.133 0.397 0.879 1 96.69 362 ALA B CA 1
ATOM 5788 C C . ALA B 1 362 ? -16.641 0.579 0.726 1 96.69 362 ALA B C 1
ATOM 5790 O O . ALA B 1 362 ? -17.422 -0.028 1.461 1 96.69 362 ALA B O 1
ATOM 5791 N N . LEU B 1 363 ? -17.078 1.389 -0.211 1 95.81 363 LEU B N 1
ATOM 5792 C CA . LEU B 1 363 ? -18.484 1.658 -0.438 1 95.81 363 LEU B CA 1
ATOM 5793 C C . LEU B 1 363 ? -19.203 0.412 -0.947 1 95.81 363 LEU B C 1
ATOM 5795 O O . LEU B 1 363 ? -20.344 0.134 -0.548 1 95.81 363 LEU B O 1
ATOM 5799 N N . LYS B 1 364 ? -18.547 -0.336 -1.853 1 94.62 364 LYS B N 1
ATOM 5800 C CA . LYS B 1 364 ? -19.125 -1.582 -2.35 1 94.62 364 LYS B CA 1
ATOM 5801 C C . LYS B 1 364 ? -19.422 -2.547 -1.205 1 94.62 364 LYS B C 1
ATOM 5803 O O . LYS B 1 364 ? -20.5 -3.146 -1.155 1 94.62 364 LYS B O 1
ATOM 5808 N N . LEU B 1 365 ? -18.453 -2.691 -0.33 1 94.94 365 LEU B N 1
ATOM 5809 C CA . LEU B 1 365 ? -18.609 -3.602 0.799 1 94.94 365 LEU B CA 1
ATOM 5810 C C . LEU B 1 365 ? -19.703 -3.107 1.741 1 94.94 365 LEU B C 1
ATOM 5812 O O . LEU B 1 365 ? -20.516 -3.9 2.24 1 94.94 365 LEU B O 1
ATOM 5816 N N . LEU B 1 366 ? -19.703 -1.801 1.988 1 92.12 366 LEU B N 1
ATOM 5817 C CA . LEU B 1 366 ? -20.703 -1.208 2.867 1 92.12 366 LEU B CA 1
ATOM 5818 C C . LEU B 1 366 ? -22.109 -1.44 2.32 1 92.12 366 LEU B C 1
ATOM 5820 O O . LEU B 1 366 ? -23.062 -1.635 3.09 1 92.12 366 LEU B O 1
ATOM 5824 N N . LYS B 1 367 ? -22.281 -1.45 1.043 1 89.94 367 LYS B N 1
ATOM 5825 C CA . LYS B 1 367 ? -23.594 -1.575 0.395 1 89.94 367 LYS B CA 1
ATOM 5826 C C . LYS B 1 367 ? -23.984 -3.041 0.228 1 89.94 367 LYS B C 1
ATOM 5828 O O . LYS B 1 367 ? -25.141 -3.35 -0.053 1 89.94 367 LYS B O 1
ATOM 5833 N N . ALA B 1 368 ? -22.938 -3.871 0.349 1 86.94 368 ALA B N 1
ATOM 5834 C CA . ALA B 1 368 ? -23.203 -5.293 0.133 1 86.94 368 ALA B CA 1
ATOM 5835 C C . ALA B 1 368 ? -24.109 -5.855 1.221 1 86.94 368 ALA B C 1
ATOM 5837 O O . ALA B 1 368 ? -24.047 -5.438 2.379 1 86.94 368 ALA B O 1
ATOM 5838 N N . GLN B 1 369 ? -25.141 -6.535 0.922 1 74.19 369 GLN B N 1
ATOM 5839 C CA . GLN B 1 369 ? -26.016 -7.211 1.872 1 74.19 369 GLN B CA 1
ATOM 5840 C C . GLN B 1 369 ? -25.359 -8.484 2.412 1 74.19 369 GLN B C 1
ATOM 5842 O O . GLN B 1 369 ? -25 -9.375 1.645 1 74.19 369 GLN B O 1
ATOM 5847 N N . PHE B 1 370 ? -24.922 -8.438 3.594 1 74.25 370 PHE B N 1
ATOM 5848 C CA . PHE B 1 370 ? -24.266 -9.594 4.195 1 74.25 370 PHE B CA 1
ATOM 5849 C C . PHE B 1 370 ? -24.875 -9.898 5.562 1 74.25 370 PHE B C 1
ATOM 5851 O O . PHE B 1 370 ? -24.891 -9.039 6.445 1 74.25 370 PHE B O 1
ATOM 5858 N N . ASP B 1 371 ? -25.578 -10.992 5.609 1 70.19 371 ASP B N 1
ATOM 5859 C CA . ASP B 1 371 ? -26.203 -11.398 6.867 1 70.19 371 ASP B CA 1
ATOM 5860 C C . ASP B 1 371 ? -25.297 -12.375 7.625 1 70.19 371 ASP B C 1
ATOM 5862 O O . ASP B 1 371 ? -25.188 -13.539 7.246 1 70.19 371 ASP B O 1
ATOM 5866 N N . VAL B 1 372 ? -24.672 -11.867 8.602 1 65.19 372 VAL B N 1
ATOM 5867 C CA . VAL B 1 372 ? -23.75 -12.672 9.391 1 65.19 372 VAL B CA 1
ATOM 5868 C C . VAL B 1 372 ? -24.516 -13.742 10.164 1 65.19 372 VAL B C 1
ATOM 5870 O O . VAL B 1 372 ? -23.969 -14.789 10.5 1 65.19 372 VAL B O 1
ATOM 5873 N N . ASP B 1 373 ? -25.703 -13.492 10.5 1 61.94 373 ASP B N 1
ATOM 5874 C CA . ASP B 1 373 ? -26.5 -14.406 11.312 1 61.94 373 ASP B CA 1
ATOM 5875 C C . ASP B 1 373 ? -27.219 -15.43 10.438 1 61.94 373 ASP B C 1
ATOM 5877 O O . ASP B 1 373 ? -28.094 -16.156 10.922 1 61.94 373 ASP B O 1
ATOM 5881 N N . LYS B 1 374 ? -26.938 -15.422 9.289 1 58.19 374 LYS B N 1
ATOM 5882 C CA . LYS B 1 374 ? -27.578 -16.453 8.484 1 58.19 374 LYS B CA 1
ATOM 5883 C C . LYS B 1 374 ? -27.172 -17.844 8.953 1 58.19 374 LYS B C 1
ATOM 5885 O O . LYS B 1 374 ? -25.984 -18.188 8.953 1 58.19 374 LYS B O 1
ATOM 5890 N N . LYS B 1 375 ? -27.906 -18.469 9.898 1 49.59 375 LYS B N 1
ATOM 5891 C CA . LYS B 1 375 ? -27.812 -19.859 10.344 1 49.59 375 LYS B CA 1
ATOM 5892 C C . LYS B 1 375 ? -27.797 -20.812 9.156 1 49.59 375 LYS B C 1
ATOM 5894 O O . LYS B 1 375 ? -28.703 -20.797 8.32 1 49.59 375 LYS B O 1
ATOM 5899 N N . SER B 1 376 ? -26.547 -21.172 8.57 1 38.69 376 SER B N 1
ATOM 5900 C CA . SER B 1 376 ? -26.484 -22.219 7.555 1 38.69 376 SER B CA 1
ATOM 5901 C C . SER B 1 376 ? -27.328 -23.422 7.938 1 38.69 376 SER B C 1
ATOM 5903 O O . SER B 1 376 ? -27.391 -23.781 9.109 1 38.69 376 SER B O 1
#

Secondary structure (DSSP, 8-state):
-EEEEEEEEETTTB-HHHHHHHHHHHHHHHSTT-EEEE----BTTB-HHHHHHHHS-EEEEEEEEE-TTS-EEEEEEEEETTSEEEEEGGGT----S-GGG---HHHHHHHHHHHHTT-SEEEEE-TT-S--STTHHHHHHTT-EEE-TTS-B--GGG-GGGGGG--EEE-TTS-GGGGGSEEEEE-SS--BSSSTTBHHHHHGGGGT--HHHHHHHHHHHHHHHHHHHHHH----TT-TTTTTTTTHHHHHHHHH-PEEE-HHHHHHHHH-HHHHHHH-SEEEEEEE--GGGTTS--HHHHHHHHHHHTT--EEEEESSSTTHHHHHHTT-SEEEES-SS--S---HHHHHHHHHHHHHHHHHHHHS---TT---/-EEEEEEEEETTTB-HHHHHHHHHHHHHHHSTT-EEEE-----SSS-HHHHHHHHS-EEEEEEEEE-TTS-EEEEEEEEETTSEEEEEGGGT----S-GGG---HHHHHHHHHHHHTT-SEEEEE-TT-S--STTHHHHHHTT-EEE-TTS-B--GGG-GGGGGG--EEE-TTS-GGGGGSEEEEE-SS--BSSSTTBHHHHHGGGGT--HHHHHHHHHHHHHHHHHHHHHH----TT-TTTTTTTTHHHHHHHHH-PEEE-HHHHHHHHH-HHHHHHH-SEEEEEEE--GGGTTS--HHHHHHHHHHHTT--EEEEESSSTTHHHHHHTT-SEEEES-SS--S---HHHHHHHHHHHHHHHHHHHHS---TT---

Nearest PDB structures (foldseek):
  3cwc-assembly1_B  TM=8.759E-01  e=1.264E-32  Salmonella enterica subsp. enterica serovar Typhimurium str. LT2
  3cwc-assembly1_A  TM=8.790E-01  e=7.125E-32  Salmonella enterica subsp. enterica serovar Typhimurium str. LT2
  1to6-assembly1_A  TM=8.415E-01  e=3.661E-25  Neisseria meningitidis serogroup A
  5m7p-assembly1_A  TM=4.158E-01  e=4.490E-01  Brucella abortus str. 2308 A
  6clu-assembly5_A  TM=1.893E-01  e=4.756E-01  Staphylococcus aureus

Organism: Staphylococcus carnosus (strain TM300) (NCBI:txid396513)

pLDDT: mean 93.95, std 7.54, range [38.12, 98.81]

InterPro domains:
  IPR004381 Glycerate kinase [PF02595] (3-342)
  IPR004381 Glycerate kinase [PTHR21599] (1-351)
  IPR004381 Glycerate kinase [TIGR00045] (2-342)
  IPR018193 Glycerate kinase, flavodoxin-like fold [G3DSA:3.90.1510.10] (42-271)
  IPR018197 Glycerate kinase, restriction-enzyme-like fold [G3DSA:3.40.50.10350] (1-341)
  IPR036129 Glycerate kinase superfamily [SSF110738] (1-366)

Foldseek 3Di:
DEEEEEACAAAVFAHQVLLSVLLVVLCCVQDPPYRYDYQRADFLQDCPPVRLCVQFPWDKDWDWFAAFLGDTDIAIWIAGPVQEIEHENQVGNADDPDQQQTAPQRVLQVVLVVVVVVRAEYEYRQPPGSHQQLCPNSLVNQFKWFAFPVRHTFHCNRGNNRLVRTQAIDNPGGHPCLQRHAAEYEHQQKAFLADCRAPLNVQVVVVVDDNVSSNVSRVSSVSNQVSCCVHVVFHQRPDTSCRGNNRSNSVSCRPHVHHYYTSLVVSCVSPVLLVSLLPGQEYEYEEHDDPSCLNGDTNVLVSLQSNLVNVHAYEYEYQECSCVVVSVVSPHPYYYHVDPDDDPDDHNVVVSNVSSVVSNVVSVVVPDDDDPPPPD/DEEEEEACAAAVFAHQVLLSVLLVVLCCVQDPPYRYDYQRADFLQDCPPVRLCVQFPWDKDWDWFAAFLGDTDIAIWIAGPVQEIEHENQVGNADDPPQQQTAPQRVLQVVLVCVVVVRAEYEYRQPPGSHQQLCPNSLVNQFKWFAFPVRHTFHCNRGNNSLVRTQAIDNPGGHPCLQRHAAEYEHQQKAFLADCRAPLNVQVVVVVDDNVSSNVSRVSSVSNQVSCCVHVVFHQRPDTSCRGNNRSNSVSCRPHVHHYYTSLVVSCVSPVLLVSLLPGQEYEYEEHDDPSCLNGDTNVLVSLQSNLVNVHAYEYEYQECSCVVVSVVSPHPYYYHVDPDDDPDDHNVVVSNVSSVVSNVVSCVVPDDDDPPPPD